Protein AF-A0A4Q2YNB1-F1 (afdb_monomer_lite)

Sequence (427 aa):
MKPGTTLPPLVVAIGGAIWLGSQTATISRIETENKDLGSRISAQRSRPGEAGIDRPSPAPERTRAAVKKGGPKDEPLNWKELAGKVGEMQRGGGMGDMKSMIRFQQRLQQMSAEELVEALDEIAALDLPEQERMMLEQMLAGPLAQKDPELALNRFLDRLDDRNGIWGWQLSSAVKQWAEKDPAAATAWFDGQIAAGKFDSKALSGKSQARTQFEGALLSRLVSSDPEEASRRLSKLPEEQRGEILKHHEFSNLKEADHSAFAKLVREQVSEKERPDALGQPAAKLASEKGYAEVTAYMERVQATEAERAAIVTRAAQGRLSTLNHSAPVTSTQIDEMRTWAAAQAPGSEDKATGRALADMAGFENQKQFANAAKLAGQYHGSTGNDEILTTFLDGWAARSNKEASRELAGKIRDEKKRTDALKKFQ

Foldseek 3Di:
DDDDDDDDPPLVVVVVCCVVVVVVVVVVVVVVVVVVVVVVVVVVVPDDDDDDDDDDDDDDDDDDDPDPPDPPLRDDDPLVVVLVLVVCVSVVNPNPDVVVVVVVLVNLLVDALVRLVVVLVVLVPDPGDPVSSVVSLVSSLQSNLLRPLPVSCVVCLVVCPPPVNPSLQSNLVSLLNVCLVPLPVSVVVVVVCVVVVSQFDPDPVRHRPSVLSNLLSSLLSCLVVPLPVSLVSLQVDDQVSSLVSLLDVSVLPHDPVSLQSSLVSLVNRHDPVRSLVSNQSVLLSCCQPPRLVVLVVSCVSNVPDLVSQLSNLLSSLLSNLQNVLVVHDDDPVNLVVSLVSSCVRHNPSSLLSLLQSLLSQCDQPDPVSVVSSLVVLLVVCVVVVDLSSLLNNLVRPNCQVVLVSNLVSLVSRPDPVSSVVSNVSRD

Secondary structure (DSSP, 8-state):
--------TTTHHHHHHHHHHHHHHHHHHHHHHHHHHHHHHHHHHT-----------PPPP----------TTSSPP-HHHHHHHHHHHHTT-----HHHHHHHHHHHHHS-HHHHHHHHHHHHHS---HHHHHHHHHHHHHHHHHH-HHHHHHHHGGGTT-TT-HHHHHHHHHHHHHHHH-HHHHHHHHHHHHHTTTT---STT---HHHHHHHHHHHHHHHHH-HHHHHHHHHTS-HHHHHHHHTSHHHHT--GGGHHHHHHHHHHHS-TTTHHHHHHHHHHHHHHHH-HHHHHHHHHHTT--HHHHHHHHHHHHHHHHHHHHHHSPPPHHHHHHHHHHHHHHSTT-HHHHHHHHHHHHT-SS-HHHHHHHHHHHHHHHHHH--THHHHHHHTSHHHHHSHHHHHHHHHT-SSHHHHHHHHHTT-

pLDDT: mean 83.28, std 19.95, range [30.06, 98.62]

Radius of gyration: 27.42 Å; chains: 1; bounding box: 64×76×70 Å

Structure (mmCIF, N/CA/C/O backbone):
data_AF-A0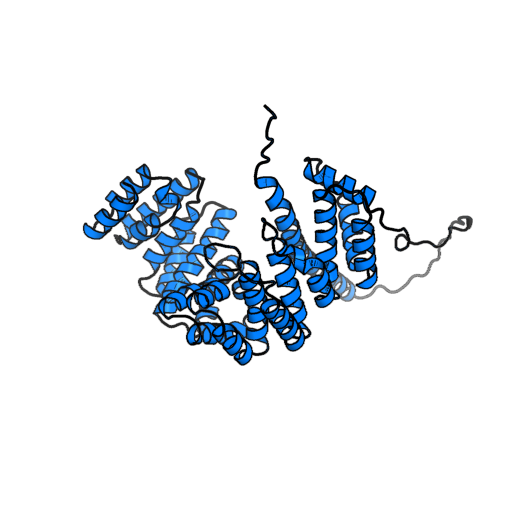A4Q2YNB1-F1
#
_entry.id   AF-A0A4Q2YNB1-F1
#
loop_
_atom_site.group_PDB
_atom_site.id
_atom_site.type_symbol
_atom_site.label_atom_id
_atom_site.label_alt_id
_atom_site.label_comp_id
_atom_site.label_asym_id
_atom_site.label_entity_id
_atom_site.label_seq_id
_atom_site.pdbx_PDB_ins_code
_atom_site.Cartn_x
_atom_site.Cartn_y
_atom_site.Cartn_z
_atom_site.occupancy
_atom_site.B_iso_or_equiv
_atom_site.auth_seq_id
_atom_site.auth_comp_id
_atom_site.auth_asym_id
_atom_site.auth_atom_id
_atom_site.pdbx_PDB_model_num
ATOM 1 N N . MET A 1 1 ? 38.810 -21.265 10.860 1.00 34.44 1 MET A N 1
ATOM 2 C CA . MET A 1 1 ? 37.571 -20.478 11.045 1.00 34.44 1 MET A CA 1
ATOM 3 C C . MET A 1 1 ? 37.701 -19.226 10.190 1.00 34.44 1 MET A C 1
ATOM 5 O O . MET A 1 1 ? 38.666 -18.499 10.377 1.00 34.44 1 MET A O 1
ATOM 9 N N . LYS A 1 2 ? 36.836 -19.040 9.185 1.00 30.06 2 LYS A N 1
ATOM 10 C CA . LYS A 1 2 ? 36.810 -17.827 8.346 1.00 30.06 2 LYS A CA 1
ATOM 11 C C . LYS A 1 2 ? 35.832 -16.824 8.979 1.00 30.06 2 LYS A C 1
ATOM 13 O O . LYS A 1 2 ? 34.773 -17.274 9.417 1.00 30.06 2 LYS A O 1
ATOM 18 N N . PRO A 1 3 ? 36.143 -15.520 9.047 1.00 36.41 3 PRO A N 1
ATOM 19 C CA . PRO A 1 3 ? 35.199 -14.535 9.553 1.00 36.41 3 PRO A CA 1
ATOM 20 C C . PRO A 1 3 ? 34.126 -14.285 8.486 1.00 36.41 3 PRO A C 1
ATOM 22 O O . PRO A 1 3 ? 34.441 -13.955 7.345 1.00 36.41 3 PRO A O 1
ATOM 25 N N . GLY A 1 4 ? 32.862 -14.506 8.846 1.00 32.22 4 GLY A N 1
ATOM 26 C CA . GLY A 1 4 ? 31.717 -14.145 8.020 1.00 32.22 4 GLY A CA 1
ATOM 27 C C . GLY A 1 4 ? 31.391 -12.670 8.216 1.00 32.22 4 GLY A C 1
ATOM 28 O O . GLY A 1 4 ? 31.019 -12.260 9.311 1.00 32.22 4 GLY A O 1
ATOM 29 N N . THR A 1 5 ? 31.544 -11.874 7.164 1.00 36.12 5 THR A N 1
ATOM 30 C CA . THR A 1 5 ? 31.161 -10.462 7.142 1.00 36.12 5 THR A CA 1
ATOM 31 C C . THR A 1 5 ? 29.683 -10.364 6.763 1.00 36.12 5 THR A C 1
ATOM 33 O O . THR A 1 5 ? 29.326 -10.422 5.591 1.00 36.12 5 THR A O 1
ATOM 36 N N . THR A 1 6 ? 28.799 -10.250 7.751 1.00 37.97 6 THR A N 1
ATOM 37 C CA . THR A 1 6 ? 27.397 -9.862 7.537 1.00 37.97 6 THR A CA 1
ATOM 38 C C . THR A 1 6 ? 27.308 -8.337 7.485 1.00 37.97 6 THR A C 1
ATOM 40 O O . THR A 1 6 ? 27.536 -7.673 8.495 1.00 37.97 6 THR A O 1
ATOM 43 N N . LEU A 1 7 ? 27.003 -7.780 6.312 1.00 39.62 7 LEU A N 1
ATOM 44 C CA . LEU A 1 7 ? 26.663 -6.363 6.144 1.00 39.62 7 LEU A CA 1
ATOM 45 C C . LEU A 1 7 ? 25.231 -6.091 6.655 1.00 39.62 7 LEU A C 1
ATOM 47 O O . LEU A 1 7 ? 24.362 -6.946 6.473 1.00 39.62 7 LEU A O 1
ATOM 51 N N . PRO A 1 8 ? 24.948 -4.924 7.268 1.00 31.98 8 PRO A N 1
ATOM 52 C CA . PRO A 1 8 ? 23.611 -4.597 7.749 1.00 31.98 8 PRO A CA 1
ATOM 53 C C . PRO A 1 8 ? 22.647 -4.257 6.590 1.00 31.98 8 PRO A C 1
ATOM 55 O O . PRO A 1 8 ? 23.067 -3.642 5.607 1.00 31.98 8 PRO A O 1
ATOM 58 N N . PRO A 1 9 ? 21.338 -4.553 6.722 1.00 36.41 9 PRO A N 1
ATOM 59 C CA . PRO A 1 9 ? 20.312 -4.359 5.683 1.00 36.41 9 PRO A CA 1
ATOM 60 C C . PRO A 1 9 ? 20.050 -2.899 5.246 1.00 36.41 9 PRO A C 1
ATOM 62 O O . PRO A 1 9 ? 19.257 -2.662 4.338 1.00 36.41 9 PRO A O 1
ATOM 65 N N . LEU A 1 10 ? 20.728 -1.906 5.833 1.00 31.72 10 LEU A N 1
ATOM 66 C CA . LEU A 1 10 ? 20.483 -0.482 5.570 1.00 31.72 10 LEU A CA 1
ATOM 67 C C . LEU A 1 10 ? 21.007 0.018 4.206 1.00 31.72 10 LEU A C 1
ATOM 69 O O . LEU A 1 10 ? 20.523 1.028 3.705 1.00 31.72 10 LEU A O 1
ATOM 73 N N . VAL A 1 11 ? 21.975 -0.668 3.585 1.00 40.81 11 VAL A N 1
ATOM 74 C CA . VAL A 1 11 ? 22.638 -0.191 2.348 1.00 40.81 11 VAL A CA 1
ATOM 75 C C . VAL A 1 11 ? 21.825 -0.508 1.080 1.00 40.81 11 VAL A C 1
ATOM 77 O O . VAL A 1 11 ? 21.908 0.219 0.094 1.00 40.81 11 VAL A O 1
ATOM 80 N N . VAL A 1 12 ? 20.961 -1.529 1.111 1.00 42.34 12 VAL A N 1
ATOM 81 C CA . VAL A 1 12 ? 20.130 -1.936 -0.043 1.00 42.34 12 VAL A CA 1
ATOM 82 C C . VAL A 1 12 ? 18.870 -1.064 -0.188 1.00 42.34 12 VAL A C 1
ATOM 84 O O . VAL A 1 12 ? 18.420 -0.810 -1.303 1.00 42.34 12 VAL A O 1
ATOM 87 N N . ALA A 1 13 ? 18.345 -0.509 0.912 1.00 37.75 13 ALA A N 1
ATOM 88 C CA . ALA A 1 13 ? 17.167 0.369 0.896 1.00 37.75 13 ALA A CA 1
ATOM 89 C C . ALA A 1 13 ? 17.425 1.741 0.233 1.00 37.75 13 ALA A C 1
ATOM 91 O O . ALA A 1 13 ? 16.498 2.386 -0.257 1.00 37.75 13 ALA A O 1
ATOM 92 N N . ILE A 1 14 ? 18.685 2.181 0.177 1.00 41.31 14 ILE A N 1
ATOM 93 C CA . ILE A 1 14 ? 19.062 3.512 -0.318 1.00 41.31 14 ILE A CA 1
ATOM 94 C C . ILE A 1 14 ? 18.975 3.589 -1.854 1.00 41.31 14 ILE A C 1
ATOM 96 O O . ILE A 1 14 ? 18.516 4.595 -2.387 1.00 41.31 14 ILE A O 1
ATOM 100 N N . GLY A 1 15 ? 19.319 2.520 -2.583 1.00 34.62 15 GLY A N 1
ATOM 101 C CA . GLY A 1 15 ? 19.297 2.518 -4.055 1.00 34.62 15 GLY A CA 1
ATOM 102 C C . GLY A 1 15 ? 17.890 2.653 -4.655 1.00 34.62 15 GLY A C 1
ATOM 103 O O . GLY A 1 15 ? 17.667 3.478 -5.542 1.00 34.62 15 GLY A O 1
ATOM 104 N N . GLY A 1 16 ? 16.917 1.907 -4.119 1.00 37.06 16 GLY A N 1
ATOM 105 C CA . GLY A 1 16 ? 15.518 1.972 -4.563 1.00 37.06 16 GLY A CA 1
ATOM 106 C C . GLY A 1 16 ? 14.817 3.279 -4.172 1.00 37.06 16 GLY A C 1
ATOM 107 O O . GLY A 1 16 ? 14.064 3.844 -4.968 1.00 37.06 16 GLY A O 1
ATOM 108 N N . ALA A 1 17 ? 15.119 3.814 -2.982 1.00 38.94 17 ALA A N 1
ATOM 109 C CA . ALA A 1 17 ? 14.586 5.096 -2.521 1.00 38.94 17 ALA A CA 1
ATOM 110 C C . ALA A 1 17 ? 15.133 6.288 -3.328 1.00 38.94 17 ALA A C 1
ATOM 112 O O . ALA A 1 17 ? 14.399 7.241 -3.579 1.00 38.94 17 ALA A O 1
ATOM 113 N N . ILE A 1 18 ? 16.388 6.226 -3.792 1.00 43.75 18 ILE A N 1
ATOM 114 C CA . ILE A 1 18 ? 16.973 7.261 -4.658 1.00 43.75 18 ILE A CA 1
ATOM 115 C C . ILE A 1 18 ? 16.317 7.257 -6.044 1.00 43.75 18 ILE A C 1
ATOM 117 O O . ILE A 1 18 ? 16.024 8.329 -6.571 1.00 43.75 18 ILE A O 1
ATOM 121 N N . TRP A 1 19 ? 16.016 6.092 -6.626 1.00 43.31 19 TRP A N 1
ATOM 122 C CA . TRP A 1 19 ? 15.335 6.029 -7.925 1.00 43.31 19 TRP A CA 1
ATOM 123 C C . TRP A 1 19 ? 13.909 6.603 -7.852 1.00 43.31 19 TRP A C 1
ATOM 125 O O . TRP A 1 19 ? 13.574 7.516 -8.611 1.00 43.31 19 TRP A O 1
ATOM 135 N N . LEU A 1 20 ? 13.105 6.164 -6.876 1.00 47.94 20 LEU A N 1
ATOM 136 C CA . LEU A 1 20 ? 11.732 6.652 -6.662 1.00 47.94 20 LEU A CA 1
ATOM 137 C C . LEU A 1 20 ? 11.678 8.124 -6.207 1.00 47.94 20 LEU A C 1
ATOM 139 O O . LEU A 1 20 ? 10.828 8.891 -6.671 1.00 47.94 20 LEU A O 1
ATOM 143 N N . GLY A 1 21 ? 12.615 8.543 -5.352 1.00 37.12 21 GLY A N 1
ATOM 144 C CA . GLY A 1 21 ? 12.759 9.934 -4.919 1.00 37.12 21 GLY A CA 1
ATOM 145 C C . GLY A 1 21 ? 13.226 10.860 -6.045 1.00 37.12 21 GLY A C 1
ATOM 146 O O . GLY A 1 21 ? 12.768 11.995 -6.137 1.00 37.12 21 GLY A O 1
ATOM 147 N N . SER A 1 22 ? 14.081 10.380 -6.955 1.00 38.09 22 SER A N 1
ATOM 148 C CA . SER A 1 22 ? 14.550 11.183 -8.090 1.00 38.09 22 SER A CA 1
ATOM 149 C C . SER A 1 22 ? 13.452 11.427 -9.127 1.00 38.09 22 SER A C 1
ATOM 151 O O . SER A 1 22 ? 13.362 12.535 -9.650 1.00 38.09 22 SER A O 1
ATOM 153 N N . GLN A 1 23 ? 12.573 10.452 -9.388 1.00 37.53 23 GLN A N 1
ATOM 154 C CA . GLN A 1 23 ? 11.457 10.627 -10.327 1.00 37.53 23 GLN A CA 1
ATOM 155 C C . GLN A 1 23 ? 10.422 11.635 -9.810 1.00 37.53 23 GLN A C 1
ATOM 157 O O . GLN A 1 23 ? 10.018 12.537 -10.542 1.00 37.53 23 GLN A O 1
ATOM 162 N N . THR A 1 24 ? 10.057 11.554 -8.530 1.00 38.84 24 THR A N 1
ATOM 163 C CA . THR A 1 24 ? 9.097 12.483 -7.907 1.00 38.84 24 THR A CA 1
ATOM 164 C C . THR A 1 24 ? 9.679 13.886 -7.700 1.00 38.84 24 THR A C 1
ATOM 166 O O . THR A 1 24 ? 9.009 14.879 -7.991 1.00 38.84 24 THR A O 1
ATOM 169 N N . ALA A 1 25 ? 10.952 13.999 -7.302 1.00 36.38 25 ALA A N 1
ATOM 170 C CA . ALA A 1 25 ? 11.622 15.293 -7.151 1.00 36.38 25 ALA A CA 1
ATOM 171 C C . ALA A 1 25 ? 11.870 15.999 -8.494 1.00 36.38 25 ALA A C 1
ATOM 173 O O . ALA A 1 25 ? 11.833 17.227 -8.561 1.00 36.38 25 ALA A O 1
ATOM 174 N N . THR A 1 26 ? 12.093 15.244 -9.574 1.00 38.44 26 THR A N 1
ATOM 175 C CA . THR A 1 26 ? 12.339 15.816 -10.905 1.00 38.44 26 THR A CA 1
ATOM 176 C C . THR A 1 26 ? 11.042 16.331 -11.533 1.00 38.44 26 THR A C 1
ATOM 178 O O . THR A 1 26 ? 11.058 17.399 -12.138 1.00 38.44 26 THR A O 1
ATOM 181 N N . ILE A 1 27 ? 9.904 15.662 -11.307 1.00 42.59 27 ILE A N 1
ATOM 182 C CA . ILE A 1 27 ? 8.584 16.159 -11.732 1.00 42.59 27 ILE A CA 1
ATOM 183 C C . ILE A 1 27 ? 8.233 17.465 -11.002 1.00 42.59 27 ILE A C 1
ATOM 185 O O . ILE A 1 27 ? 7.980 18.474 -11.657 1.00 42.59 27 ILE A O 1
ATOM 189 N N . SER A 1 28 ? 8.328 17.502 -9.667 1.00 39.81 28 SER A N 1
ATOM 190 C CA . SER A 1 28 ? 8.001 18.713 -8.892 1.00 39.81 28 SER A CA 1
ATOM 191 C C . SER A 1 28 ? 8.947 19.888 -9.197 1.00 39.81 28 SER A C 1
ATOM 193 O O . SER A 1 28 ? 8.534 21.052 -9.252 1.00 39.81 28 SER A O 1
ATOM 195 N N . ARG A 1 29 ? 10.224 19.597 -9.479 1.00 45.34 29 ARG A N 1
ATOM 196 C CA . ARG A 1 29 ? 11.199 20.610 -9.895 1.00 45.34 29 ARG A CA 1
ATOM 197 C C . ARG A 1 29 ? 10.918 21.148 -11.301 1.00 45.34 29 ARG A C 1
ATOM 199 O O . ARG A 1 29 ? 10.974 22.361 -11.476 1.00 45.34 29 ARG A O 1
ATOM 206 N N . ILE A 1 30 ? 10.570 20.295 -12.269 1.00 48.66 30 ILE A N 1
ATOM 207 C CA . ILE A 1 30 ? 10.189 20.725 -13.627 1.00 48.66 30 ILE A CA 1
ATOM 208 C C . ILE A 1 30 ? 8.897 21.550 -13.596 1.00 48.66 30 ILE A C 1
ATOM 210 O O . ILE A 1 30 ? 8.802 22.554 -14.295 1.00 48.66 30 ILE A O 1
ATOM 214 N N . GLU A 1 31 ? 7.921 21.195 -12.759 1.00 50.62 31 GLU A N 1
ATOM 215 C CA . GLU A 1 31 ? 6.698 21.989 -12.571 1.00 50.62 31 GLU A CA 1
ATOM 216 C C . GLU A 1 31 ? 6.994 23.367 -11.963 1.00 50.62 31 GLU A C 1
ATOM 218 O O . GLU A 1 31 ? 6.429 24.374 -12.396 1.00 50.62 31 GLU A O 1
ATOM 223 N N . THR A 1 32 ? 7.932 23.436 -11.013 1.00 60.03 32 THR A N 1
ATOM 224 C CA . THR A 1 32 ? 8.376 24.701 -10.406 1.00 60.03 32 THR A CA 1
ATOM 225 C C . THR A 1 32 ? 9.154 25.566 -11.405 1.00 60.03 32 THR A C 1
ATOM 227 O O . THR A 1 32 ? 8.893 26.765 -11.512 1.00 60.03 32 THR A O 1
ATOM 230 N N . GLU A 1 33 ? 10.063 24.970 -12.184 1.00 54.59 33 GLU A N 1
ATOM 231 C CA . GLU A 1 33 ? 10.836 25.660 -13.227 1.00 54.59 33 GLU A CA 1
ATOM 232 C C . GLU A 1 33 ? 9.937 26.117 -14.397 1.00 54.59 33 GLU A C 1
ATOM 234 O O . GLU A 1 33 ? 10.087 27.239 -14.880 1.00 54.59 33 GLU A O 1
ATOM 239 N N . ASN A 1 34 ? 8.932 25.325 -14.795 1.00 53.50 34 ASN A N 1
ATOM 240 C CA . ASN A 1 34 ? 7.927 25.723 -15.791 1.00 53.50 34 ASN A CA 1
ATOM 241 C C . ASN A 1 34 ? 7.035 26.863 -15.291 1.00 53.50 34 ASN A C 1
ATOM 243 O O . ASN A 1 34 ? 6.704 27.766 -16.065 1.00 53.50 34 ASN A O 1
ATOM 247 N N . LYS A 1 35 ? 6.666 26.856 -14.003 1.00 60.91 35 LYS A N 1
ATOM 248 C CA . LYS A 1 35 ? 5.911 27.953 -13.390 1.00 60.91 35 LYS A CA 1
ATOM 249 C C . LYS A 1 35 ? 6.732 29.242 -13.388 1.00 60.91 35 LYS A C 1
ATOM 251 O O . LYS A 1 35 ? 6.202 30.268 -13.806 1.00 60.91 35 LYS A O 1
ATOM 256 N N . ASP A 1 36 ? 8.017 29.173 -13.023 1.00 66.94 36 ASP A N 1
ATOM 257 C CA . ASP A 1 36 ? 8.933 30.324 -13.043 1.00 66.94 36 ASP A CA 1
ATOM 258 C C . ASP A 1 36 ? 9.139 30.871 -14.469 1.00 66.94 36 ASP A C 1
ATOM 260 O O . ASP A 1 36 ? 9.003 32.077 -14.703 1.00 66.94 36 ASP A O 1
ATOM 264 N N . LEU A 1 37 ? 9.360 29.989 -15.453 1.00 60.38 37 LEU A N 1
ATOM 265 C CA . LEU A 1 37 ? 9.454 30.353 -16.874 1.00 60.38 37 LEU A CA 1
ATOM 266 C C . LEU A 1 37 ? 8.161 30.997 -17.394 1.00 60.38 37 LEU A C 1
ATOM 268 O O . LEU A 1 37 ? 8.224 32.015 -18.089 1.00 60.38 37 LEU A O 1
ATOM 272 N N . GLY A 1 38 ? 6.995 30.465 -17.017 1.00 62.19 38 GLY A N 1
ATOM 273 C CA . GLY A 1 38 ? 5.690 31.044 -17.345 1.00 62.19 38 GLY A CA 1
ATOM 274 C C . GLY A 1 38 ? 5.522 32.464 -16.795 1.00 62.19 38 GLY A C 1
ATOM 275 O O . GLY A 1 38 ? 5.080 33.362 -17.521 1.00 62.19 38 GLY A O 1
ATOM 276 N N . SER A 1 39 ? 5.954 32.711 -15.553 1.00 67.75 39 SER A N 1
ATOM 277 C CA . SER A 1 39 ? 5.972 34.061 -14.969 1.00 67.75 39 SER A CA 1
ATOM 278 C C . SER A 1 39 ? 6.971 34.998 -15.652 1.00 67.75 39 SER A C 1
ATOM 280 O O . SER A 1 39 ? 6.639 36.162 -15.874 1.00 67.75 39 SER A O 1
ATOM 282 N N . ARG A 1 40 ? 8.151 34.517 -16.070 1.00 66.69 40 ARG A N 1
ATOM 283 C CA . ARG A 1 40 ? 9.145 35.335 -16.797 1.00 66.69 40 ARG A CA 1
ATOM 284 C C . ARG A 1 40 ? 8.668 35.728 -18.193 1.00 66.69 40 ARG A C 1
ATOM 286 O O . ARG A 1 40 ? 8.792 36.891 -18.568 1.00 66.69 40 ARG A O 1
ATOM 293 N N . ILE A 1 41 ? 8.061 34.800 -18.933 1.00 68.06 41 ILE A N 1
ATOM 294 C CA . ILE A 1 41 ? 7.481 35.075 -20.258 1.00 68.06 41 ILE A CA 1
ATOM 295 C C . ILE A 1 41 ? 6.316 36.067 -20.135 1.00 68.06 41 ILE A C 1
ATOM 297 O O . ILE A 1 41 ? 6.202 36.991 -20.942 1.00 68.06 41 ILE A O 1
ATOM 301 N N . SER A 1 42 ? 5.486 35.929 -19.098 1.00 69.56 42 SER A N 1
ATOM 302 C CA . SER A 1 42 ? 4.369 36.848 -18.835 1.00 69.56 42 SER A CA 1
ATOM 303 C C . SER A 1 42 ? 4.854 38.243 -18.420 1.00 69.56 42 SER A C 1
ATOM 305 O O . SER A 1 42 ? 4.324 39.246 -18.900 1.00 69.56 42 SER A O 1
ATOM 307 N N . ALA A 1 43 ? 5.913 38.329 -17.607 1.00 69.69 43 ALA A N 1
ATOM 308 C CA . ALA A 1 43 ? 6.550 39.592 -17.228 1.00 69.69 43 ALA A CA 1
ATOM 309 C C . ALA A 1 43 ? 7.239 40.286 -18.417 1.00 69.69 43 ALA A C 1
ATOM 311 O O . ALA A 1 43 ? 7.216 41.511 -18.517 1.00 69.69 43 ALA A O 1
ATOM 312 N N . GLN A 1 44 ? 7.803 39.516 -19.351 1.00 63.12 44 GLN A N 1
ATOM 313 C CA . GLN A 1 44 ? 8.435 40.049 -20.557 1.00 63.12 44 GLN A CA 1
ATOM 314 C C . GLN A 1 44 ? 7.405 40.503 -21.605 1.00 63.12 44 GLN A C 1
ATOM 316 O O . GLN A 1 44 ? 7.633 41.501 -22.281 1.00 63.12 44 GLN A O 1
ATOM 321 N N . ARG A 1 45 ? 6.246 39.832 -21.696 1.00 61.81 45 ARG A N 1
ATOM 322 C CA . ARG A 1 45 ? 5.115 40.246 -22.551 1.00 61.81 45 ARG A CA 1
ATOM 323 C C . ARG A 1 45 ? 4.331 41.441 -22.006 1.00 61.81 45 ARG A C 1
ATOM 325 O O . ARG A 1 45 ? 3.682 42.129 -22.782 1.00 61.81 45 ARG A O 1
ATOM 332 N N . SER A 1 46 ? 4.407 41.697 -20.701 1.00 58.22 46 SER A N 1
ATOM 333 C CA . SER A 1 46 ? 3.697 42.806 -20.047 1.00 58.22 46 SER A CA 1
ATOM 334 C C . SER A 1 46 ? 4.505 44.106 -19.983 1.00 58.22 46 SER A C 1
ATOM 336 O O . SER A 1 46 ? 4.035 45.068 -19.386 1.00 58.22 46 SER A O 1
ATOM 338 N N . ARG A 1 47 ? 5.711 44.163 -20.571 1.00 51.47 47 ARG A N 1
ATOM 339 C CA . ARG A 1 47 ? 6.485 45.408 -20.698 1.00 51.47 47 ARG A CA 1
ATOM 340 C C . ARG A 1 47 ? 6.017 46.196 -21.928 1.00 51.47 47 ARG A C 1
ATOM 342 O O . ARG A 1 47 ? 6.285 45.754 -23.045 1.00 51.47 47 ARG A O 1
ATOM 349 N N . PRO A 1 48 ? 5.358 47.357 -21.768 1.00 44.25 48 PRO A N 1
ATOM 350 C CA . PRO A 1 48 ? 4.989 48.200 -22.891 1.00 44.25 48 PRO A CA 1
ATOM 351 C C . PRO A 1 48 ? 6.155 49.134 -23.229 1.00 44.25 48 PRO A C 1
ATOM 353 O O . PRO A 1 48 ? 6.553 49.943 -22.400 1.00 44.25 48 PRO A O 1
ATOM 356 N N . GLY A 1 49 ? 6.648 49.025 -24.463 1.00 44.09 49 GLY A N 1
ATOM 357 C CA . GLY A 1 49 ? 7.334 50.097 -25.184 1.00 44.09 49 GLY A CA 1
ATOM 358 C C . GLY A 1 49 ? 8.724 50.497 -24.692 1.00 44.09 49 GLY A C 1
ATOM 359 O O . GLY A 1 49 ? 8.858 51.343 -23.821 1.00 44.09 49 GLY A O 1
ATOM 360 N N . GLU A 1 50 ? 9.757 50.034 -25.394 1.00 35.59 50 GLU A N 1
ATOM 361 C CA . GLU A 1 50 ? 10.909 50.898 -25.657 1.00 35.59 50 GLU A CA 1
ATOM 362 C C . GLU A 1 50 ? 11.479 50.560 -27.035 1.00 35.59 50 GLU A C 1
ATOM 364 O O . GLU A 1 50 ? 11.972 49.462 -27.300 1.00 35.59 50 GLU A O 1
ATOM 369 N N . ALA A 1 51 ? 11.272 51.498 -27.953 1.00 39.47 51 ALA A N 1
ATOM 370 C CA . ALA A 1 51 ? 11.749 51.459 -29.317 1.00 39.47 51 ALA A CA 1
ATOM 371 C C . ALA A 1 51 ? 13.196 51.963 -29.380 1.00 39.47 51 ALA A C 1
ATOM 373 O O . ALA A 1 51 ? 13.509 52.992 -28.794 1.00 39.47 51 ALA A O 1
ATOM 374 N N . GLY A 1 52 ? 14.012 51.289 -30.195 1.00 38.78 52 GLY A N 1
ATOM 375 C CA . GLY A 1 52 ? 15.206 51.849 -30.828 1.00 38.78 52 GLY A CA 1
ATOM 376 C C . GLY A 1 52 ? 16.471 51.916 -29.968 1.00 38.78 52 GLY A C 1
ATOM 377 O O . GLY A 1 52 ? 16.514 52.578 -28.941 1.00 38.78 52 GLY A O 1
ATOM 378 N N . ILE A 1 53 ? 17.552 51.312 -30.463 1.00 36.03 53 ILE A N 1
ATOM 379 C CA . ILE A 1 53 ? 18.698 52.037 -31.042 1.00 36.03 53 ILE A CA 1
ATOM 380 C C . ILE A 1 53 ? 19.753 51.008 -31.475 1.00 36.03 53 ILE A C 1
ATOM 382 O O . ILE A 1 53 ? 20.244 50.201 -30.687 1.00 36.03 53 ILE A O 1
ATOM 386 N N . ASP A 1 54 ? 20.096 51.085 -32.760 1.00 40.94 54 ASP A N 1
ATOM 387 C CA . ASP A 1 54 ? 21.296 50.531 -33.373 1.00 40.94 54 ASP A CA 1
ATOM 388 C C . ASP A 1 54 ? 22.569 50.959 -32.634 1.00 40.94 54 ASP A C 1
ATOM 390 O O . ASP A 1 54 ? 22.805 52.154 -32.441 1.00 40.94 54 ASP A O 1
ATOM 394 N N . ARG A 1 55 ? 23.471 50.008 -32.362 1.00 30.48 55 ARG A N 1
ATOM 395 C CA . ARG A 1 55 ? 24.907 50.200 -32.629 1.00 30.48 55 ARG A CA 1
ATOM 396 C C . ARG A 1 55 ? 25.693 48.883 -32.570 1.00 30.48 55 ARG A C 1
ATOM 398 O O . ARG A 1 55 ? 25.511 48.108 -31.632 1.00 30.48 55 ARG A O 1
ATOM 405 N N . PRO A 1 56 ? 26.599 48.645 -33.535 1.00 41.16 56 PRO A N 1
ATOM 406 C CA . PRO A 1 56 ? 27.447 47.464 -33.581 1.00 41.16 56 PRO A CA 1
ATOM 407 C C . PRO A 1 56 ? 28.716 47.682 -32.748 1.00 41.16 56 PRO A C 1
ATOM 409 O O . PRO A 1 56 ? 29.256 48.787 -32.701 1.00 41.16 56 PRO A O 1
ATOM 412 N N . SER A 1 57 ? 29.224 46.621 -32.123 1.00 33.12 57 SER A N 1
ATOM 413 C CA . SER A 1 57 ? 30.559 46.614 -31.519 1.00 33.12 57 SER A CA 1
ATOM 414 C C . SER A 1 57 ? 31.226 45.242 -31.696 1.00 33.12 57 SER A C 1
ATOM 416 O O . SER A 1 57 ? 30.526 44.244 -31.879 1.00 33.12 57 SER A O 1
ATOM 418 N N . PRO A 1 58 ? 32.568 45.201 -31.746 1.00 32.12 58 PRO A N 1
ATOM 419 C CA . PRO A 1 58 ? 33.312 44.402 -32.711 1.00 32.12 58 PRO A CA 1
ATOM 420 C C . PRO A 1 58 ? 33.670 43.000 -32.215 1.00 32.12 58 PRO A C 1
ATOM 422 O O . PRO A 1 58 ? 33.833 42.741 -31.024 1.00 32.12 58 PRO A O 1
ATOM 425 N N . ALA A 1 59 ? 33.844 42.104 -33.183 1.00 33.97 59 ALA A N 1
ATOM 426 C CA . ALA A 1 59 ? 34.374 40.766 -32.985 1.00 33.97 59 ALA A CA 1
ATOM 427 C C . ALA A 1 59 ? 35.860 40.801 -32.580 1.00 33.97 59 ALA A C 1
ATOM 429 O O . ALA A 1 59 ? 36.632 41.542 -33.190 1.00 33.97 59 ALA A O 1
ATOM 430 N N . PRO A 1 60 ? 36.305 39.936 -31.652 1.00 33.88 60 PRO A N 1
ATOM 431 C CA . PRO A 1 60 ? 37.685 39.499 -31.615 1.00 33.88 60 PRO A CA 1
ATOM 432 C C . PRO A 1 60 ? 37.843 38.221 -32.447 1.00 33.88 60 PRO A C 1
ATOM 434 O O . PRO A 1 60 ? 37.189 37.201 -32.207 1.00 33.88 60 PRO A O 1
ATOM 437 N N . GLU A 1 61 ? 38.747 38.290 -33.422 1.00 33.66 61 GLU A N 1
ATOM 438 C CA . GLU A 1 61 ? 39.314 37.144 -34.123 1.00 33.66 61 GLU A CA 1
ATOM 439 C C . GLU A 1 61 ? 39.828 36.099 -33.124 1.00 33.66 61 GLU A C 1
ATOM 441 O O . GLU A 1 61 ? 40.709 36.359 -32.303 1.00 33.66 61 GLU A O 1
ATOM 446 N N . ARG A 1 62 ? 39.308 34.874 -33.233 1.00 33.81 62 ARG A N 1
ATOM 447 C CA . ARG A 1 62 ? 39.996 33.673 -32.763 1.00 33.81 62 ARG A CA 1
ATOM 448 C C . ARG A 1 62 ? 40.148 32.709 -33.929 1.00 33.81 62 ARG A C 1
ATOM 450 O O . ARG A 1 62 ? 39.183 32.185 -34.479 1.00 33.81 62 ARG A O 1
ATOM 457 N N . THR A 1 63 ? 41.411 32.547 -34.288 1.00 32.31 63 THR A N 1
ATOM 458 C CA . THR A 1 63 ? 42.035 31.501 -35.088 1.00 32.31 63 THR A CA 1
ATOM 459 C C . THR A 1 63 ? 41.247 30.188 -35.105 1.00 32.31 63 THR A C 1
ATOM 461 O O . THR A 1 63 ? 41.070 29.517 -34.089 1.00 32.31 63 THR A O 1
ATOM 464 N N . ARG A 1 64 ? 40.809 29.796 -36.308 1.00 33.44 64 ARG A N 1
ATOM 465 C CA . ARG A 1 64 ? 40.297 28.458 -36.619 1.00 33.44 64 ARG A CA 1
ATOM 466 C C . ARG A 1 64 ? 41.435 27.441 -36.505 1.00 33.44 64 ARG A C 1
ATOM 468 O O . ARG A 1 64 ? 42.169 27.225 -37.462 1.00 33.44 64 ARG A O 1
ATOM 475 N N . ALA A 1 65 ? 41.538 26.778 -35.359 1.00 32.12 65 ALA A N 1
ATOM 476 C CA . ALA A 1 65 ? 42.041 25.412 -35.315 1.00 32.12 65 ALA A CA 1
ATOM 477 C C . ALA A 1 65 ? 40.845 24.480 -35.555 1.00 32.12 65 ALA A C 1
ATOM 479 O O . ALA A 1 65 ? 39.815 24.596 -34.890 1.00 32.12 65 ALA A O 1
ATOM 480 N N . ALA A 1 66 ? 40.955 23.603 -36.550 1.00 37.03 66 ALA A N 1
ATOM 481 C CA . ALA A 1 66 ? 39.931 22.625 -36.885 1.00 37.03 66 ALA A CA 1
ATOM 482 C C . ALA A 1 66 ? 39.751 21.629 -35.727 1.00 37.03 66 ALA A C 1
ATOM 484 O O . ALA A 1 66 ? 40.475 20.643 -35.612 1.00 37.03 66 ALA A O 1
ATOM 485 N N . VAL A 1 67 ? 38.777 21.896 -34.859 1.00 34.00 67 VAL A N 1
ATOM 486 C CA . VAL A 1 67 ? 38.271 20.922 -33.893 1.00 34.00 67 VAL A CA 1
ATOM 487 C C . VAL A 1 67 ? 37.431 19.915 -34.674 1.00 34.00 67 VAL A C 1
ATOM 489 O O . VAL A 1 67 ? 36.434 20.277 -35.304 1.00 34.00 67 VAL A O 1
ATOM 492 N N . LYS A 1 68 ? 37.867 18.651 -34.671 1.00 34.97 68 LYS A N 1
ATOM 493 C CA . LYS A 1 68 ? 37.080 17.513 -35.155 1.00 34.97 68 LYS A CA 1
ATOM 494 C C . LYS A 1 68 ? 35.689 17.573 -34.516 1.00 34.97 68 LYS A C 1
ATOM 496 O O . LYS A 1 68 ? 35.569 17.624 -33.296 1.00 34.97 68 LYS A O 1
ATOM 501 N N . LYS A 1 69 ? 34.649 17.570 -35.349 1.00 35.38 69 LYS A N 1
ATOM 502 C CA . LYS A 1 69 ? 33.259 17.380 -34.926 1.00 35.38 69 LYS A CA 1
ATOM 503 C C . LYS A 1 69 ? 33.114 15.970 -34.343 1.00 35.38 69 LYS A C 1
ATOM 505 O O . LYS A 1 69 ? 32.926 15.023 -35.092 1.00 35.38 69 LYS A O 1
ATOM 510 N N . GLY A 1 70 ? 33.227 15.854 -33.029 1.00 31.66 70 GLY A N 1
ATOM 511 C CA . GLY A 1 70 ? 32.691 14.754 -32.236 1.00 31.66 70 GLY A CA 1
ATOM 512 C C . GLY A 1 70 ? 32.064 15.406 -31.017 1.00 31.66 70 GLY A C 1
ATOM 513 O O . GLY A 1 70 ? 32.771 16.000 -30.204 1.00 31.66 70 GLY A O 1
ATOM 514 N N . GLY A 1 71 ? 30.736 15.446 -30.961 1.00 33.62 71 GLY A N 1
ATOM 515 C CA . GLY A 1 71 ? 30.059 15.976 -29.783 1.00 33.62 71 GLY A CA 1
ATOM 516 C C . GLY A 1 71 ? 30.177 14.979 -28.624 1.00 33.62 71 GLY A C 1
ATOM 517 O O . GLY A 1 71 ? 30.403 13.797 -28.866 1.00 33.62 71 GLY A O 1
ATOM 518 N N . PRO A 1 72 ? 29.913 15.387 -27.371 1.00 48.69 72 PRO A N 1
ATOM 519 C CA . PRO A 1 72 ? 29.842 14.484 -26.209 1.00 48.69 72 PRO A CA 1
ATOM 520 C C . PRO A 1 72 ? 28.733 13.406 -26.291 1.00 48.69 72 PRO A C 1
ATOM 522 O O . PRO A 1 72 ? 28.467 12.720 -25.307 1.00 48.69 72 PRO A O 1
ATOM 525 N N . LYS A 1 73 ? 28.067 13.268 -27.445 1.00 51.62 73 LYS A N 1
ATOM 526 C CA . LYS A 1 73 ? 27.115 12.201 -27.768 1.00 51.62 73 LYS A CA 1
ATOM 527 C C . LYS A 1 73 ? 27.789 10.963 -28.379 1.00 51.62 73 LYS A C 1
ATOM 529 O O . LYS A 1 73 ? 27.217 9.888 -28.272 1.00 51.62 73 LYS A O 1
ATOM 534 N N . ASP A 1 74 ? 29.001 11.099 -28.927 1.00 55.28 74 ASP A N 1
ATOM 535 C CA . ASP A 1 74 ? 29.646 10.052 -29.739 1.00 55.28 74 ASP A CA 1
ATOM 536 C C . ASP A 1 74 ? 30.786 9.302 -29.017 1.00 55.28 74 ASP A C 1
ATOM 538 O O . ASP A 1 74 ? 31.339 8.351 -29.561 1.00 55.28 74 ASP A O 1
ATOM 542 N N . GLU A 1 75 ? 31.177 9.699 -27.798 1.00 65.56 75 GLU A N 1
ATOM 543 C CA . GLU A 1 75 ? 32.193 8.956 -27.031 1.00 65.56 75 GLU A CA 1
ATOM 544 C C . GLU A 1 75 ? 31.573 7.699 -26.416 1.00 65.56 75 GLU A C 1
ATOM 546 O O . GLU A 1 75 ? 30.647 7.858 -25.628 1.00 65.56 75 GLU A O 1
ATOM 551 N N . PRO A 1 76 ? 32.031 6.470 -26.699 1.00 73.50 76 PRO A N 1
ATOM 552 C CA . PRO A 1 76 ? 31.447 5.252 -26.130 1.00 73.50 76 PRO A CA 1
ATOM 553 C C . PRO A 1 76 ? 31.462 5.264 -24.592 1.00 73.50 76 PRO A C 1
ATOM 555 O O . PRO A 1 76 ? 32.384 5.790 -23.965 1.00 73.50 76 PRO A O 1
ATOM 558 N N . LEU A 1 77 ? 30.409 4.718 -23.974 1.00 83.81 77 LEU A N 1
ATOM 559 C CA . LEU A 1 77 ? 30.322 4.610 -22.516 1.00 83.81 77 LEU A CA 1
ATOM 560 C C . LEU A 1 77 ? 31.362 3.610 -22.012 1.00 83.81 77 LEU A C 1
ATOM 562 O O . LEU A 1 77 ? 31.341 2.444 -22.378 1.00 83.81 77 LEU A O 1
ATOM 566 N N . ASN A 1 78 ? 32.254 4.051 -21.125 1.00 88.62 78 ASN A N 1
ATOM 567 C CA . ASN A 1 78 ? 33.186 3.144 -20.465 1.00 88.62 78 ASN A CA 1
ATOM 568 C C . ASN A 1 78 ? 32.489 2.446 -19.286 1.00 88.62 78 ASN A C 1
ATOM 570 O O . ASN A 1 78 ? 32.544 2.910 -18.143 1.00 88.62 78 ASN A O 1
ATOM 574 N N . TRP A 1 79 ? 31.823 1.324 -19.564 1.00 90.69 79 TRP A N 1
ATOM 575 C CA . TRP A 1 79 ? 31.087 0.558 -18.553 1.00 90.69 79 TRP A CA 1
ATOM 576 C C . TRP A 1 79 ? 31.970 0.044 -17.421 1.00 90.69 79 TRP A C 1
ATOM 578 O O . TRP A 1 79 ? 31.511 -0.031 -16.286 1.00 90.69 79 TRP A O 1
ATOM 588 N N . LYS A 1 80 ? 33.248 -0.250 -17.689 1.00 88.56 80 LYS A N 1
ATOM 589 C CA . LYS A 1 80 ? 34.196 -0.696 -16.658 1.00 88.56 80 LYS A CA 1
ATOM 590 C C . LYS A 1 80 ? 34.536 0.423 -15.675 1.00 88.56 80 LYS A C 1
ATOM 592 O O . LYS A 1 80 ? 34.595 0.194 -14.470 1.00 88.56 80 LYS A O 1
ATOM 597 N N . GLU A 1 81 ? 34.731 1.642 -16.173 1.00 87.81 81 GLU A N 1
ATOM 598 C CA . GLU A 1 81 ? 34.923 2.816 -15.316 1.00 87.81 81 GLU A CA 1
ATOM 599 C C . GLU A 1 81 ? 33.665 3.107 -14.489 1.00 87.81 81 GLU A C 1
ATOM 601 O O . GLU A 1 81 ? 33.747 3.402 -13.295 1.00 87.81 81 GLU A O 1
ATOM 606 N N . LEU A 1 82 ? 32.491 2.988 -15.112 1.00 85.50 82 LEU A N 1
ATOM 607 C CA . LEU A 1 82 ? 31.221 3.186 -14.428 1.00 85.50 82 LEU A CA 1
ATOM 608 C C . LEU A 1 82 ? 30.973 2.117 -13.353 1.00 85.50 82 LEU A C 1
ATOM 610 O O . LEU A 1 82 ? 30.558 2.470 -12.252 1.00 85.50 82 LEU A O 1
ATOM 614 N N . ALA A 1 83 ? 31.289 0.849 -13.631 1.00 86.06 83 ALA A N 1
ATOM 615 C CA . ALA A 1 83 ? 31.241 -0.245 -12.661 1.00 86.06 83 ALA A CA 1
ATOM 616 C C . ALA A 1 83 ? 32.112 0.060 -11.433 1.00 86.06 83 ALA A C 1
ATOM 618 O O . ALA A 1 83 ? 31.634 -0.022 -10.303 1.00 86.06 83 ALA A O 1
ATOM 619 N N . GLY A 1 84 ? 33.345 0.535 -11.654 1.00 84.25 84 GLY A N 1
ATOM 620 C CA . GLY A 1 84 ? 34.243 0.949 -10.573 1.00 84.25 84 GLY A CA 1
ATOM 621 C C . GLY A 1 84 ? 33.664 2.081 -9.717 1.00 84.25 84 GLY A C 1
ATOM 622 O O . GLY A 1 84 ? 33.661 1.988 -8.489 1.00 84.25 84 GLY A O 1
ATOM 623 N N . LYS A 1 85 ? 33.091 3.114 -10.353 1.00 83.25 85 LYS A N 1
ATOM 624 C CA . LYS A 1 85 ? 32.412 4.228 -9.659 1.00 83.25 85 LYS A CA 1
ATOM 625 C C . LYS A 1 85 ? 31.208 3.756 -8.843 1.00 83.25 85 LYS A C 1
ATOM 627 O O . LYS A 1 85 ? 30.986 4.222 -7.726 1.00 83.25 85 LYS A O 1
ATOM 632 N N . VAL A 1 86 ? 30.437 2.819 -9.389 1.00 81.56 86 VAL A N 1
ATOM 633 C CA . VAL A 1 86 ? 29.303 2.195 -8.703 1.00 81.56 86 VAL A CA 1
ATOM 634 C C . VAL A 1 86 ? 29.779 1.384 -7.488 1.00 81.56 86 VAL A C 1
ATOM 636 O O . VAL A 1 86 ? 29.235 1.545 -6.394 1.00 81.56 86 VAL A O 1
ATOM 639 N N . GLY A 1 87 ? 30.840 0.588 -7.637 1.00 81.00 87 GLY A N 1
ATOM 640 C CA . GLY A 1 87 ? 31.434 -0.190 -6.547 1.00 81.00 87 GLY A CA 1
ATOM 641 C C . GLY A 1 87 ? 32.069 0.671 -5.444 1.00 81.00 87 GLY A C 1
ATOM 642 O O . GLY A 1 87 ? 32.082 0.280 -4.275 1.00 81.00 87 GLY A O 1
ATOM 643 N N . GLU A 1 88 ? 32.586 1.859 -5.769 1.00 80.81 88 GLU A N 1
ATOM 644 C CA . GLU A 1 88 ? 33.047 2.844 -4.775 1.00 80.81 88 GLU A CA 1
ATOM 645 C C . GLU A 1 88 ? 31.891 3.446 -3.972 1.00 80.81 88 GLU A C 1
ATOM 647 O O . GLU A 1 88 ? 31.977 3.528 -2.743 1.00 80.81 88 GLU A O 1
ATOM 652 N N . MET A 1 89 ? 30.787 3.790 -4.643 1.00 75.88 89 MET A N 1
ATOM 653 C CA . MET A 1 89 ? 29.585 4.328 -3.999 1.00 75.88 89 MET A CA 1
ATOM 654 C C . MET A 1 89 ? 29.002 3.344 -2.974 1.00 75.88 89 MET A C 1
ATOM 656 O O . MET A 1 89 ? 28.588 3.736 -1.884 1.00 75.88 89 MET A O 1
ATOM 660 N N . GLN A 1 90 ? 29.027 2.046 -3.283 1.00 70.12 90 GLN A N 1
ATOM 661 C CA . GLN A 1 90 ? 28.562 1.007 -2.360 1.00 70.12 90 GLN A CA 1
ATOM 662 C C . GLN A 1 90 ? 29.445 0.848 -1.118 1.00 70.12 90 GLN A C 1
ATOM 664 O O . GLN A 1 90 ? 28.947 0.517 -0.043 1.00 70.12 90 GLN A O 1
ATOM 669 N N . ARG A 1 91 ? 30.752 1.098 -1.238 1.00 80.19 91 ARG A N 1
ATOM 670 C CA . ARG A 1 91 ? 31.711 0.968 -0.127 1.00 80.19 91 ARG A CA 1
ATOM 671 C C . ARG A 1 91 ? 31.701 2.168 0.826 1.00 80.19 91 ARG A C 1
ATOM 673 O O . ARG A 1 91 ? 32.583 2.279 1.673 1.00 80.19 91 ARG A O 1
ATOM 680 N N . GLY A 1 92 ? 30.711 3.055 0.709 1.00 71.19 92 GLY A N 1
ATOM 681 C CA . GLY A 1 92 ? 30.612 4.270 1.514 1.00 71.19 92 GLY A CA 1
ATOM 682 C C . GLY A 1 92 ? 31.503 5.407 1.012 1.00 71.19 92 GLY A C 1
ATOM 683 O O . GLY A 1 92 ? 31.640 6.416 1.704 1.00 71.19 92 GLY A O 1
ATOM 684 N N . GLY A 1 93 ? 32.083 5.280 -0.189 1.00 63.66 93 GLY A N 1
ATOM 685 C CA . GLY A 1 93 ? 32.547 6.450 -0.924 1.00 63.66 93 GLY A CA 1
ATOM 686 C C . GLY A 1 93 ? 31.334 7.344 -1.158 1.00 63.66 93 GLY A C 1
ATOM 687 O O . GLY A 1 93 ? 30.310 6.863 -1.641 1.00 63.66 93 GLY A O 1
ATOM 688 N N . GLY A 1 94 ? 31.399 8.611 -0.736 1.00 60.75 94 GLY A N 1
ATOM 689 C CA . GLY A 1 94 ? 30.284 9.549 -0.902 1.00 60.75 94 GLY A CA 1
ATOM 690 C C . GLY A 1 94 ? 29.752 9.539 -2.338 1.00 60.75 94 GLY A C 1
ATOM 691 O O . GLY A 1 94 ? 30.481 9.155 -3.252 1.00 60.75 94 GLY A O 1
ATOM 692 N N . MET A 1 95 ? 28.488 9.946 -2.540 1.00 57.59 95 MET A N 1
ATOM 693 C CA . MET A 1 95 ? 27.923 10.117 -3.888 1.00 57.59 95 MET A CA 1
ATOM 694 C C . MET A 1 95 ? 28.980 10.799 -4.758 1.00 57.59 95 MET A C 1
ATOM 696 O O . MET A 1 95 ? 29.374 11.925 -4.453 1.00 57.59 95 MET A O 1
ATOM 700 N N . GLY A 1 96 ? 29.489 10.091 -5.773 1.00 64.75 96 GLY A N 1
ATOM 701 C CA . GLY A 1 96 ? 30.475 10.638 -6.702 1.00 64.75 96 GLY A CA 1
ATOM 702 C C . GLY A 1 96 ? 29.957 11.914 -7.373 1.00 64.75 96 GLY A C 1
ATOM 703 O O . GLY A 1 96 ? 28.868 12.392 -7.064 1.00 64.75 96 GLY A O 1
ATOM 704 N N . ASP A 1 97 ? 30.703 12.479 -8.323 1.00 75.88 97 ASP A N 1
ATOM 705 C CA . ASP A 1 97 ? 30.288 13.713 -9.006 1.00 75.88 97 ASP A CA 1
ATOM 706 C C . ASP A 1 97 ? 28.835 13.628 -9.529 1.00 75.88 97 ASP A C 1
ATOM 708 O O . ASP A 1 97 ? 28.546 12.998 -10.551 1.00 75.88 97 ASP A O 1
ATOM 712 N N . MET A 1 98 ? 27.910 14.285 -8.820 1.00 75.00 98 MET A N 1
ATOM 713 C CA . MET A 1 98 ? 26.469 14.235 -9.078 1.00 75.00 98 MET A CA 1
ATOM 714 C C . MET A 1 98 ? 26.144 14.717 -10.497 1.00 75.00 98 MET A C 1
ATOM 716 O O . MET A 1 98 ? 25.218 14.215 -11.133 1.00 75.00 98 MET A O 1
ATOM 720 N N . LYS A 1 99 ? 26.952 15.637 -11.043 1.00 80.31 99 LYS A N 1
ATOM 721 C CA . LYS A 1 99 ? 26.816 16.097 -12.432 1.00 80.31 99 LYS A CA 1
ATOM 722 C C . LYS A 1 99 ? 27.146 14.997 -13.434 1.00 80.31 99 LYS A C 1
ATOM 724 O O . LYS A 1 99 ? 26.544 14.949 -14.505 1.00 80.31 99 LYS A O 1
ATOM 729 N N . SER A 1 100 ? 28.096 14.124 -13.120 1.00 79.81 100 SER A N 1
ATOM 730 C CA . SER A 1 100 ? 28.428 12.974 -13.963 1.00 79.81 100 SER A CA 1
ATOM 731 C C . SER A 1 100 ? 27.319 11.924 -13.942 1.00 79.81 100 SER A C 1
ATOM 733 O O . SER A 1 100 ? 26.955 11.435 -15.008 1.00 79.81 100 SER A O 1
ATOM 735 N N . MET A 1 101 ? 26.691 11.674 -12.787 1.00 79.69 101 MET A N 1
ATOM 736 C CA . MET A 1 101 ? 25.514 10.794 -12.708 1.00 79.69 101 MET A CA 1
ATOM 737 C C . MET A 1 101 ? 24.311 11.346 -13.483 1.00 79.69 101 MET A C 1
ATOM 739 O O . MET A 1 101 ? 23.669 10.599 -14.217 1.00 79.69 101 MET A O 1
ATOM 743 N N . ILE A 1 102 ? 24.041 12.655 -13.398 1.00 85.00 102 ILE A N 1
ATOM 744 C CA . ILE A 1 102 ? 22.964 13.293 -14.177 1.00 85.00 102 ILE A CA 1
ATOM 745 C C . ILE A 1 102 ? 23.228 13.167 -15.683 1.00 85.00 102 ILE A C 1
ATOM 747 O O . ILE A 1 102 ? 22.326 12.805 -16.436 1.00 85.00 102 ILE A O 1
ATOM 751 N N . ARG A 1 103 ? 24.462 13.433 -16.137 1.00 85.00 103 ARG A N 1
ATOM 752 C CA . ARG A 1 103 ? 24.833 13.283 -17.556 1.00 85.00 103 ARG A CA 1
ATOM 753 C C . ARG A 1 103 ? 24.700 11.839 -18.030 1.00 85.00 103 ARG A C 1
ATOM 755 O O . ARG A 1 103 ? 24.194 11.607 -19.124 1.00 85.00 103 ARG A O 1
ATOM 762 N N . PHE A 1 104 ? 25.114 10.882 -17.204 1.00 85.81 104 PHE A N 1
ATOM 763 C CA . PHE A 1 104 ? 24.951 9.463 -17.492 1.00 85.81 104 PHE A CA 1
ATOM 764 C C . PHE A 1 104 ? 23.470 9.083 -17.627 1.00 85.81 104 PHE A C 1
ATOM 766 O O . PHE A 1 104 ? 23.078 8.506 -18.638 1.00 85.81 104 PHE A O 1
ATOM 773 N N . GLN A 1 105 ? 22.624 9.497 -16.680 1.00 85.75 105 GLN A N 1
ATOM 774 C CA . GLN A 1 105 ? 21.183 9.245 -16.739 1.00 85.75 105 GLN A CA 1
ATOM 775 C C . GLN A 1 105 ? 20.541 9.870 -17.986 1.00 85.75 105 GLN A C 1
ATOM 777 O O . GLN A 1 105 ? 19.764 9.211 -18.673 1.00 85.75 105 GLN A O 1
ATOM 782 N N . GLN A 1 106 ? 20.886 11.119 -18.318 1.00 87.19 106 GLN A N 1
ATOM 783 C CA . GLN A 1 106 ? 20.412 11.775 -19.542 1.00 87.19 106 GLN A CA 1
ATOM 784 C C . GLN A 1 106 ? 20.827 11.012 -20.800 1.00 87.19 106 GLN A C 1
ATOM 786 O O . GLN A 1 106 ? 20.052 10.937 -21.752 1.00 87.19 106 GLN A O 1
ATOM 791 N N . ARG A 1 107 ? 22.032 10.440 -20.802 1.00 88.88 107 ARG A N 1
ATOM 792 C CA . ARG A 1 107 ? 22.516 9.639 -21.919 1.00 88.88 107 ARG A CA 1
ATOM 793 C C . ARG A 1 107 ? 21.757 8.325 -22.055 1.00 88.88 107 ARG A C 1
ATOM 795 O O . ARG A 1 107 ? 21.291 8.045 -23.151 1.00 88.88 107 ARG A O 1
ATOM 802 N N . LEU A 1 108 ? 21.551 7.581 -20.966 1.00 89.44 108 LEU A N 1
ATOM 803 C CA . LEU A 1 108 ? 20.736 6.358 -20.992 1.00 89.44 108 LEU A CA 1
ATOM 804 C C . LEU A 1 108 ? 19.325 6.613 -21.538 1.00 89.44 108 LEU A C 1
ATOM 806 O O . LEU A 1 108 ? 18.776 5.805 -22.276 1.00 89.44 108 LEU A O 1
ATOM 810 N N . GLN A 1 109 ? 18.742 7.764 -21.201 1.00 87.88 109 GLN A N 1
ATOM 811 C CA . GLN A 1 109 ? 17.423 8.161 -21.697 1.00 87.88 109 GLN A CA 1
ATOM 812 C C . GLN A 1 109 ? 17.416 8.478 -23.204 1.00 87.88 109 GLN A C 1
ATOM 814 O O . GLN A 1 109 ? 16.392 8.297 -23.867 1.00 87.88 109 GLN A O 1
ATOM 819 N N . GLN A 1 110 ? 18.548 8.925 -23.755 1.00 90.69 110 GLN A N 1
ATOM 820 C CA . GLN A 1 110 ? 18.709 9.218 -25.182 1.00 90.69 110 GLN A CA 1
ATOM 821 C C . GLN A 1 110 ? 19.005 7.977 -26.026 1.00 90.69 110 GLN A C 1
ATOM 823 O O . GLN A 1 110 ? 18.711 8.017 -27.217 1.00 90.69 110 GLN A O 1
ATOM 828 N N . MET A 1 111 ? 19.532 6.905 -25.427 1.00 92.94 111 MET A N 1
ATOM 829 C CA . MET A 1 111 ? 19.840 5.667 -26.147 1.00 92.94 111 MET A CA 1
ATOM 830 C C . MET A 1 111 ? 18.576 5.032 -26.746 1.00 92.94 111 MET A C 1
ATOM 832 O O . MET A 1 111 ? 17.490 5.139 -26.166 1.00 92.94 111 MET A O 1
ATOM 836 N N . SER A 1 112 ? 18.684 4.393 -27.907 1.00 94.06 112 SER A N 1
ATOM 837 C CA . SER A 1 112 ? 17.612 3.577 -28.489 1.00 94.06 112 SER A CA 1
ATOM 838 C C . SER A 1 112 ? 17.435 2.259 -27.721 1.00 94.06 112 SER A C 1
ATOM 840 O O . SER A 1 112 ? 18.225 1.934 -26.833 1.00 94.06 112 SER A O 1
ATOM 842 N N . ALA A 1 113 ? 16.375 1.500 -28.016 1.00 92.38 113 ALA A N 1
ATOM 843 C CA . ALA A 1 113 ? 16.197 0.180 -27.405 1.00 92.38 113 ALA A CA 1
ATOM 844 C C . ALA A 1 113 ? 17.342 -0.768 -27.805 1.00 92.38 113 ALA A C 1
ATOM 846 O O . ALA A 1 113 ? 17.879 -1.477 -26.960 1.00 92.38 113 ALA A O 1
ATOM 847 N N . GLU A 1 114 ? 17.767 -0.703 -29.066 1.00 93.31 114 GLU A N 1
ATOM 848 C CA . GLU A 1 114 ? 18.877 -1.474 -29.623 1.00 93.31 114 GLU A CA 1
ATOM 849 C C . GLU A 1 114 ? 20.200 -1.109 -28.941 1.00 93.31 114 GLU A C 1
ATOM 851 O O . GLU A 1 114 ? 20.895 -1.995 -28.453 1.00 93.31 114 GLU A O 1
ATOM 856 N N . GLU A 1 115 ? 20.503 0.186 -28.795 1.00 93.56 115 GLU A N 1
ATOM 857 C CA . GLU A 1 115 ? 21.716 0.647 -28.102 1.00 93.56 115 GLU A CA 1
ATOM 858 C C . GLU A 1 115 ? 21.742 0.205 -26.627 1.00 93.56 115 GLU A C 1
ATOM 860 O O . GLU A 1 115 ? 22.799 -0.110 -26.080 1.00 93.56 115 GLU A O 1
ATOM 865 N N . LEU A 1 116 ? 20.583 0.175 -25.956 1.00 93.69 116 LEU A N 1
ATOM 866 C CA . LEU A 1 116 ? 20.478 -0.317 -24.577 1.00 93.69 116 LEU A CA 1
ATOM 867 C C . LEU A 1 116 ? 20.705 -1.832 -24.488 1.00 93.69 116 LEU A C 1
ATOM 869 O O . LEU A 1 116 ? 21.279 -2.300 -23.505 1.00 93.69 116 LEU A O 1
ATOM 873 N N . VAL A 1 117 ? 20.276 -2.598 -25.491 1.00 92.56 117 VAL A N 1
ATOM 874 C CA . VAL A 1 117 ? 20.528 -4.045 -25.564 1.00 92.56 117 VAL A CA 1
ATOM 875 C C . VAL A 1 117 ? 21.995 -4.330 -25.846 1.00 92.56 117 VAL A C 1
ATOM 877 O O . VAL A 1 117 ? 22.594 -5.130 -25.129 1.00 92.56 117 VAL A O 1
ATOM 880 N N . GLU A 1 118 ? 22.596 -3.626 -26.804 1.00 93.31 118 GLU A N 1
ATOM 881 C CA . GLU A 1 118 ? 24.029 -3.730 -27.091 1.00 93.31 118 GLU A CA 1
ATOM 882 C C . GLU A 1 118 ? 24.867 -3.401 -25.850 1.00 93.31 118 GLU A C 1
ATOM 884 O O . GLU A 1 118 ? 25.806 -4.124 -25.523 1.00 93.31 118 GLU A O 1
ATOM 889 N N . ALA A 1 119 ? 24.478 -2.372 -25.091 1.00 93.50 119 ALA A N 1
ATOM 890 C CA . ALA A 1 119 ? 25.112 -2.045 -23.817 1.00 93.50 119 ALA A CA 1
ATOM 891 C C . ALA A 1 119 ? 24.999 -3.176 -22.782 1.00 93.50 119 ALA A C 1
ATOM 893 O O . ALA A 1 119 ? 25.961 -3.457 -22.066 1.00 93.50 119 ALA A O 1
ATOM 894 N N . LEU A 1 120 ? 23.842 -3.838 -22.691 1.00 92.81 120 LEU A N 1
ATOM 895 C CA . LEU A 1 120 ? 23.663 -4.988 -21.801 1.00 92.81 120 LEU A CA 1
ATOM 896 C C . LEU A 1 120 ? 24.536 -6.176 -22.222 1.00 92.81 120 LEU A C 1
ATOM 898 O O . LEU A 1 120 ? 25.097 -6.848 -21.355 1.00 92.81 120 LEU A O 1
ATOM 902 N N . ASP A 1 121 ? 24.666 -6.432 -23.523 1.00 93.25 121 ASP A N 1
ATOM 903 C CA . ASP A 1 121 ? 25.548 -7.479 -24.050 1.00 93.25 121 ASP A CA 1
ATOM 904 C C . ASP A 1 121 ? 27.027 -7.152 -23.801 1.00 93.25 121 ASP A C 1
ATOM 906 O O . ASP A 1 121 ? 27.789 -8.023 -23.371 1.00 93.25 121 ASP A O 1
ATOM 910 N N . GLU A 1 122 ? 27.422 -5.888 -23.974 1.00 93.69 122 GLU A N 1
ATOM 911 C CA . GLU A 1 122 ? 28.765 -5.411 -23.645 1.00 93.69 122 GLU A CA 1
ATOM 912 C C . GLU A 1 122 ? 29.068 -5.628 -22.156 1.00 93.69 122 GLU A C 1
ATOM 914 O O . GLU A 1 122 ? 30.075 -6.246 -21.813 1.00 93.69 122 GLU A O 1
ATOM 919 N N . ILE A 1 123 ? 28.165 -5.212 -21.260 1.00 92.38 123 ILE A N 1
ATOM 920 C CA . ILE A 1 123 ? 28.301 -5.415 -19.809 1.00 92.38 123 ILE A CA 1
ATOM 921 C C . ILE A 1 123 ? 28.406 -6.901 -19.445 1.00 92.38 123 ILE A C 1
ATOM 923 O O . ILE A 1 123 ? 29.202 -7.261 -18.573 1.00 92.38 123 ILE A O 1
ATOM 927 N N . ALA A 1 124 ? 27.632 -7.769 -20.099 1.00 91.00 124 ALA A N 1
ATOM 928 C CA . ALA A 1 124 ? 27.677 -9.208 -19.857 1.00 91.00 124 ALA A CA 1
ATOM 929 C C . ALA A 1 124 ? 29.025 -9.830 -20.266 1.00 91.00 124 ALA A C 1
ATOM 931 O O . ALA A 1 124 ? 29.488 -10.765 -19.605 1.00 91.00 124 ALA A O 1
ATOM 932 N N . ALA A 1 125 ? 29.660 -9.296 -21.316 1.00 93.62 125 ALA A N 1
ATOM 933 C CA . ALA A 1 125 ? 30.980 -9.713 -21.787 1.00 93.62 125 ALA A CA 1
ATOM 934 C C . ALA A 1 125 ? 32.136 -9.184 -20.918 1.00 93.62 125 ALA A C 1
ATOM 936 O O . ALA A 1 125 ? 33.246 -9.720 -20.978 1.00 93.62 125 ALA A O 1
ATOM 937 N N . LEU A 1 126 ? 31.901 -8.154 -20.098 1.00 92.56 126 LEU A N 1
ATOM 938 C CA . LEU A 1 126 ? 32.905 -7.644 -19.170 1.00 92.56 126 LEU A CA 1
ATOM 939 C C . LEU A 1 126 ? 33.080 -8.573 -17.958 1.00 92.56 126 LEU A C 1
ATOM 941 O O . LEU A 1 126 ? 32.119 -9.033 -17.332 1.00 92.56 126 LEU A O 1
ATOM 945 N N . ASP A 1 127 ? 34.341 -8.778 -17.572 1.00 92.62 127 ASP A N 1
ATOM 946 C CA . ASP A 1 127 ? 34.725 -9.463 -16.334 1.00 92.62 127 ASP A CA 1
ATOM 947 C C . ASP A 1 127 ? 34.541 -8.524 -15.129 1.00 92.62 127 ASP A C 1
ATOM 949 O O . ASP A 1 127 ? 35.487 -7.931 -14.605 1.00 92.62 127 ASP A O 1
ATOM 953 N N . LEU A 1 128 ? 33.274 -8.298 -14.774 1.00 90.62 128 LEU A N 1
ATOM 954 C CA . LEU A 1 128 ? 32.846 -7.481 -13.642 1.00 90.62 128 LEU A CA 1
ATOM 955 C C . LEU A 1 128 ? 32.366 -8.372 -12.490 1.00 90.62 128 LEU A C 1
ATOM 957 O O . LEU A 1 128 ? 31.701 -9.383 -12.741 1.00 90.62 128 LEU A O 1
ATOM 961 N N . PRO A 1 129 ? 32.595 -7.966 -11.228 1.00 90.88 129 PRO A N 1
ATOM 962 C CA . PRO A 1 129 ? 31.912 -8.550 -10.081 1.00 90.88 129 PRO A CA 1
ATOM 963 C C . PRO A 1 129 ? 30.389 -8.567 -10.281 1.00 90.88 129 PRO A C 1
ATOM 965 O O . PRO A 1 129 ? 29.804 -7.584 -10.738 1.00 90.88 129 PRO A O 1
ATOM 968 N N . GLU A 1 130 ? 29.733 -9.663 -9.884 1.00 87.25 130 GLU A N 1
ATOM 969 C CA . GLU A 1 130 ? 28.286 -9.879 -10.076 1.00 87.25 130 GLU A CA 1
ATOM 970 C C . GLU A 1 130 ? 27.439 -8.698 -9.583 1.00 87.25 130 GLU A C 1
ATOM 972 O O . GLU A 1 130 ? 26.499 -8.272 -10.250 1.00 87.25 130 GLU A O 1
ATOM 977 N N . GLN A 1 131 ? 27.812 -8.123 -8.441 1.00 84.44 131 GLN A N 1
ATOM 978 C CA . GLN A 1 131 ? 27.105 -6.999 -7.837 1.00 84.44 131 GLN A CA 1
ATOM 979 C C . GLN A 1 131 ? 27.195 -5.710 -8.673 1.00 84.44 131 GLN A C 1
ATOM 981 O O . GLN A 1 131 ? 26.203 -4.989 -8.793 1.00 84.44 131 GLN A O 1
ATOM 986 N N . GLU A 1 132 ? 28.367 -5.418 -9.245 1.00 87.94 132 GLU A N 1
ATOM 987 C CA . GLU A 1 132 ? 28.580 -4.245 -10.102 1.00 87.94 132 GLU A CA 1
ATOM 988 C C . GLU A 1 132 ? 27.829 -4.418 -11.422 1.00 87.94 132 GLU A C 1
ATOM 990 O O . GLU A 1 132 ? 27.115 -3.511 -11.855 1.00 87.94 132 GLU A O 1
ATOM 995 N N . ARG A 1 133 ? 27.908 -5.622 -12.004 1.00 90.44 133 ARG A N 1
ATOM 996 C CA . ARG A 1 133 ? 27.140 -6.000 -13.194 1.00 90.44 133 ARG A CA 1
ATOM 997 C C . ARG A 1 133 ? 25.639 -5.827 -12.966 1.00 90.44 133 ARG A C 1
ATOM 999 O O . ARG A 1 133 ? 24.982 -5.149 -13.748 1.00 90.44 133 ARG A O 1
ATOM 1006 N N . MET A 1 134 ? 25.109 -6.377 -11.873 1.00 86.88 134 MET A N 1
ATOM 1007 C CA . MET A 1 134 ? 23.684 -6.292 -11.543 1.00 86.88 134 MET A CA 1
ATOM 1008 C C . MET A 1 134 ? 23.214 -4.840 -11.398 1.00 86.88 134 MET A C 1
ATOM 1010 O O . MET A 1 134 ? 22.121 -4.506 -11.845 1.00 86.88 134 MET A O 1
ATOM 1014 N N . MET A 1 135 ? 24.022 -3.959 -10.802 1.00 85.50 135 MET A N 1
ATOM 1015 C CA . MET A 1 135 ? 23.659 -2.544 -10.704 1.00 85.50 135 MET A CA 1
ATOM 1016 C C . MET A 1 135 ? 23.601 -1.855 -12.066 1.00 85.50 135 MET A C 1
ATOM 1018 O O . MET A 1 135 ? 22.676 -1.080 -12.309 1.00 85.50 135 MET A O 1
ATOM 1022 N N . LEU A 1 136 ? 24.556 -2.136 -12.955 1.00 89.75 136 LEU A N 1
ATOM 1023 C CA . LEU A 1 136 ? 24.521 -1.597 -14.314 1.00 89.75 136 LEU A CA 1
ATOM 1024 C C . LEU A 1 136 ? 23.308 -2.123 -15.094 1.00 89.75 136 LEU A C 1
ATOM 1026 O O . LEU A 1 136 ? 22.597 -1.335 -15.717 1.00 89.75 136 LEU A O 1
ATOM 1030 N N . GLU A 1 137 ? 23.017 -3.423 -14.989 1.00 90.75 137 GLU A N 1
ATOM 1031 C CA . GLU A 1 137 ? 21.817 -4.038 -15.572 1.00 90.75 137 GLU A CA 1
ATOM 1032 C C . GLU A 1 137 ? 20.534 -3.351 -15.067 1.00 90.75 137 GLU A C 1
ATOM 1034 O O . GLU A 1 137 ? 19.673 -2.989 -15.868 1.00 90.75 137 GLU A O 1
ATOM 1039 N N . GLN A 1 138 ? 20.420 -3.088 -13.759 1.00 87.75 138 GLN A N 1
ATOM 1040 C CA . GLN A 1 138 ? 19.266 -2.386 -13.175 1.00 87.75 138 GLN A CA 1
ATOM 1041 C C . GLN A 1 138 ? 19.107 -0.956 -13.710 1.00 87.75 138 GLN A C 1
ATOM 1043 O O . GLN A 1 138 ? 17.980 -0.524 -13.974 1.00 87.75 138 GLN A O 1
ATOM 1048 N N . MET A 1 139 ? 20.218 -0.232 -13.899 1.00 87.56 139 MET A N 1
ATOM 1049 C CA . MET A 1 139 ? 20.208 1.125 -14.461 1.00 87.56 139 MET A CA 1
ATOM 1050 C C . MET A 1 139 ? 19.712 1.154 -15.913 1.00 87.56 139 MET A C 1
ATOM 1052 O O . MET A 1 139 ? 19.072 2.126 -16.313 1.00 87.56 139 MET A O 1
ATOM 1056 N N . LEU A 1 140 ? 19.987 0.100 -16.685 1.00 91.62 140 LEU A N 1
ATOM 1057 C CA . LEU A 1 140 ? 19.593 -0.038 -18.091 1.00 91.62 140 LEU A CA 1
ATOM 1058 C C . LEU A 1 140 ? 18.177 -0.600 -18.266 1.00 91.62 140 LEU A C 1
ATOM 1060 O O . LEU A 1 140 ? 17.474 -0.222 -19.204 1.00 91.62 140 LEU A O 1
ATOM 1064 N N . ALA A 1 141 ? 17.725 -1.451 -17.344 1.00 90.62 141 ALA A N 1
ATOM 1065 C CA . ALA A 1 141 ? 16.427 -2.111 -17.429 1.00 90.62 141 ALA A CA 1
ATOM 1066 C C . ALA A 1 141 ? 15.243 -1.128 -17.410 1.00 90.62 141 ALA A C 1
ATOM 1068 O O . ALA A 1 141 ? 14.267 -1.332 -18.125 1.00 90.62 141 ALA A O 1
ATOM 1069 N N . GLY A 1 142 ? 15.324 -0.043 -16.630 1.00 88.31 142 GLY A N 1
ATOM 1070 C CA . GLY A 1 142 ? 14.280 0.992 -16.591 1.00 88.31 142 GLY A CA 1
ATOM 1071 C C . GLY A 1 142 ? 14.088 1.718 -17.935 1.00 88.31 142 GLY A C 1
ATOM 1072 O O . GLY A 1 142 ? 12.981 1.695 -18.474 1.00 88.31 142 GLY A O 1
ATOM 1073 N N . PRO A 1 143 ? 15.140 2.346 -18.497 1.00 91.19 143 PRO A N 1
ATOM 1074 C CA . PRO A 1 143 ? 15.098 2.947 -19.832 1.00 91.19 143 PRO A CA 1
ATOM 1075 C C . PRO A 1 143 ? 14.673 1.967 -20.932 1.00 91.19 143 PRO A C 1
ATOM 1077 O O . PRO A 1 143 ? 13.900 2.349 -21.811 1.00 91.19 143 PRO A O 1
ATOM 1080 N N . LEU A 1 144 ? 15.134 0.710 -20.869 1.00 92.44 144 LEU A N 1
ATOM 1081 C CA . LEU A 1 144 ? 14.738 -0.312 -21.838 1.00 92.44 144 LEU A CA 1
ATOM 1082 C C . LEU A 1 144 ? 13.238 -0.592 -21.736 1.00 92.44 144 LEU A C 1
ATOM 1084 O O . LEU A 1 144 ? 12.548 -0.495 -22.741 1.00 92.44 144 LEU A O 1
ATOM 1088 N N . ALA A 1 145 ? 12.710 -0.808 -20.528 1.00 91.00 145 ALA A N 1
ATOM 1089 C CA . ALA A 1 145 ? 11.285 -1.052 -20.311 1.00 91.00 145 ALA A CA 1
ATOM 1090 C C . ALA A 1 145 ? 10.380 0.089 -20.810 1.00 91.00 145 ALA A C 1
ATOM 1092 O O . ALA A 1 145 ? 9.269 -0.153 -21.277 1.00 91.00 145 ALA A O 1
ATOM 1093 N N . GLN A 1 146 ? 10.846 1.338 -20.740 1.00 89.12 146 GLN A N 1
ATOM 1094 C CA . GLN A 1 146 ? 10.100 2.491 -21.255 1.00 89.12 146 GLN A CA 1
ATOM 1095 C C . GLN A 1 146 ? 9.988 2.479 -22.789 1.00 89.12 146 GLN A C 1
ATOM 1097 O O . GLN A 1 146 ? 8.942 2.842 -23.349 1.00 89.12 146 GLN A O 1
ATOM 1102 N N . LYS A 1 147 ? 11.068 2.079 -23.469 1.00 92.00 147 LYS A N 1
ATOM 1103 C CA . LYS A 1 147 ? 11.176 2.083 -24.935 1.00 92.00 147 LYS A CA 1
ATOM 1104 C C . LYS A 1 147 ? 10.568 0.822 -25.535 1.00 92.00 147 LYS A C 1
ATOM 1106 O O . LYS A 1 147 ? 9.666 0.932 -26.360 1.00 92.00 147 LYS A O 1
ATOM 1111 N N . ASP A 1 148 ? 11.004 -0.330 -25.045 1.00 93.25 148 ASP A N 1
ATOM 1112 C CA . ASP A 1 148 ? 10.575 -1.658 -25.459 1.00 93.25 148 ASP A CA 1
ATOM 1113 C C . ASP A 1 148 ? 10.348 -2.548 -24.216 1.00 93.25 148 ASP A C 1
ATOM 1115 O O . ASP A 1 148 ? 11.267 -3.220 -23.726 1.00 93.25 148 ASP A O 1
ATOM 1119 N N . PRO A 1 149 ? 9.131 -2.514 -23.640 1.00 93.56 149 PRO A N 1
ATOM 1120 C CA . PRO A 1 149 ? 8.822 -3.293 -22.451 1.00 93.56 149 PRO A CA 1
ATOM 1121 C C . PRO A 1 149 ? 8.857 -4.800 -22.706 1.00 93.56 149 PRO A C 1
ATOM 1123 O O . PRO A 1 149 ? 9.257 -5.536 -21.808 1.00 93.56 149 PRO A O 1
ATOM 1126 N N . GLU A 1 150 ? 8.486 -5.265 -23.900 1.00 93.94 150 GLU A N 1
ATOM 1127 C CA . GLU A 1 150 ? 8.524 -6.688 -24.244 1.00 93.94 150 GLU A CA 1
ATOM 1128 C C . GLU A 1 150 ? 9.962 -7.209 -24.220 1.00 93.94 150 GLU A C 1
ATOM 1130 O O . GLU A 1 150 ? 10.260 -8.221 -23.576 1.00 93.94 150 GLU A O 1
ATOM 1135 N N . LEU A 1 151 ? 10.877 -6.482 -24.862 1.00 92.50 151 LEU A N 1
ATOM 1136 C CA . LEU A 1 151 ? 12.287 -6.843 -24.894 1.00 92.50 151 LEU A CA 1
ATOM 1137 C C . LEU A 1 151 ? 12.915 -6.808 -23.499 1.00 92.50 151 LEU A C 1
ATOM 1139 O O . LEU A 1 151 ? 13.633 -7.739 -23.131 1.00 92.50 151 LEU A O 1
ATOM 1143 N N . ALA A 1 152 ? 12.597 -5.788 -22.692 1.00 92.56 152 ALA A N 1
ATOM 1144 C CA . ALA A 1 152 ? 13.038 -5.721 -21.298 1.00 92.56 152 ALA A CA 1
ATOM 1145 C C . ALA A 1 152 ? 12.574 -6.946 -20.497 1.00 92.56 152 ALA A C 1
ATOM 1147 O O . ALA A 1 152 ? 13.364 -7.570 -19.786 1.00 92.56 152 ALA A O 1
ATOM 1148 N N . LEU A 1 153 ? 11.298 -7.307 -20.629 1.00 93.12 153 LEU A N 1
ATOM 1149 C CA . LEU A 1 153 ? 10.712 -8.434 -19.917 1.00 93.12 153 LEU A CA 1
ATOM 1150 C C . LEU A 1 153 ? 11.361 -9.754 -20.324 1.00 93.12 153 LEU A C 1
ATOM 1152 O O . LEU A 1 153 ? 11.798 -10.498 -19.451 1.00 93.12 153 LEU A O 1
ATOM 1156 N N . ASN A 1 154 ? 11.498 -10.014 -21.625 1.00 92.56 154 ASN A N 1
ATOM 1157 C CA . ASN A 1 154 ? 12.134 -11.233 -22.127 1.00 92.56 154 ASN A CA 1
ATOM 1158 C C . ASN A 1 154 ? 13.605 -11.335 -21.702 1.00 92.56 154 ASN A C 1
ATOM 1160 O O . ASN A 1 154 ? 14.086 -12.424 -21.392 1.00 92.56 154 ASN A O 1
ATOM 1164 N N . ARG A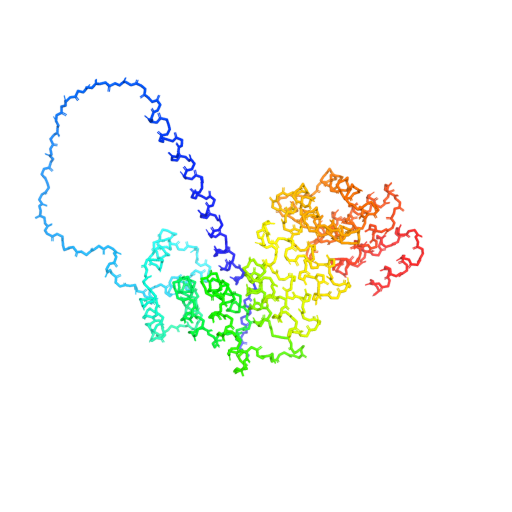 1 155 ? 14.316 -10.204 -21.638 1.00 90.19 155 ARG A N 1
ATOM 1165 C CA . ARG A 1 155 ? 15.733 -10.163 -21.261 1.00 90.19 155 ARG A CA 1
ATOM 1166 C C . ARG A 1 155 ? 15.970 -10.473 -19.786 1.00 90.19 155 ARG A C 1
ATOM 1168 O O . ARG A 1 155 ? 16.954 -11.130 -19.455 1.00 90.19 155 ARG A O 1
ATOM 1175 N N . PHE A 1 156 ? 15.094 -9.987 -18.909 1.00 91.19 156 PHE A N 1
ATOM 1176 C CA . PHE A 1 156 ? 15.285 -10.066 -17.459 1.00 91.19 156 PHE A CA 1
ATOM 1177 C C . PHE A 1 156 ? 14.372 -11.082 -16.764 1.00 91.19 156 PHE A C 1
ATOM 1179 O O . PHE A 1 156 ? 14.429 -11.201 -15.541 1.00 91.19 156 PHE A O 1
ATOM 1186 N N . LEU A 1 157 ? 13.569 -11.854 -17.503 1.00 88.69 157 LEU A N 1
ATOM 1187 C CA . LEU A 1 157 ? 12.612 -12.800 -16.920 1.00 88.69 157 LEU A CA 1
ATOM 1188 C C . LEU A 1 157 ? 13.270 -13.839 -16.002 1.00 88.69 157 LEU A C 1
ATOM 1190 O O . LEU A 1 157 ? 12.745 -14.156 -14.938 1.00 88.69 157 LEU A O 1
ATOM 1194 N N . ASP A 1 158 ? 14.453 -14.329 -16.370 1.00 87.75 158 ASP A N 1
ATOM 1195 C CA . ASP A 1 158 ? 15.181 -15.319 -15.568 1.00 87.75 158 ASP A CA 1
ATOM 1196 C C . ASP A 1 158 ? 15.728 -14.742 -14.247 1.00 87.75 158 ASP A C 1
ATOM 1198 O O . ASP A 1 158 ? 16.238 -15.477 -13.402 1.00 87.75 158 ASP A O 1
ATOM 1202 N N . ARG A 1 159 ? 15.596 -13.425 -14.031 1.00 84.00 159 ARG A N 1
ATOM 1203 C CA . ARG A 1 159 ? 15.937 -12.749 -12.774 1.00 84.00 159 ARG A CA 1
ATOM 1204 C C . ARG A 1 159 ? 14.765 -12.666 -11.790 1.00 84.00 159 ARG A C 1
ATOM 1206 O O . ARG A 1 159 ? 14.967 -12.165 -10.691 1.00 84.00 159 ARG A O 1
ATOM 1213 N N . LEU A 1 160 ? 13.570 -13.161 -12.132 1.00 82.44 160 LEU A N 1
ATOM 1214 C CA . LEU A 1 160 ? 12.403 -13.140 -11.232 1.00 82.44 160 LEU A CA 1
ATOM 1215 C C . LEU A 1 160 ? 12.583 -13.967 -9.948 1.00 82.44 160 LEU A C 1
ATOM 1217 O O . LEU A 1 160 ? 11.920 -13.695 -8.952 1.00 82.44 160 LEU A O 1
ATOM 1221 N N . ASP A 1 161 ? 13.485 -14.952 -9.961 1.00 73.38 161 ASP A N 1
ATOM 1222 C CA . ASP A 1 161 ? 13.854 -15.759 -8.788 1.00 73.38 161 ASP A CA 1
ATOM 1223 C C . ASP A 1 161 ? 14.808 -15.015 -7.821 1.00 73.38 161 ASP A C 1
ATOM 1225 O O . ASP A 1 161 ? 15.384 -15.623 -6.909 1.00 73.38 161 ASP A O 1
ATOM 1229 N N . ASP A 1 162 ? 15.035 -13.708 -8.007 1.00 70.44 162 ASP A N 1
ATOM 1230 C CA . ASP A 1 162 ? 15.940 -12.950 -7.154 1.00 70.44 162 ASP A CA 1
ATOM 1231 C C . ASP A 1 162 ? 15.469 -12.939 -5.694 1.00 70.44 162 ASP A C 1
ATOM 1233 O O . ASP A 1 162 ? 14.339 -12.592 -5.360 1.00 70.44 162 ASP A O 1
ATOM 1237 N N . ARG A 1 163 ? 16.378 -13.283 -4.770 1.00 61.03 163 ARG A N 1
ATOM 1238 C CA . ARG A 1 163 ? 16.058 -13.385 -3.331 1.00 61.03 163 ARG A CA 1
ATOM 1239 C C . ARG A 1 163 ? 15.513 -12.089 -2.723 1.00 61.03 163 ARG A C 1
ATOM 1241 O O . ARG A 1 163 ? 14.925 -12.134 -1.648 1.00 61.03 163 ARG A O 1
ATOM 1248 N N . ASN A 1 164 ? 15.740 -10.957 -3.385 1.00 66.75 164 ASN A N 1
ATOM 1249 C CA . ASN A 1 164 ? 15.367 -9.635 -2.900 1.00 66.75 164 ASN A CA 1
ATOM 1250 C C . ASN A 1 164 ? 14.061 -9.110 -3.528 1.00 66.75 164 ASN A C 1
ATOM 1252 O O . ASN A 1 164 ? 13.580 -8.066 -3.090 1.00 66.75 164 ASN A O 1
ATOM 1256 N N . GLY A 1 165 ? 13.486 -9.799 -4.527 1.00 73.56 165 GLY A N 1
ATOM 1257 C CA . GLY A 1 165 ? 12.236 -9.412 -5.194 1.00 73.56 165 GLY A CA 1
ATOM 1258 C C . GLY A 1 165 ? 12.284 -8.065 -5.926 1.00 73.56 165 GLY A C 1
ATOM 1259 O O . GLY A 1 165 ? 11.232 -7.492 -6.228 1.00 73.56 165 GLY A O 1
ATOM 1260 N N . ILE A 1 166 ? 13.484 -7.530 -6.178 1.00 78.56 166 ILE A N 1
ATOM 1261 C CA . ILE A 1 166 ? 13.684 -6.216 -6.804 1.00 78.56 166 ILE A CA 1
ATOM 1262 C C . ILE A 1 166 ? 13.295 -6.308 -8.274 1.00 78.56 166 ILE A C 1
ATOM 1264 O O . ILE A 1 166 ? 12.580 -5.441 -8.783 1.00 78.56 166 ILE A O 1
ATOM 1268 N N . TRP A 1 167 ? 13.717 -7.387 -8.937 1.00 84.06 167 TRP A N 1
ATOM 1269 C CA . TRP A 1 167 ? 13.381 -7.628 -10.335 1.00 84.06 167 TRP A CA 1
ATOM 1270 C C . TRP A 1 167 ? 11.886 -7.866 -10.524 1.00 84.06 167 TRP A C 1
ATOM 1272 O O . TRP A 1 167 ? 11.308 -7.300 -11.448 1.00 84.06 167 TRP A O 1
ATOM 1282 N N . GLY A 1 168 ? 11.233 -8.598 -9.616 1.00 85.19 168 GLY A N 1
ATOM 1283 C CA . GLY A 1 168 ? 9.775 -8.759 -9.640 1.00 85.19 168 GLY A CA 1
ATOM 1284 C C . GLY A 1 168 ? 9.037 -7.415 -9.652 1.00 85.19 168 GLY A C 1
ATOM 1285 O O . GLY A 1 168 ? 8.191 -7.172 -10.516 1.00 85.19 168 GLY A O 1
ATOM 1286 N N . TRP A 1 169 ? 9.418 -6.496 -8.758 1.00 83.31 169 TRP A N 1
ATOM 1287 C CA . TRP A 1 169 ? 8.811 -5.165 -8.707 1.00 83.31 169 TRP A CA 1
ATOM 1288 C C . TRP A 1 169 ? 9.121 -4.343 -9.967 1.00 83.31 169 TRP A C 1
ATOM 1290 O O . TRP A 1 169 ? 8.203 -3.816 -10.600 1.00 83.31 169 TRP A O 1
ATOM 1300 N N . GLN A 1 170 ? 10.389 -4.270 -10.378 1.00 85.69 170 GLN A N 1
ATOM 1301 C CA . GLN A 1 170 ? 10.802 -3.467 -11.531 1.00 85.69 170 GLN A CA 1
ATOM 1302 C C . GLN A 1 170 ? 10.165 -3.957 -12.840 1.00 85.69 170 GLN A C 1
ATOM 1304 O O . GLN A 1 170 ? 9.673 -3.147 -13.627 1.00 85.69 170 GLN A O 1
ATOM 1309 N N . LEU A 1 171 ? 10.115 -5.272 -13.055 1.00 91.56 171 LEU A N 1
ATOM 1310 C CA . LEU A 1 171 ? 9.521 -5.862 -14.252 1.00 91.56 171 LEU A CA 1
ATOM 1311 C C . LEU A 1 171 ? 7.989 -5.790 -14.240 1.00 91.56 171 LEU A C 1
ATOM 1313 O O . LEU A 1 171 ? 7.394 -5.582 -15.296 1.00 91.56 171 LEU A O 1
ATOM 1317 N N . SER A 1 172 ? 7.335 -5.829 -13.072 1.00 91.81 172 SER A N 1
ATOM 1318 C CA . SER A 1 172 ? 5.888 -5.566 -13.002 1.00 91.81 172 SER A CA 1
ATOM 1319 C C . SER A 1 172 ? 5.537 -4.161 -13.515 1.00 91.81 172 SER A C 1
ATOM 1321 O O . SER A 1 172 ? 4.552 -3.980 -14.231 1.00 91.81 172 SER A O 1
ATOM 1323 N N . SER A 1 173 ? 6.406 -3.175 -13.266 1.00 88.94 173 SER A N 1
ATOM 1324 C CA . SER A 1 173 ? 6.263 -1.819 -13.809 1.00 88.94 173 SER A CA 1
ATOM 1325 C C . SER A 1 173 ? 6.449 -1.770 -15.334 1.00 88.94 173 SER A C 1
ATOM 1327 O O . SER A 1 173 ? 5.805 -0.963 -16.007 1.00 88.94 173 SER A O 1
ATOM 1329 N N . ALA A 1 174 ? 7.280 -2.649 -15.908 1.00 92.69 174 ALA A N 1
ATOM 1330 C CA . ALA A 1 174 ? 7.413 -2.792 -17.361 1.00 92.69 174 ALA A CA 1
ATOM 1331 C C . ALA A 1 174 ? 6.134 -3.372 -17.991 1.00 92.69 174 ALA A C 1
ATOM 1333 O O . ALA A 1 174 ? 5.642 -2.820 -18.974 1.00 92.69 174 ALA A O 1
ATOM 1334 N N . VAL A 1 175 ? 5.533 -4.404 -17.380 1.00 94.94 175 VAL A N 1
ATOM 1335 C CA . VAL A 1 175 ? 4.220 -4.932 -17.811 1.00 94.94 175 VAL A CA 1
ATOM 1336 C C . VAL A 1 175 ? 3.149 -3.854 -17.739 1.00 94.94 175 VAL A C 1
ATOM 1338 O O . VAL A 1 175 ? 2.367 -3.703 -18.673 1.00 94.94 175 VAL A O 1
ATOM 1341 N N . LYS A 1 176 ? 3.134 -3.064 -16.662 1.00 92.12 176 LYS A N 1
ATOM 1342 C CA . LYS A 1 176 ? 2.204 -1.942 -16.509 1.00 92.12 176 LYS A CA 1
ATOM 1343 C C . LYS A 1 176 ? 2.310 -0.952 -17.673 1.00 92.12 176 LYS A C 1
ATOM 1345 O O . LYS A 1 176 ? 1.294 -0.579 -18.251 1.00 92.12 176 LYS A O 1
ATOM 1350 N N . GLN A 1 177 ? 3.532 -0.551 -18.024 1.00 90.44 177 GLN A N 1
ATOM 1351 C CA . GLN A 1 177 ? 3.799 0.368 -19.135 1.00 90.44 177 GLN A CA 1
ATOM 1352 C C . GLN A 1 177 ? 3.461 -0.246 -20.494 1.00 90.44 177 GLN A C 1
ATOM 1354 O O . GLN A 1 177 ? 2.978 0.455 -21.381 1.00 90.44 177 GLN A O 1
ATOM 1359 N N . TRP A 1 178 ? 3.686 -1.549 -20.667 1.00 95.12 178 TRP A N 1
ATOM 1360 C CA . TRP A 1 178 ? 3.257 -2.250 -21.872 1.00 95.12 178 TRP A CA 1
ATOM 1361 C C . TRP A 1 178 ? 1.738 -2.247 -21.993 1.00 95.12 178 TRP A C 1
ATOM 1363 O O . TRP A 1 178 ? 1.212 -1.852 -23.028 1.00 95.12 178 TRP A O 1
ATOM 1373 N N . ALA A 1 179 ? 1.035 -2.584 -20.912 1.00 94.81 179 ALA A N 1
ATOM 1374 C CA . ALA A 1 179 ? -0.419 -2.644 -20.886 1.00 94.81 179 ALA A CA 1
ATOM 1375 C C . ALA A 1 179 ? -1.091 -1.279 -21.115 1.00 94.81 179 ALA A C 1
ATOM 1377 O O . ALA A 1 179 ? -2.240 -1.229 -21.540 1.00 94.81 179 ALA A O 1
ATOM 1378 N N . GLU A 1 180 ? -0.388 -0.167 -20.871 1.00 91.19 180 GLU A N 1
ATOM 1379 C CA . GLU A 1 180 ? -0.853 1.172 -21.265 1.00 91.19 180 GLU A CA 1
ATOM 1380 C C . GLU A 1 180 ? -0.870 1.380 -22.784 1.00 91.19 180 GLU A C 1
ATOM 1382 O O . GLU A 1 180 ? -1.713 2.125 -23.280 1.00 91.19 180 GLU A O 1
ATOM 1387 N N . LYS A 1 181 ? 0.065 0.759 -23.511 1.00 91.56 181 LYS A N 1
ATOM 1388 C CA . LYS A 1 181 ? 0.202 0.886 -24.970 1.00 91.56 181 LYS A CA 1
ATOM 1389 C C . LYS A 1 181 ? -0.612 -0.181 -25.702 1.00 91.56 181 LYS A C 1
ATOM 1391 O O . LYS A 1 181 ? -1.317 0.135 -26.654 1.00 91.56 181 LYS A O 1
ATOM 1396 N N . ASP A 1 182 ? -0.497 -1.426 -25.251 1.00 94.06 182 ASP A N 1
ATOM 1397 C CA . ASP A 1 182 ? -1.157 -2.597 -25.823 1.00 94.06 182 ASP A CA 1
ATOM 1398 C C . ASP A 1 182 ? -1.519 -3.599 -24.705 1.00 94.06 182 ASP A C 1
ATOM 1400 O O . ASP A 1 182 ? -0.729 -4.490 -24.366 1.00 94.06 182 ASP A O 1
ATOM 1404 N N . PRO A 1 183 ? -2.706 -3.454 -24.084 1.00 93.38 183 PRO A N 1
ATOM 1405 C CA . PRO A 1 183 ? -3.144 -4.343 -23.012 1.00 93.38 183 PRO A CA 1
ATOM 1406 C C 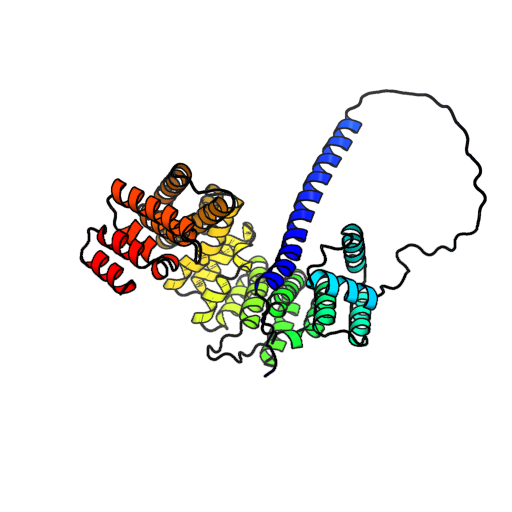. PRO A 1 183 ? -3.325 -5.788 -23.482 1.00 93.38 183 PRO A C 1
ATOM 1408 O O . PRO A 1 183 ? -3.120 -6.705 -22.684 1.00 93.38 183 PRO A O 1
ATOM 1411 N N . ALA A 1 184 ? -3.670 -6.015 -24.753 1.00 93.50 184 ALA A N 1
ATOM 1412 C CA . ALA A 1 184 ? -3.881 -7.357 -25.285 1.00 93.50 184 ALA A CA 1
ATOM 1413 C C . ALA A 1 184 ? -2.550 -8.108 -25.425 1.00 93.50 184 ALA A C 1
ATOM 1415 O O . ALA A 1 184 ? -2.441 -9.237 -24.941 1.00 93.50 184 ALA A O 1
ATOM 1416 N N . ALA A 1 185 ? -1.529 -7.470 -26.007 1.00 95.44 185 ALA A N 1
ATOM 1417 C CA . ALA A 1 185 ? -0.201 -8.068 -26.145 1.00 95.44 185 ALA A CA 1
ATOM 1418 C C . ALA A 1 185 ? 0.458 -8.329 -24.782 1.00 95.44 185 ALA A C 1
ATOM 1420 O O . ALA A 1 185 ? 0.927 -9.440 -24.535 1.00 95.44 185 ALA A O 1
ATOM 1421 N N . ALA A 1 186 ? 0.409 -7.356 -23.862 1.00 96.25 186 ALA A N 1
ATOM 1422 C CA . ALA A 1 186 ? 0.953 -7.519 -22.512 1.00 96.25 186 ALA A CA 1
ATOM 1423 C C . ALA A 1 186 ? 0.272 -8.674 -21.750 1.00 96.25 186 ALA A C 1
ATOM 1425 O O . ALA A 1 186 ? 0.940 -9.477 -21.093 1.00 96.25 186 ALA A O 1
ATOM 1426 N N . THR A 1 187 ? -1.057 -8.783 -21.873 1.00 95.62 187 THR A N 1
ATOM 1427 C CA . THR A 1 187 ? -1.842 -9.873 -21.274 1.00 95.62 187 THR A CA 1
ATOM 1428 C C . THR A 1 187 ? -1.467 -11.224 -21.875 1.00 95.62 187 THR A C 1
ATOM 1430 O O . THR A 1 187 ? -1.189 -12.163 -21.131 1.00 95.62 187 THR A O 1
ATOM 1433 N N . ALA A 1 188 ? -1.416 -11.323 -23.207 1.00 96.44 188 ALA A N 1
ATOM 1434 C CA . ALA A 1 188 ? -1.082 -12.563 -23.903 1.00 96.44 188 ALA A CA 1
ATOM 1435 C C . ALA A 1 188 ? 0.341 -13.039 -23.578 1.00 96.44 188 ALA A C 1
ATOM 1437 O O . ALA A 1 188 ? 0.551 -14.227 -23.326 1.00 96.44 188 ALA A O 1
ATOM 1438 N N . TRP A 1 189 ? 1.305 -12.114 -23.525 1.00 97.12 189 TRP A N 1
ATOM 1439 C CA . TRP A 1 189 ? 2.669 -12.422 -23.110 1.00 97.12 189 TRP A CA 1
ATOM 1440 C C . TRP A 1 189 ? 2.704 -12.958 -21.678 1.00 97.12 189 TRP A C 1
ATOM 1442 O O . TRP A 1 189 ? 3.283 -14.018 -21.434 1.00 97.12 189 TRP A O 1
ATOM 1452 N N . PHE A 1 190 ? 2.047 -12.272 -20.735 1.00 96.75 190 PHE A N 1
ATOM 1453 C CA . PHE A 1 190 ? 2.069 -12.679 -19.332 1.00 96.75 190 PHE A CA 1
ATOM 1454 C C . PHE A 1 190 ? 1.405 -14.047 -19.130 1.00 96.75 190 PHE A C 1
ATOM 1456 O O . PHE A 1 190 ? 1.967 -14.909 -18.452 1.00 96.75 190 PHE A O 1
ATOM 1463 N N . ASP A 1 191 ? 0.271 -14.292 -19.788 1.00 96.62 191 ASP A N 1
ATOM 1464 C CA . ASP A 1 191 ? -0.402 -15.594 -19.769 1.00 96.62 191 ASP A CA 1
ATOM 1465 C C . ASP A 1 191 ? 0.481 -16.703 -20.364 1.00 96.62 191 ASP A C 1
ATOM 1467 O O . ASP A 1 191 ? 0.536 -17.807 -19.815 1.00 96.62 191 ASP A O 1
ATOM 1471 N N . GLY A 1 192 ? 1.238 -16.403 -21.425 1.00 96.75 192 GLY A N 1
ATOM 1472 C CA . GLY A 1 192 ? 2.237 -17.313 -21.990 1.00 96.75 192 GLY A CA 1
ATOM 1473 C C . GLY A 1 192 ? 3.340 -17.680 -20.992 1.00 96.75 192 GLY A C 1
ATOM 1474 O O . GLY A 1 192 ? 3.689 -18.854 -20.864 1.00 96.75 192 GLY A O 1
ATOM 1475 N N . GLN A 1 193 ? 3.845 -16.710 -20.223 1.00 95.88 193 GLN A N 1
ATOM 1476 C CA . GLN A 1 193 ? 4.867 -16.972 -19.202 1.00 95.88 193 GLN A CA 1
ATOM 1477 C C . GLN A 1 193 ? 4.323 -17.742 -17.992 1.00 95.88 193 GLN A C 1
ATOM 1479 O O . GLN A 1 193 ? 5.032 -18.577 -17.425 1.00 95.88 193 GLN A O 1
ATOM 1484 N N . ILE A 1 194 ? 3.064 -17.506 -17.604 1.00 94.25 194 ILE A N 1
ATOM 1485 C CA . ILE A 1 194 ? 2.382 -18.321 -16.587 1.00 94.25 194 ILE A CA 1
ATOM 1486 C C . ILE A 1 194 ? 2.267 -19.769 -17.077 1.00 94.25 194 ILE A C 1
ATOM 1488 O O . ILE A 1 194 ? 2.625 -20.684 -16.342 1.00 94.25 194 ILE A O 1
ATOM 1492 N N . ALA A 1 195 ? 1.833 -19.988 -18.323 1.00 95.50 195 ALA A N 1
ATOM 1493 C CA . ALA A 1 195 ? 1.724 -21.328 -18.903 1.00 95.50 195 ALA A CA 1
ATOM 1494 C C . ALA A 1 195 ? 3.084 -22.043 -19.020 1.00 95.50 195 ALA A C 1
ATOM 1496 O O . ALA A 1 195 ? 3.150 -23.265 -18.903 1.00 95.50 195 ALA A O 1
ATOM 1497 N N . ALA A 1 196 ? 4.171 -21.288 -19.202 1.00 93.44 196 ALA A N 1
ATOM 1498 C CA . ALA A 1 196 ? 5.540 -21.799 -19.200 1.00 93.44 196 ALA A CA 1
ATOM 1499 C C . ALA A 1 196 ? 6.111 -22.070 -17.788 1.00 93.44 196 ALA A C 1
ATOM 1501 O O . ALA A 1 196 ? 7.276 -22.450 -17.667 1.00 93.44 196 ALA A O 1
ATOM 1502 N N . GLY A 1 197 ? 5.333 -21.849 -16.721 1.00 91.81 197 GLY A N 1
ATOM 1503 C CA . GLY A 1 197 ? 5.742 -22.090 -15.332 1.00 91.81 197 GLY A CA 1
ATOM 1504 C C . GLY A 1 197 ? 6.730 -21.062 -14.769 1.00 91.81 197 GLY A C 1
ATOM 1505 O O . GLY A 1 197 ? 7.267 -21.246 -13.678 1.00 91.81 197 GLY A O 1
ATOM 1506 N N . LYS A 1 198 ? 6.976 -19.946 -15.473 1.00 90.44 198 LYS A N 1
ATOM 1507 C CA . LYS A 1 198 ? 7.933 -18.906 -15.039 1.00 90.44 198 LYS A CA 1
ATOM 1508 C C . LYS A 1 198 ? 7.482 -18.150 -13.787 1.00 90.44 198 LYS A C 1
ATOM 1510 O O . LYS A 1 198 ? 8.294 -17.512 -13.129 1.00 90.44 198 LYS A O 1
ATOM 1515 N N . PHE A 1 199 ? 6.196 -18.239 -13.457 1.00 91.00 199 PHE A N 1
ATOM 1516 C CA . PHE A 1 199 ? 5.582 -17.594 -12.300 1.00 91.00 199 PHE A CA 1
ATOM 1517 C C . PHE A 1 199 ? 5.161 -18.579 -11.205 1.00 91.00 199 PHE A C 1
ATOM 1519 O O . PHE A 1 199 ? 4.506 -18.162 -10.245 1.00 91.00 199 PHE A O 1
ATOM 1526 N N . ASP A 1 200 ? 5.527 -19.856 -11.318 1.00 88.06 200 ASP A N 1
ATOM 1527 C CA . ASP A 1 200 ? 5.179 -20.858 -10.316 1.00 88.06 200 ASP A CA 1
ATOM 1528 C C . ASP A 1 200 ? 5.930 -20.616 -9.005 1.00 88.06 200 ASP A C 1
ATOM 1530 O O . ASP A 1 200 ? 7.112 -20.268 -8.973 1.00 88.06 200 ASP A O 1
ATOM 1534 N N . SER A 1 201 ? 5.226 -20.783 -7.885 1.00 83.00 201 SER A N 1
ATOM 1535 C CA . SER A 1 201 ? 5.827 -20.578 -6.572 1.00 83.00 201 SER A CA 1
ATOM 1536 C C . SER A 1 201 ? 6.680 -21.771 -6.160 1.00 83.00 201 SER A C 1
ATOM 1538 O O . SER A 1 201 ? 6.214 -22.907 -6.139 1.00 83.00 201 SER A O 1
ATOM 1540 N N . LYS A 1 202 ? 7.908 -21.487 -5.722 1.00 82.50 202 LYS A N 1
ATOM 1541 C CA . LYS A 1 202 ? 8.766 -22.440 -4.997 1.00 82.50 202 LYS A CA 1
ATOM 1542 C C . LYS A 1 202 ? 8.592 -22.347 -3.474 1.00 82.50 202 LYS A C 1
ATOM 1544 O O . LYS A 1 202 ? 9.255 -23.072 -2.734 1.00 82.50 202 LYS A O 1
ATOM 1549 N N . ALA A 1 203 ? 7.751 -21.433 -2.984 1.00 81.44 203 ALA A N 1
ATOM 1550 C CA . ALA A 1 203 ? 7.533 -21.223 -1.558 1.00 81.44 203 ALA A CA 1
ATOM 1551 C C . ALA A 1 203 ? 6.525 -22.232 -0.989 1.00 81.44 203 ALA A C 1
ATOM 1553 O O . ALA A 1 203 ? 5.577 -22.632 -1.660 1.00 81.44 203 ALA A O 1
ATOM 1554 N N . LEU A 1 204 ? 6.668 -22.565 0.298 1.00 83.19 204 LEU A N 1
ATOM 1555 C CA . LEU A 1 204 ? 5.733 -23.451 1.013 1.00 83.19 204 LEU A CA 1
ATOM 1556 C C . LEU A 1 204 ? 4.293 -22.919 1.042 1.00 83.19 204 LEU A C 1
ATOM 1558 O O . LEU A 1 204 ? 3.355 -23.690 1.206 1.00 83.19 204 LEU A O 1
ATOM 1562 N N . SER A 1 205 ? 4.112 -21.605 0.895 1.00 81.31 205 SER A N 1
ATOM 1563 C CA . SER A 1 205 ? 2.793 -20.975 0.817 1.00 81.31 205 SER A CA 1
ATOM 1564 C C . SER A 1 205 ? 2.072 -21.234 -0.509 1.00 81.31 205 SER A C 1
ATOM 1566 O O . SER A 1 205 ? 0.895 -20.903 -0.613 1.00 81.31 205 SER A O 1
ATOM 1568 N N . GLY A 1 206 ? 2.770 -21.733 -1.538 1.00 84.12 206 GLY A N 1
ATOM 1569 C CA . GLY A 1 206 ? 2.252 -21.852 -2.904 1.00 84.12 206 GLY A CA 1
ATOM 1570 C C . GLY A 1 206 ? 2.021 -20.508 -3.610 1.00 84.12 206 GLY A C 1
ATOM 1571 O O . GLY A 1 206 ? 1.575 -20.483 -4.755 1.00 84.12 206 GLY A O 1
ATOM 1572 N N . LYS A 1 207 ? 2.334 -19.377 -2.963 1.00 86.25 207 LYS A N 1
ATOM 1573 C CA . LYS A 1 207 ? 2.129 -18.027 -3.508 1.00 86.25 207 LYS A CA 1
ATOM 1574 C C . LYS A 1 207 ? 3.393 -17.517 -4.182 1.00 86.25 207 LYS A C 1
ATOM 1576 O O . LYS A 1 207 ? 4.476 -17.586 -3.601 1.00 86.25 207 LYS A O 1
ATOM 1581 N N . SER A 1 208 ? 3.266 -17.016 -5.406 1.00 88.44 208 SER A N 1
ATOM 1582 C CA . SER A 1 208 ? 4.375 -16.411 -6.146 1.00 88.44 208 SER A CA 1
ATOM 1583 C C . SER A 1 208 ? 4.311 -14.896 -6.006 1.00 88.44 208 SER A C 1
ATOM 1585 O O . SER A 1 208 ? 3.381 -14.267 -6.505 1.00 88.44 208 SER A O 1
ATOM 1587 N N . GLN A 1 209 ? 5.294 -14.306 -5.321 1.00 87.50 209 GLN A N 1
ATOM 1588 C CA . GLN A 1 209 ? 5.354 -12.855 -5.126 1.00 87.50 209 GLN A CA 1
ATOM 1589 C C . GLN A 1 209 ? 5.461 -12.114 -6.464 1.00 87.50 209 GLN A C 1
ATOM 1591 O O . GLN A 1 209 ? 4.753 -11.129 -6.671 1.00 87.50 209 GLN A O 1
ATOM 1596 N N . ALA A 1 210 ? 6.290 -12.618 -7.384 1.00 89.44 210 ALA A N 1
ATOM 1597 C CA . ALA A 1 210 ? 6.408 -12.074 -8.732 1.00 89.44 210 ALA A CA 1
ATOM 1598 C C . ALA A 1 210 ? 5.056 -12.106 -9.458 1.00 89.44 210 ALA A C 1
ATOM 1600 O O . ALA A 1 210 ? 4.645 -11.102 -10.038 1.00 89.44 210 ALA A O 1
ATOM 1601 N N . ARG A 1 211 ? 4.309 -13.217 -9.356 1.00 92.25 211 ARG A N 1
ATOM 1602 C CA . ARG A 1 211 ? 2.972 -13.311 -9.958 1.00 92.25 211 ARG A CA 1
ATOM 1603 C C . ARG A 1 211 ? 2.023 -12.276 -9.367 1.00 92.25 211 ARG A C 1
ATOM 1605 O O . ARG A 1 211 ? 1.386 -11.560 -10.125 1.00 92.25 211 ARG A O 1
ATOM 1612 N N . THR A 1 212 ? 1.967 -12.150 -8.042 1.00 91.50 212 THR A N 1
ATOM 1613 C CA . THR A 1 212 ? 1.127 -11.150 -7.361 1.00 91.50 212 THR A CA 1
ATOM 1614 C C . THR A 1 212 ? 1.438 -9.726 -7.834 1.00 91.50 212 THR A C 1
ATOM 1616 O O . THR A 1 212 ? 0.516 -8.953 -8.093 1.00 91.50 212 THR A O 1
ATOM 1619 N N . GLN A 1 213 ? 2.721 -9.379 -7.986 1.00 91.44 213 GLN A N 1
ATOM 1620 C CA . GLN A 1 213 ? 3.147 -8.058 -8.462 1.00 91.44 213 GLN A CA 1
ATOM 1621 C C . GLN A 1 213 ? 2.716 -7.806 -9.913 1.00 91.44 213 GLN A C 1
ATOM 1623 O O . GLN A 1 213 ? 2.159 -6.748 -10.208 1.00 91.44 213 GLN A O 1
ATOM 1628 N N . PHE A 1 214 ? 2.921 -8.781 -10.802 1.00 94.81 214 PHE A N 1
ATOM 1629 C CA . PHE A 1 214 ? 2.542 -8.678 -12.213 1.00 94.81 214 PHE A CA 1
ATOM 1630 C C . PHE A 1 214 ? 1.021 -8.633 -12.404 1.00 94.81 214 PHE A C 1
ATOM 1632 O O . PHE A 1 214 ? 0.527 -7.796 -13.158 1.00 94.81 214 PHE A O 1
ATOM 1639 N N . GLU A 1 215 ? 0.274 -9.473 -11.681 1.00 95.94 215 GLU A N 1
ATOM 1640 C CA . GLU A 1 215 ? -1.191 -9.437 -11.674 1.00 95.94 215 GLU A CA 1
ATOM 1641 C C . GLU A 1 215 ? -1.694 -8.071 -11.199 1.00 95.94 215 GLU A C 1
ATOM 1643 O O . GLU A 1 215 ? -2.533 -7.467 -11.859 1.00 95.94 215 GLU A O 1
ATOM 1648 N N . GLY A 1 216 ? -1.141 -7.533 -10.106 1.00 94.38 216 GLY A N 1
ATOM 1649 C CA . GLY A 1 216 ? -1.512 -6.207 -9.608 1.00 94.38 216 GLY A CA 1
ATOM 1650 C C . GLY A 1 216 ? -1.229 -5.089 -10.615 1.00 94.38 216 GLY A C 1
ATOM 1651 O O . GLY A 1 216 ? -2.085 -4.233 -10.842 1.00 94.38 216 GLY A O 1
ATOM 1652 N N . ALA A 1 217 ? -0.060 -5.118 -11.258 1.00 93.94 217 ALA A N 1
ATOM 1653 C CA . ALA A 1 217 ? 0.323 -4.155 -12.287 1.00 93.94 217 ALA A CA 1
ATOM 1654 C C . ALA A 1 217 ? -0.634 -4.180 -13.488 1.00 93.94 217 ALA A C 1
ATOM 1656 O O . ALA A 1 217 ? -1.179 -3.136 -13.860 1.00 93.94 217 ALA A O 1
ATOM 1657 N N . LEU A 1 218 ? -0.893 -5.364 -14.050 1.00 95.88 218 LEU A N 1
ATOM 1658 C CA . LEU A 1 218 ? -1.777 -5.524 -15.203 1.00 95.88 218 LEU A CA 1
ATOM 1659 C C . LEU 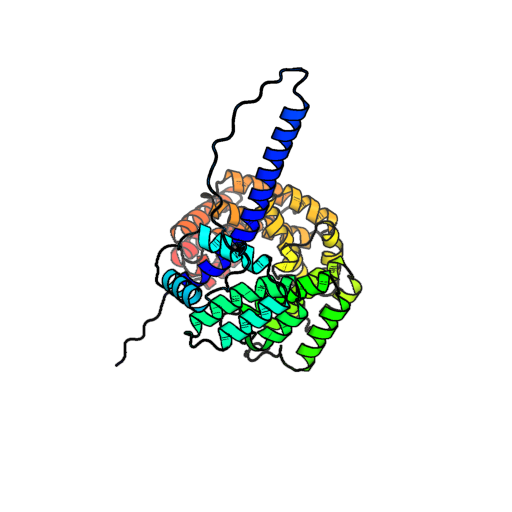A 1 218 ? -3.233 -5.183 -14.857 1.00 95.88 218 LEU A C 1
ATOM 1661 O O . LEU A 1 218 ? -3.863 -4.392 -15.558 1.00 95.88 218 LEU A O 1
ATOM 1665 N N . LEU A 1 219 ? -3.755 -5.705 -13.742 1.00 96.69 219 LEU A N 1
ATOM 1666 C CA . LEU A 1 219 ? -5.122 -5.425 -13.298 1.00 96.69 219 LEU A CA 1
ATOM 1667 C C . LEU A 1 219 ? -5.340 -3.937 -13.018 1.00 96.69 219 LEU A C 1
ATOM 1669 O O . LEU A 1 219 ? -6.400 -3.418 -13.352 1.00 96.69 219 LEU A O 1
ATOM 1673 N N . SER A 1 220 ? -4.347 -3.224 -12.472 1.00 94.44 220 SER A N 1
ATOM 1674 C CA . SER A 1 220 ? -4.464 -1.774 -12.259 1.00 94.44 220 SER A CA 1
ATOM 1675 C C . SER A 1 220 ? -4.656 -0.990 -13.560 1.00 94.44 220 SER A C 1
ATOM 1677 O O . SER A 1 220 ? -5.261 0.078 -13.541 1.00 94.44 220 SER A O 1
ATOM 1679 N N . ARG A 1 221 ? -4.164 -1.514 -14.693 1.00 94.38 221 ARG A N 1
ATOM 1680 C CA . ARG A 1 221 ? -4.385 -0.930 -16.022 1.00 94.38 221 ARG A CA 1
ATOM 1681 C C . ARG A 1 221 ? -5.705 -1.368 -16.627 1.00 94.38 221 ARG A C 1
ATOM 1683 O O . ARG A 1 221 ? -6.443 -0.508 -17.099 1.00 94.38 221 ARG A O 1
ATOM 1690 N N . LEU A 1 222 ? -6.037 -2.652 -16.527 1.00 95.69 222 LEU A N 1
ATOM 1691 C CA . LEU A 1 222 ? -7.311 -3.178 -17.014 1.00 95.69 222 LEU A CA 1
ATOM 1692 C C . LEU A 1 222 ? -8.505 -2.533 -16.301 1.00 95.69 222 LEU A C 1
ATOM 1694 O O . LEU A 1 222 ? -9.484 -2.210 -16.952 1.00 95.69 222 LEU A O 1
ATOM 1698 N N . VAL A 1 223 ? -8.425 -2.238 -15.001 1.00 95.88 223 VAL A N 1
ATOM 1699 C CA . VAL A 1 223 ? -9.504 -1.518 -14.295 1.00 95.88 223 VAL A CA 1
ATOM 1700 C C . VAL A 1 223 ? -9.834 -0.171 -14.949 1.00 95.88 223 VAL A C 1
ATOM 1702 O O . VAL A 1 223 ? -10.995 0.231 -14.929 1.00 95.88 223 VAL A O 1
ATOM 1705 N N . SER A 1 224 ? -8.846 0.512 -15.532 1.00 91.69 224 SER A N 1
ATOM 1706 C CA . SER A 1 224 ? -9.050 1.784 -16.232 1.00 91.69 224 SER A CA 1
ATOM 1707 C C . SER A 1 224 ? -9.489 1.599 -17.692 1.00 91.69 224 SER A C 1
ATOM 1709 O O . SER A 1 224 ? -10.267 2.406 -18.194 1.00 91.69 224 SER A O 1
ATOM 1711 N N . SER A 1 225 ? -8.959 0.595 -18.402 1.00 93.62 225 SER A N 1
ATOM 1712 C CA . SER A 1 225 ? -9.158 0.434 -19.854 1.00 93.62 225 SER A CA 1
ATOM 1713 C C . SER A 1 225 ? -10.243 -0.572 -20.244 1.00 93.62 225 SER A C 1
ATOM 1715 O O . SER A 1 225 ? -10.963 -0.333 -21.210 1.00 93.62 225 SER A O 1
ATOM 1717 N N . ASP A 1 226 ? -10.360 -1.678 -19.511 1.00 95.62 226 ASP A N 1
ATOM 1718 C CA . ASP A 1 226 ? -11.305 -2.776 -19.735 1.00 95.62 226 ASP A CA 1
ATOM 1719 C C . ASP A 1 226 ? -11.681 -3.450 -18.390 1.00 95.62 226 ASP A C 1
ATOM 1721 O O . ASP A 1 226 ? -11.093 -4.464 -17.983 1.00 95.62 226 ASP A O 1
ATOM 1725 N N . PRO A 1 227 ? -12.649 -2.874 -17.646 1.00 95.50 227 PRO A N 1
ATOM 1726 C CA . PRO A 1 227 ? -13.048 -3.389 -16.335 1.00 95.50 227 PRO A CA 1
ATOM 1727 C C . PRO A 1 227 ? -13.617 -4.815 -16.373 1.00 95.50 227 PRO A C 1
ATOM 1729 O O . PRO A 1 227 ? -13.534 -5.537 -15.375 1.00 95.50 227 PRO A O 1
ATOM 1732 N N . GLU A 1 228 ? -14.209 -5.226 -17.497 1.00 95.56 228 GLU A N 1
ATOM 1733 C CA . GLU A 1 228 ? -14.754 -6.575 -17.663 1.00 95.56 228 GLU A CA 1
ATOM 1734 C C . GLU A 1 228 ? -13.622 -7.596 -17.774 1.00 95.56 228 GLU A C 1
ATOM 1736 O O . GLU A 1 228 ? -13.644 -8.620 -17.082 1.00 95.56 228 GLU A O 1
ATOM 1741 N N . GLU A 1 229 ? -12.583 -7.282 -18.551 1.00 95.56 229 GLU A N 1
ATOM 1742 C CA . GLU A 1 229 ? -11.376 -8.103 -18.615 1.00 95.56 229 GLU A CA 1
ATOM 1743 C C . GLU A 1 229 ? -10.651 -8.157 -17.266 1.00 95.56 229 GLU A C 1
ATOM 1745 O O . GLU A 1 229 ? -10.219 -9.236 -16.854 1.00 95.56 229 GLU A O 1
ATOM 1750 N N . ALA A 1 230 ? -10.581 -7.044 -16.524 1.00 97.25 230 ALA A N 1
ATOM 1751 C CA . ALA A 1 230 ? -10.026 -7.041 -15.167 1.00 97.25 230 ALA A CA 1
ATOM 1752 C C . ALA A 1 230 ? -10.770 -8.028 -14.246 1.00 97.25 230 ALA A C 1
ATOM 1754 O O . ALA A 1 230 ? -10.144 -8.817 -13.531 1.00 97.25 230 ALA A O 1
ATOM 1755 N N . SER A 1 231 ? -12.107 -8.023 -14.300 1.00 97.12 231 SER A N 1
ATOM 1756 C CA . SER A 1 231 ? -12.967 -8.936 -13.535 1.00 97.12 231 SER A CA 1
ATOM 1757 C C . SER A 1 231 ? -12.752 -10.393 -13.951 1.00 97.12 231 SER A C 1
ATOM 1759 O O . SER A 1 231 ? -12.477 -11.254 -13.106 1.00 97.12 231 SER A O 1
ATOM 1761 N N . ARG A 1 232 ? -12.758 -10.669 -15.263 1.00 96.81 232 ARG A N 1
ATOM 1762 C CA . ARG A 1 232 ? -12.507 -12.008 -15.814 1.00 96.81 232 ARG A CA 1
ATOM 1763 C C . ARG A 1 232 ? -11.133 -12.530 -15.409 1.00 96.81 232 ARG A C 1
ATOM 1765 O O . ARG A 1 232 ? -11.027 -13.681 -14.986 1.00 96.81 232 ARG A O 1
ATOM 1772 N N . ARG A 1 233 ? -10.090 -11.706 -15.505 1.00 96.38 233 ARG A N 1
ATOM 1773 C CA . ARG A 1 233 ? -8.725 -12.080 -15.129 1.00 96.38 233 ARG A CA 1
ATOM 1774 C C . ARG A 1 233 ? -8.619 -12.396 -13.641 1.00 96.38 233 ARG A C 1
ATOM 1776 O O . ARG A 1 233 ? -8.144 -13.474 -13.290 1.00 96.38 233 ARG A O 1
ATOM 1783 N N . LEU A 1 234 ? -9.123 -11.512 -12.779 1.00 96.75 234 LEU A N 1
ATOM 1784 C CA . LEU A 1 234 ? -9.084 -11.712 -11.330 1.00 96.75 234 LEU A CA 1
ATOM 1785 C C . LEU A 1 234 ? -9.848 -12.977 -10.899 1.00 96.75 234 LEU A C 1
ATOM 1787 O O . LEU A 1 234 ? -9.395 -13.694 -10.007 1.00 96.75 234 LEU A O 1
ATOM 1791 N N . SER A 1 235 ? -10.954 -13.308 -11.577 1.00 96.56 235 SER A N 1
ATOM 1792 C CA . SER A 1 235 ? -11.751 -14.510 -11.287 1.00 96.56 235 SER A CA 1
ATOM 1793 C C . SER A 1 235 ? -11.010 -15.834 -11.536 1.00 96.56 235 SER A C 1
ATOM 1795 O O . SER A 1 235 ? -11.345 -16.848 -10.923 1.00 96.56 235 SER A O 1
ATOM 1797 N N . LYS A 1 236 ? -9.968 -15.836 -12.383 1.00 94.88 236 LYS A N 1
ATOM 1798 C CA . LYS A 1 236 ? -9.123 -17.019 -12.639 1.00 94.88 236 LYS A CA 1
ATOM 1799 C C . LYS A 1 236 ? -8.148 -17.312 -11.497 1.00 94.88 236 LYS A C 1
ATOM 1801 O O . LYS A 1 236 ? -7.521 -18.370 -11.492 1.00 94.88 236 LYS A O 1
ATOM 1806 N N . LEU A 1 237 ? -7.984 -16.383 -10.557 1.00 93.50 237 LEU A N 1
ATOM 1807 C CA . LEU A 1 237 ? -7.108 -16.553 -9.405 1.00 93.50 237 LEU A CA 1
ATOM 1808 C C . LEU A 1 237 ? -7.868 -17.197 -8.235 1.00 93.50 237 LEU A C 1
ATOM 1810 O O . LEU A 1 237 ? -9.082 -16.975 -8.105 1.00 93.50 237 LEU A O 1
ATOM 1814 N N . PRO A 1 238 ? -7.175 -17.957 -7.365 1.00 92.25 238 PRO A N 1
ATOM 1815 C CA . PRO A 1 238 ? -7.758 -18.460 -6.124 1.00 92.25 238 PRO A CA 1
ATOM 1816 C C . PRO A 1 238 ? -8.335 -17.319 -5.278 1.00 92.25 238 PRO A C 1
ATOM 1818 O O . PRO A 1 238 ? -7.735 -16.244 -5.200 1.00 92.25 238 PRO A O 1
ATOM 1821 N N . GLU A 1 239 ? -9.501 -17.535 -4.667 1.00 92.19 239 GLU A N 1
ATOM 1822 C CA . GLU A 1 239 ? -10.257 -16.492 -3.957 1.00 92.19 239 GLU A CA 1
ATOM 1823 C C . GLU A 1 239 ? -9.408 -15.798 -2.881 1.00 92.19 239 GLU A C 1
ATOM 1825 O O . GLU A 1 239 ? -9.383 -14.569 -2.797 1.00 92.19 239 GLU A O 1
ATOM 1830 N N . GLU A 1 240 ? -8.617 -16.573 -2.142 1.00 90.44 240 GLU A N 1
ATOM 1831 C CA . GLU A 1 240 ? -7.733 -16.115 -1.071 1.00 90.44 240 GLU A CA 1
ATOM 1832 C C . GLU A 1 240 ? -6.549 -15.251 -1.539 1.00 90.44 240 GLU A C 1
ATOM 1834 O O . GLU A 1 240 ? -5.829 -14.684 -0.712 1.00 90.44 240 GLU A O 1
ATOM 1839 N N . GLN A 1 241 ? -6.307 -15.163 -2.851 1.00 92.00 241 GLN A N 1
ATOM 1840 C CA . GLN A 1 241 ? -5.269 -14.308 -3.440 1.00 92.00 241 GLN A CA 1
ATOM 1841 C C . GLN A 1 241 ? -5.838 -13.000 -3.994 1.00 92.00 241 GLN A C 1
ATOM 1843 O O . GLN A 1 241 ? -5.117 -12.006 -4.088 1.00 92.00 241 GLN A O 1
ATOM 1848 N N . ARG A 1 242 ? -7.132 -12.961 -4.332 1.00 95.06 242 ARG A N 1
ATOM 1849 C CA . ARG A 1 242 ? -7.750 -11.804 -4.999 1.00 95.06 242 ARG A CA 1
ATOM 1850 C C . ARG A 1 242 ? -7.692 -10.557 -4.125 1.00 95.06 242 ARG A C 1
ATOM 1852 O O . ARG A 1 242 ? -7.275 -9.496 -4.584 1.00 95.06 242 ARG A O 1
ATOM 1859 N N . GLY A 1 243 ? -8.045 -10.704 -2.847 1.00 92.38 243 GLY A N 1
ATOM 1860 C CA . GLY A 1 243 ? -7.976 -9.618 -1.874 1.00 92.38 243 GLY A CA 1
ATOM 1861 C C . GLY A 1 243 ? -6.549 -9.108 -1.653 1.00 92.38 243 GLY A C 1
ATOM 1862 O O . GLY A 1 243 ? -6.353 -7.909 -1.487 1.00 92.38 243 GLY A O 1
ATOM 1863 N N . GLU A 1 244 ? -5.546 -9.990 -1.673 1.00 91.06 244 GLU A N 1
ATOM 1864 C CA . GLU A 1 244 ? -4.131 -9.624 -1.518 1.00 91.06 244 GLU A CA 1
ATOM 1865 C C . GLU A 1 244 ? -3.622 -8.801 -2.709 1.00 91.06 244 GLU A C 1
ATOM 1867 O O . GLU A 1 244 ? -2.997 -7.759 -2.516 1.00 91.06 244 GLU A O 1
ATOM 1872 N N . ILE A 1 245 ? -3.954 -9.216 -3.932 1.00 93.62 245 ILE A N 1
ATOM 1873 C CA . ILE A 1 245 ? -3.559 -8.515 -5.161 1.00 93.62 245 ILE A CA 1
ATOM 1874 C C . ILE A 1 245 ? -4.168 -7.114 -5.218 1.00 93.62 245 ILE A C 1
ATOM 1876 O O . ILE A 1 245 ? -3.462 -6.148 -5.503 1.00 93.62 245 ILE A O 1
ATOM 1880 N N . LEU A 1 246 ? -5.453 -6.971 -4.877 1.00 94.31 246 LEU A N 1
ATOM 1881 C CA . LEU A 1 246 ? -6.123 -5.664 -4.877 1.00 94.31 246 LEU A CA 1
ATOM 1882 C C . LEU A 1 246 ? -5.666 -4.731 -3.742 1.00 94.31 246 LEU A C 1
ATOM 1884 O O . LEU A 1 246 ? -5.968 -3.540 -3.772 1.00 94.31 246 LEU A O 1
ATOM 1888 N N . LYS A 1 247 ? -4.915 -5.239 -2.756 1.00 88.38 247 LYS A N 1
ATOM 1889 C CA . LYS A 1 247 ? -4.259 -4.428 -1.714 1.00 88.38 247 LYS A CA 1
ATOM 1890 C C . LYS A 1 247 ? -2.868 -3.941 -2.137 1.00 88.38 247 LYS A C 1
ATOM 1892 O O . LYS A 1 247 ? -2.226 -3.219 -1.374 1.00 88.38 247 LYS A O 1
ATOM 1897 N N . HIS A 1 248 ? -2.378 -4.343 -3.310 1.00 84.81 248 HIS A N 1
ATOM 1898 C CA . HIS A 1 248 ? -1.058 -3.952 -3.787 1.00 84.81 248 HIS A CA 1
ATOM 1899 C C . HIS A 1 248 ? -0.989 -2.449 -4.097 1.00 84.81 248 HIS A C 1
ATOM 1901 O O . HIS A 1 248 ? -1.989 -1.816 -4.438 1.00 84.81 248 HIS A O 1
ATOM 1907 N N . HIS A 1 249 ? 0.218 -1.882 -4.018 1.00 81.44 249 HIS A N 1
ATOM 1908 C CA . HIS A 1 249 ? 0.459 -0.436 -4.118 1.00 81.44 249 HIS A CA 1
ATOM 1909 C C . HIS A 1 249 ? -0.056 0.214 -5.414 1.00 81.44 249 HIS A C 1
ATOM 1911 O O . HIS A 1 249 ? -0.287 1.423 -5.456 1.00 81.44 249 HIS A O 1
ATOM 1917 N N . GLU A 1 250 ? -0.243 -0.576 -6.469 1.00 85.62 250 GLU A N 1
ATOM 1918 C CA . GLU A 1 250 ? -0.763 -0.109 -7.752 1.00 85.62 250 GLU A CA 1
ATOM 1919 C C . GLU A 1 250 ? -2.194 0.421 -7.639 1.00 85.62 250 GLU A C 1
ATOM 1921 O O . GLU A 1 250 ? -2.522 1.445 -8.239 1.00 85.62 250 GLU A O 1
ATOM 1926 N N . PHE A 1 251 ? -3.019 -0.206 -6.797 1.00 89.25 251 PHE A N 1
ATOM 1927 C CA . PHE A 1 251 ? -4.404 0.208 -6.582 1.00 89.25 251 PHE A CA 1
ATOM 1928 C C . PHE A 1 251 ? -4.521 1.443 -5.690 1.00 89.25 251 PHE A C 1
ATOM 1930 O O . PHE A 1 251 ? -5.471 2.212 -5.813 1.00 89.25 251 PHE A O 1
ATOM 1937 N N . SER A 1 252 ? -3.515 1.707 -4.855 1.00 86.69 252 SER A N 1
ATOM 1938 C CA . SER A 1 252 ? -3.448 2.955 -4.095 1.00 86.69 252 SER A CA 1
ATOM 1939 C C . SER A 1 252 ? -3.204 4.172 -4.998 1.00 86.69 252 SER A C 1
ATOM 1941 O O . SER A 1 252 ? -3.496 5.289 -4.589 1.00 86.69 252 SER A O 1
ATOM 1943 N N . ASN A 1 253 ? -2.683 3.971 -6.215 1.00 86.00 253 ASN A N 1
ATOM 1944 C CA . ASN A 1 253 ? -2.329 5.016 -7.185 1.00 86.00 253 ASN A CA 1
ATOM 1945 C C . ASN A 1 253 ? -3.346 5.183 -8.325 1.00 86.00 253 ASN A C 1
ATOM 1947 O O . ASN A 1 253 ? -3.017 5.780 -9.355 1.00 86.00 253 ASN A O 1
ATOM 1951 N N . LEU A 1 254 ? -4.553 4.634 -8.183 1.00 90.88 254 LEU A N 1
ATOM 1952 C CA . LEU A 1 254 ? -5.577 4.761 -9.215 1.00 90.88 254 LEU A CA 1
ATOM 1953 C C . LEU A 1 254 ? -5.949 6.223 -9.463 1.00 90.88 254 LEU A C 1
ATOM 1955 O O . LEU A 1 254 ? -5.922 7.067 -8.564 1.00 90.88 254 LEU A O 1
ATOM 1959 N N . LYS A 1 255 ? -6.311 6.519 -10.713 1.00 92.81 255 LYS A N 1
ATOM 1960 C CA . LYS A 1 255 ? -6.863 7.827 -11.051 1.00 92.81 255 LYS A CA 1
ATOM 1961 C C . LYS A 1 255 ? -8.272 7.921 -10.491 1.00 92.81 255 LYS A C 1
ATOM 1963 O O . LYS A 1 255 ? -9.001 6.938 -10.400 1.00 92.81 255 LYS A O 1
ATOM 1968 N N . GLU A 1 256 ? -8.690 9.148 -10.222 1.00 94.94 256 GLU A N 1
ATOM 1969 C CA . GLU A 1 256 ? -10.009 9.421 -9.663 1.00 94.94 256 GLU A CA 1
ATOM 1970 C C . GLU A 1 256 ? -11.165 8.869 -10.501 1.00 94.94 256 GLU A C 1
ATOM 1972 O O . GLU A 1 256 ? -12.147 8.404 -9.923 1.00 94.94 256 GLU A O 1
ATOM 1977 N N . ALA A 1 257 ? -11.021 8.881 -11.829 1.00 95.12 257 ALA A N 1
ATOM 1978 C CA . ALA A 1 257 ? -11.989 8.332 -12.777 1.00 95.12 257 ALA A CA 1
ATOM 1979 C C . ALA A 1 257 ? -12.167 6.806 -12.656 1.00 95.12 257 ALA A C 1
ATOM 1981 O O . ALA A 1 257 ? -13.230 6.289 -12.989 1.00 95.12 257 ALA A O 1
ATOM 1982 N N . ASP A 1 258 ? -11.170 6.098 -12.121 1.00 95.94 258 ASP A N 1
ATOM 1983 C CA . ASP A 1 258 ? -11.133 4.633 -12.081 1.00 95.94 258 ASP A CA 1
ATOM 1984 C C . ASP A 1 258 ? -11.660 4.069 -10.749 1.00 95.94 258 ASP A C 1
ATOM 1986 O O . ASP A 1 258 ? -11.887 2.866 -10.613 1.00 95.94 258 ASP A O 1
ATOM 1990 N N . HIS A 1 259 ? -11.885 4.923 -9.744 1.00 96.56 259 HIS A N 1
ATOM 1991 C CA . HIS A 1 259 ? -12.273 4.493 -8.396 1.00 96.56 259 HIS A CA 1
ATOM 1992 C C . HIS A 1 259 ? -13.584 3.693 -8.373 1.00 96.56 259 HIS A C 1
ATOM 1994 O O . HIS A 1 259 ? -13.684 2.700 -7.654 1.00 96.56 259 HIS A O 1
ATOM 2000 N N . SER A 1 260 ? -14.592 4.093 -9.156 1.00 97.19 260 SER A N 1
ATOM 2001 C CA . SER A 1 260 ? -15.875 3.379 -9.198 1.00 97.19 260 SER A CA 1
ATOM 2002 C C . SER A 1 260 ? -15.737 1.999 -9.852 1.00 97.19 260 SER A C 1
ATOM 2004 O O . SER A 1 260 ? -16.330 1.036 -9.364 1.00 97.19 260 SER A O 1
ATOM 2006 N N . ALA A 1 261 ? -14.915 1.879 -10.903 1.00 97.38 261 ALA A N 1
ATOM 2007 C CA . ALA A 1 261 ? -14.613 0.598 -11.543 1.00 97.38 261 ALA A CA 1
ATOM 2008 C C . ALA A 1 261 ? -13.846 -0.332 -10.590 1.00 97.38 261 ALA A C 1
ATOM 2010 O O . ALA A 1 261 ? -14.213 -1.497 -10.433 1.00 97.38 261 ALA A O 1
ATOM 2011 N N . PHE A 1 262 ? -12.854 0.200 -9.869 1.00 97.50 262 PHE A N 1
ATOM 2012 C CA . PHE A 1 262 ? -12.137 -0.538 -8.829 1.00 97.50 262 PHE A CA 1
ATOM 2013 C C . PHE A 1 262 ? -13.068 -1.034 -7.719 1.00 97.50 262 PHE A C 1
ATOM 2015 O O . PHE A 1 262 ? -13.017 -2.204 -7.343 1.00 97.50 262 PHE A O 1
ATOM 2022 N N . ALA A 1 263 ? -13.957 -0.176 -7.216 1.00 97.81 263 ALA A N 1
ATOM 2023 C CA . ALA A 1 263 ? -14.873 -0.566 -6.152 1.00 97.81 263 ALA A CA 1
ATOM 2024 C C . ALA A 1 263 ? -15.854 -1.659 -6.592 1.00 97.81 263 ALA A C 1
ATOM 2026 O O . ALA A 1 263 ? -16.134 -2.580 -5.822 1.00 97.81 263 ALA A O 1
ATOM 2027 N N . LYS A 1 264 ? -16.334 -1.594 -7.840 1.00 97.81 264 LYS A N 1
ATOM 2028 C CA . LYS A 1 264 ? -17.131 -2.665 -8.447 1.00 97.81 264 LYS A CA 1
ATOM 2029 C C . LYS A 1 264 ? -16.337 -3.975 -8.502 1.00 97.81 264 LYS A C 1
ATOM 2031 O O . LYS A 1 264 ? -16.828 -4.983 -8.002 1.00 97.81 264 LYS A O 1
ATOM 2036 N N . LEU A 1 265 ? -15.098 -3.941 -9.003 1.00 97.75 265 LEU A N 1
ATOM 2037 C CA . LEU A 1 265 ? -14.222 -5.115 -9.066 1.00 97.75 265 LEU A CA 1
ATOM 2038 C C . LEU A 1 265 ? -14.019 -5.756 -7.684 1.00 97.75 265 LEU A C 1
ATOM 2040 O O . LEU A 1 265 ? -14.167 -6.968 -7.539 1.00 97.75 265 LEU A O 1
ATOM 2044 N N . VAL A 1 266 ? -13.728 -4.947 -6.659 1.00 97.69 266 VAL A N 1
ATOM 2045 C CA . VAL A 1 266 ? -13.570 -5.430 -5.278 1.00 97.69 266 VAL A CA 1
ATOM 2046 C C . VAL A 1 266 ? -14.849 -6.115 -4.792 1.00 97.69 266 VAL A C 1
ATOM 2048 O O . VAL A 1 266 ? -14.787 -7.213 -4.245 1.00 97.69 266 VAL A O 1
ATOM 2051 N N . ARG A 1 267 ? -16.018 -5.504 -5.002 1.00 97.44 267 ARG A N 1
ATOM 2052 C CA . ARG A 1 267 ? -17.295 -6.068 -4.539 1.00 97.44 267 ARG A CA 1
ATOM 2053 C C . ARG A 1 267 ? -17.673 -7.359 -5.262 1.00 97.44 267 ARG A C 1
ATOM 2055 O O . ARG A 1 267 ? -18.238 -8.245 -4.633 1.00 97.44 267 ARG A O 1
ATOM 2062 N N . GLU A 1 268 ? -17.351 -7.486 -6.542 1.00 96.75 268 GLU A N 1
ATOM 2063 C CA . GLU A 1 268 ? -17.679 -8.679 -7.329 1.00 96.75 268 GLU A CA 1
ATOM 2064 C C . GLU A 1 268 ? -16.721 -9.846 -7.072 1.00 96.75 268 GLU A C 1
ATOM 2066 O O . GLU A 1 268 ? -17.151 -10.997 -7.066 1.00 96.75 268 GLU A O 1
ATOM 2071 N N . GLN A 1 269 ? -15.433 -9.564 -6.853 1.00 97.06 269 GLN A N 1
ATOM 2072 C CA . GLN A 1 269 ? -14.392 -10.598 -6.885 1.00 97.06 269 GLN A CA 1
ATOM 2073 C C . GLN A 1 269 ? -13.766 -10.922 -5.528 1.00 97.06 269 GLN A C 1
ATOM 2075 O O . GLN A 1 269 ? -13.120 -11.964 -5.404 1.00 97.06 269 GLN A O 1
ATOM 2080 N N . VAL A 1 270 ? -13.930 -10.059 -4.521 1.00 96.00 270 VAL A N 1
ATOM 2081 C CA . VAL A 1 270 ? -13.347 -10.239 -3.184 1.00 96.00 270 VAL A CA 1
ATOM 2082 C C . VAL A 1 270 ? -14.432 -10.609 -2.174 1.00 96.00 270 VAL A C 1
ATOM 2084 O O . VAL A 1 270 ? -15.540 -10.060 -2.196 1.00 96.00 270 VAL A O 1
ATOM 2087 N N . SER A 1 271 ? -14.097 -11.523 -1.259 1.00 94.12 271 SER A N 1
ATOM 2088 C CA . SER A 1 271 ? -14.979 -11.940 -0.167 1.00 94.12 271 SER A CA 1
ATOM 2089 C C . SER A 1 271 ? -15.421 -10.750 0.694 1.00 94.12 271 SER A C 1
ATOM 2091 O O . SER A 1 271 ? -14.648 -9.820 0.937 1.00 94.12 271 SER A O 1
ATOM 2093 N N . GLU A 1 272 ? -16.653 -10.778 1.211 1.00 92.50 272 GLU A N 1
ATOM 2094 C CA . GLU A 1 272 ? -17.219 -9.683 2.022 1.00 92.50 272 GLU A CA 1
ATOM 2095 C C . GLU A 1 272 ? -16.326 -9.265 3.191 1.00 92.50 272 GLU A C 1
ATOM 2097 O O . GLU A 1 272 ? -16.222 -8.082 3.509 1.00 92.50 272 GLU A O 1
ATOM 2102 N N . LYS A 1 273 ? -15.629 -10.235 3.788 1.00 91.62 273 LYS A N 1
ATOM 2103 C CA . LYS A 1 273 ? -14.697 -10.016 4.894 1.00 91.62 273 LYS A CA 1
ATOM 2104 C C . LYS A 1 273 ? -13.496 -9.150 4.500 1.00 91.62 273 LYS A C 1
ATOM 2106 O O . LYS A 1 273 ? -12.966 -8.433 5.345 1.00 91.62 273 LYS A O 1
ATOM 2111 N N . GLU A 1 274 ? -13.043 -9.225 3.253 1.00 92.81 274 GLU A N 1
ATOM 2112 C CA . GLU A 1 274 ? -11.821 -8.561 2.788 1.00 92.81 274 GLU A CA 1
ATOM 2113 C C . GLU A 1 274 ? -12.068 -7.273 1.994 1.00 92.81 274 GLU A C 1
ATOM 2115 O O . GLU A 1 274 ? -11.150 -6.452 1.883 1.00 92.81 274 GLU A O 1
ATOM 2120 N N . ARG A 1 275 ? -13.290 -7.058 1.482 1.00 94.31 275 ARG A N 1
ATOM 2121 C CA . ARG A 1 275 ? -13.666 -5.835 0.743 1.00 94.31 275 ARG A CA 1
ATOM 2122 C C . ARG A 1 275 ? -13.326 -4.542 1.494 1.00 94.31 275 ARG A C 1
ATOM 2124 O O . ARG A 1 275 ? -12.729 -3.665 0.866 1.00 94.31 275 ARG A O 1
ATOM 2131 N N . PRO A 1 276 ? -13.628 -4.399 2.804 1.00 92.12 276 PRO A N 1
ATOM 2132 C CA . PRO A 1 276 ? -13.385 -3.136 3.496 1.00 92.12 276 PRO A CA 1
ATOM 2133 C C . PRO A 1 276 ? -11.892 -2.783 3.551 1.00 92.12 276 PRO A C 1
ATOM 2135 O O . PRO A 1 276 ? -11.518 -1.622 3.399 1.00 92.12 276 PRO A O 1
ATOM 2138 N N . ASP A 1 277 ? -11.024 -3.789 3.695 1.00 88.75 277 ASP A N 1
ATOM 2139 C CA . ASP A 1 277 ? -9.574 -3.590 3.681 1.00 88.75 277 ASP A CA 1
ATOM 2140 C C . ASP A 1 277 ? -9.048 -3.209 2.292 1.00 88.75 277 ASP A C 1
ATOM 2142 O O . ASP A 1 277 ? -8.186 -2.337 2.197 1.00 88.75 277 ASP A O 1
ATOM 2146 N N . ALA A 1 278 ? -9.547 -3.841 1.224 1.00 94.25 278 ALA A N 1
ATOM 2147 C CA . ALA A 1 278 ? -9.140 -3.519 -0.145 1.00 94.25 278 ALA A CA 1
ATOM 2148 C C . ALA A 1 278 ? -9.557 -2.089 -0.539 1.00 94.25 278 ALA A C 1
ATOM 2150 O O . ALA A 1 278 ? -8.742 -1.323 -1.052 1.00 94.25 278 ALA A O 1
ATOM 2151 N N . LEU A 1 279 ? -10.791 -1.686 -0.213 1.00 96.12 279 LEU A N 1
ATOM 2152 C CA . LEU A 1 279 ? -11.293 -0.332 -0.480 1.00 96.12 279 LEU A CA 1
ATOM 2153 C C . LEU A 1 279 ? -10.621 0.747 0.374 1.00 96.12 279 LEU A C 1
ATOM 2155 O O . LEU A 1 279 ? -10.598 1.912 -0.025 1.00 96.12 279 LEU A O 1
ATOM 2159 N N . GLY A 1 280 ? -10.084 0.386 1.539 1.00 95.12 280 GLY A N 1
ATOM 2160 C CA . GLY A 1 280 ? -9.408 1.321 2.431 1.00 95.12 280 GLY A CA 1
ATOM 2161 C C . GLY A 1 280 ? -7.991 1.713 1.995 1.00 95.12 280 GLY A C 1
ATOM 2162 O O . GLY A 1 280 ? -7.501 2.754 2.432 1.00 95.12 280 GLY A O 1
ATOM 2163 N N . GLN A 1 281 ? -7.326 0.940 1.128 1.00 91.88 281 GLN A N 1
ATOM 2164 C CA . GLN A 1 281 ? -5.946 1.236 0.706 1.00 91.88 281 GLN A CA 1
ATOM 2165 C C . GLN A 1 281 ? -5.812 2.548 -0.092 1.00 91.88 281 GLN A C 1
ATOM 2167 O O . GLN A 1 281 ? -4.983 3.380 0.294 1.00 91.88 281 GLN A O 1
ATOM 2172 N N . PRO A 1 282 ? -6.643 2.820 -1.123 1.00 94.81 282 PRO A N 1
ATOM 2173 C CA . PRO A 1 282 ? -6.627 4.121 -1.796 1.00 94.81 282 PRO A CA 1
ATOM 2174 C C . PRO A 1 282 ? -6.892 5.283 -0.831 1.00 94.81 282 PRO A C 1
ATOM 2176 O O . PRO A 1 282 ? -6.240 6.322 -0.908 1.00 94.81 282 PRO A O 1
ATOM 2179 N N . ALA A 1 283 ? -7.793 5.093 0.137 1.00 96.50 283 ALA A N 1
ATOM 2180 C CA . ALA A 1 283 ? -8.125 6.113 1.125 1.00 96.50 283 ALA A CA 1
ATOM 2181 C C . ALA A 1 283 ? -6.961 6.459 2.065 1.00 96.50 283 ALA A C 1
ATOM 2183 O O . ALA A 1 283 ? -6.758 7.634 2.365 1.00 96.50 283 ALA A O 1
ATOM 2184 N N . ALA A 1 284 ? -6.174 5.468 2.500 1.00 95.12 284 ALA A N 1
ATOM 2185 C CA . ALA A 1 284 ? -4.967 5.711 3.292 1.00 95.12 284 ALA A CA 1
ATOM 2186 C C . ALA A 1 284 ? -3.993 6.639 2.551 1.00 95.12 284 ALA A C 1
ATOM 2188 O O . ALA A 1 284 ? -3.486 7.605 3.132 1.00 95.12 284 ALA A O 1
ATOM 2189 N N . LYS A 1 285 ? -3.793 6.390 1.251 1.00 93.50 285 LYS A N 1
ATOM 2190 C CA . LYS A 1 285 ? -2.931 7.221 0.409 1.00 93.50 285 LYS A CA 1
ATOM 2191 C C . LYS A 1 285 ? -3.504 8.623 0.210 1.00 93.50 285 LYS A C 1
ATOM 2193 O O . LYS A 1 285 ? -2.805 9.603 0.465 1.00 93.50 285 LYS A O 1
ATOM 2198 N N . LEU A 1 286 ? -4.781 8.733 -0.157 1.00 96.38 286 LEU A N 1
ATOM 2199 C CA . LEU A 1 286 ? -5.457 10.024 -0.327 1.00 96.38 286 LEU A CA 1
ATOM 2200 C C . LEU A 1 286 ? -5.383 10.875 0.946 1.00 96.38 286 LEU A C 1
ATOM 2202 O O . LEU A 1 286 ? -5.055 12.056 0.867 1.00 96.38 286 LEU A O 1
ATOM 2206 N N . ALA A 1 287 ? -5.586 10.274 2.120 1.00 96.94 287 ALA A N 1
ATOM 2207 C CA . ALA A 1 287 ? -5.444 10.972 3.394 1.00 96.94 287 ALA A CA 1
ATOM 2208 C C . ALA A 1 287 ? -4.011 11.487 3.604 1.00 96.94 287 ALA A C 1
ATOM 2210 O O . ALA A 1 287 ? -3.812 12.647 3.975 1.00 96.94 287 ALA A O 1
ATOM 2211 N N . SER A 1 288 ? -3.007 10.643 3.341 1.00 93.62 288 SER A N 1
ATOM 2212 C CA . SER A 1 288 ? -1.598 11.018 3.493 1.00 93.62 288 SER A CA 1
ATOM 2213 C C . SER A 1 288 ? -1.182 12.170 2.573 1.00 93.62 288 SER A C 1
ATOM 2215 O O . SER A 1 288 ? -0.543 13.112 3.037 1.00 93.62 288 SER A O 1
ATOM 2217 N N . GLU A 1 289 ? -1.596 12.135 1.304 1.00 92.75 289 GLU A N 1
ATOM 2218 C CA . GLU A 1 289 ? -1.133 13.066 0.267 1.00 92.75 289 GLU A CA 1
ATOM 2219 C C . GLU A 1 289 ? -1.993 14.326 0.172 1.00 92.75 289 GLU A C 1
ATOM 2221 O O . GLU A 1 289 ? -1.468 15.423 -0.007 1.00 92.75 289 GLU A O 1
ATOM 2226 N N . LYS A 1 290 ? -3.314 14.176 0.298 1.00 95.44 290 LYS A N 1
ATOM 2227 C CA . LYS A 1 290 ? -4.282 15.239 0.008 1.00 95.44 290 LYS A CA 1
ATOM 2228 C C . LYS A 1 290 ? -5.224 15.576 1.174 1.00 95.44 290 LYS A C 1
ATOM 2230 O O . LYS A 1 290 ? -5.914 16.590 1.128 1.00 95.44 290 LYS A O 1
ATOM 2235 N N . GLY A 1 291 ? -5.228 14.779 2.243 1.00 95.94 291 GLY A N 1
ATOM 2236 C CA . GLY A 1 291 ? -6.038 15.017 3.442 1.00 95.94 291 GLY A CA 1
ATOM 2237 C C . GLY A 1 291 ? -7.441 14.401 3.397 1.00 95.94 291 GLY A C 1
ATOM 2238 O O . GLY A 1 291 ? -7.815 13.692 2.466 1.00 95.94 291 GLY A O 1
ATOM 2239 N N . TYR A 1 292 ? -8.221 14.645 4.452 1.00 98.06 292 TYR A N 1
ATOM 2240 C CA . TYR A 1 292 ? -9.482 13.939 4.707 1.00 98.06 292 TYR A CA 1
ATOM 2241 C C . TYR A 1 292 ? -10.635 14.303 3.760 1.00 98.06 292 TYR A C 1
ATOM 2243 O O . TYR A 1 292 ? -11.486 13.457 3.493 1.00 98.06 292 TYR A O 1
ATOM 2251 N N . ALA A 1 293 ? -10.651 15.521 3.211 1.00 98.06 293 ALA A N 1
ATOM 2252 C CA . ALA A 1 293 ? -11.678 15.944 2.255 1.00 98.06 293 ALA A CA 1
ATOM 2253 C C . ALA A 1 293 ? -11.690 15.060 0.993 1.00 98.06 293 ALA A C 1
ATOM 2255 O O . ALA A 1 293 ? -12.750 14.644 0.529 1.00 98.06 293 ALA A O 1
ATOM 2256 N N . GLU A 1 294 ? -10.510 14.686 0.495 1.00 97.94 294 GLU A N 1
ATOM 2257 C CA . GLU A 1 294 ? -10.371 13.796 -0.663 1.00 97.94 294 GLU A CA 1
ATOM 2258 C C . GLU A 1 294 ? -10.805 12.361 -0.359 1.00 97.94 294 GLU A C 1
ATOM 2260 O O . GLU A 1 294 ? -11.328 11.662 -1.226 1.00 97.94 294 GLU A O 1
ATOM 2265 N N . VAL A 1 295 ? -10.656 11.918 0.891 1.00 98.31 295 VAL A N 1
ATOM 2266 C CA . VAL A 1 295 ? -11.187 10.621 1.324 1.00 98.31 295 VAL A CA 1
ATOM 2267 C C . VAL A 1 295 ? -12.716 10.640 1.349 1.00 98.31 295 VAL A C 1
ATOM 2269 O O . VAL A 1 295 ? -13.343 9.663 0.940 1.00 98.31 295 VAL A O 1
ATOM 2272 N N . THR A 1 296 ? -13.330 11.745 1.782 1.00 98.62 296 THR A N 1
ATOM 2273 C CA . THR A 1 296 ? -14.788 11.923 1.714 1.00 98.62 296 THR A CA 1
ATOM 2274 C C . THR A 1 296 ? -15.282 11.852 0.268 1.00 98.62 296 THR A C 1
ATOM 2276 O O . THR A 1 296 ? -16.159 11.039 -0.028 1.00 98.62 296 THR A O 1
ATOM 2279 N N . ALA A 1 297 ? -14.652 12.593 -0.650 1.00 98.31 297 ALA A N 1
ATOM 2280 C CA . ALA A 1 297 ? -14.987 12.544 -2.076 1.00 98.31 297 ALA A CA 1
ATOM 2281 C C . ALA A 1 297 ? -14.799 11.136 -2.677 1.00 98.31 297 ALA A C 1
ATOM 2283 O O . ALA A 1 297 ? -15.612 10.677 -3.483 1.00 98.31 297 ALA A O 1
ATOM 2284 N N . TYR A 1 298 ? -13.755 10.410 -2.259 1.00 98.38 298 TYR A N 1
ATOM 2285 C CA . TYR A 1 298 ? -13.554 9.010 -2.637 1.00 98.38 298 TYR A CA 1
ATOM 2286 C C . TYR A 1 298 ? -14.711 8.114 -2.178 1.00 98.38 298 TYR A C 1
ATOM 2288 O O . TYR A 1 298 ? -15.260 7.383 -3.003 1.00 98.38 298 TYR A O 1
ATOM 2296 N N . MET A 1 299 ? -15.114 8.193 -0.904 1.00 98.56 299 MET A N 1
ATOM 2297 C CA . MET A 1 299 ? -16.221 7.397 -0.352 1.00 98.56 299 MET A CA 1
ATOM 2298 C C . MET A 1 299 ? -17.546 7.650 -1.075 1.00 98.56 299 MET A C 1
ATOM 2300 O O . MET A 1 299 ? -18.312 6.712 -1.293 1.00 98.56 299 MET A O 1
ATOM 2304 N N . GLU A 1 300 ? -17.812 8.896 -1.466 1.00 98.31 300 GLU A N 1
ATOM 2305 C CA . GLU A 1 300 ? -18.989 9.258 -2.262 1.00 98.31 300 GLU A CA 1
ATOM 2306 C C . GLU A 1 300 ? -18.925 8.643 -3.664 1.00 98.31 300 GLU A C 1
ATOM 2308 O O . GLU A 1 300 ? -19.872 7.987 -4.101 1.00 98.31 300 GLU A O 1
ATOM 2313 N N . ARG A 1 301 ? -17.780 8.770 -4.343 1.00 97.81 301 ARG A N 1
ATOM 2314 C CA . ARG A 1 301 ? -17.577 8.264 -5.708 1.00 97.81 301 ARG A CA 1
ATOM 2315 C C . ARG A 1 301 ? -17.697 6.745 -5.816 1.00 97.81 301 ARG A C 1
ATOM 2317 O O . ARG A 1 301 ? -18.247 6.234 -6.793 1.00 97.81 301 ARG A O 1
ATOM 2324 N N . VAL A 1 302 ? -17.189 6.018 -4.821 1.00 97.88 302 VAL A N 1
ATOM 2325 C CA . VAL A 1 302 ? -17.316 4.551 -4.769 1.00 97.88 302 VAL A CA 1
ATOM 2326 C C . VAL A 1 302 ? -18.648 4.091 -4.182 1.00 97.88 302 VAL A C 1
ATOM 2328 O O . VAL A 1 302 ? -18.909 2.886 -4.152 1.00 97.88 302 VAL A O 1
ATOM 2331 N N . GLN A 1 303 ? -19.490 5.024 -3.724 1.00 97.88 303 GLN A N 1
ATOM 2332 C CA . GLN A 1 303 ? -20.743 4.743 -3.025 1.00 97.88 303 GLN A CA 1
ATOM 2333 C C . GLN A 1 303 ? -20.505 3.770 -1.862 1.00 97.88 303 GLN A C 1
ATOM 2335 O O . GLN A 1 303 ? -21.071 2.679 -1.814 1.00 97.88 303 GLN A O 1
ATOM 2340 N N . ALA A 1 304 ? -19.567 4.120 -0.978 1.00 97.56 304 ALA A N 1
ATOM 2341 C CA . ALA A 1 304 ? -19.175 3.267 0.137 1.00 97.56 304 ALA A CA 1
ATOM 2342 C C . ALA A 1 304 ? -20.371 2.996 1.063 1.00 97.56 304 ALA A C 1
ATOM 2344 O O . ALA A 1 304 ? -21.022 3.933 1.543 1.00 97.56 304 ALA A O 1
ATOM 2345 N N . THR A 1 305 ? -20.626 1.715 1.333 1.00 96.00 305 THR A N 1
ATOM 2346 C CA . THR A 1 305 ? -21.594 1.264 2.342 1.00 96.00 305 THR A CA 1
ATOM 2347 C C . THR A 1 305 ? -21.140 1.670 3.746 1.00 96.00 305 THR A C 1
ATOM 2349 O O . THR A 1 305 ? -19.978 2.012 3.958 1.00 96.00 305 THR A O 1
ATOM 2352 N N . GLU A 1 306 ? -22.028 1.603 4.737 1.00 94.25 306 GLU A N 1
ATOM 2353 C CA . GLU A 1 306 ? -21.696 1.946 6.128 1.00 94.25 306 GLU A CA 1
ATOM 2354 C C . GLU A 1 306 ? -20.501 1.138 6.671 1.00 94.25 306 GLU A C 1
ATOM 2356 O O . GLU A 1 306 ? -19.558 1.703 7.230 1.00 94.25 306 GLU A O 1
ATOM 2361 N N . ALA A 1 307 ? -20.483 -0.176 6.422 1.00 91.75 307 ALA A N 1
ATOM 2362 C CA . ALA A 1 307 ? -19.383 -1.047 6.831 1.00 91.75 307 ALA A CA 1
ATOM 2363 C C . ALA A 1 307 ? -18.060 -0.697 6.120 1.00 91.75 307 ALA A C 1
ATOM 2365 O O . ALA A 1 307 ? -16.995 -0.692 6.743 1.00 91.75 307 ALA A O 1
ATOM 2366 N N . GLU A 1 308 ? -18.117 -0.371 4.824 1.00 96.38 308 GLU A N 1
ATOM 2367 C CA . GLU A 1 308 ? -16.943 0.059 4.054 1.00 96.38 308 GLU A CA 1
ATOM 2368 C C . GLU A 1 308 ? -16.422 1.418 4.546 1.00 96.38 308 GLU A C 1
ATOM 2370 O O . GLU A 1 308 ? -15.211 1.582 4.696 1.00 96.38 308 GLU A O 1
ATOM 2375 N N . ARG A 1 309 ? -17.312 2.368 4.871 1.00 97.50 309 ARG A N 1
ATOM 2376 C CA . ARG A 1 309 ? -16.950 3.690 5.412 1.00 97.50 309 ARG A CA 1
ATOM 2377 C C . ARG A 1 309 ? -16.152 3.572 6.704 1.00 97.50 309 ARG A C 1
ATOM 2379 O O . ARG A 1 309 ? -15.103 4.198 6.812 1.00 97.50 309 ARG A O 1
ATOM 2386 N N . ALA A 1 310 ? -16.575 2.729 7.645 1.00 95.62 310 ALA A N 1
ATOM 2387 C CA . ALA A 1 310 ? -15.845 2.535 8.902 1.00 95.62 310 ALA A CA 1
ATOM 2388 C C . ALA A 1 310 ? -14.407 2.013 8.682 1.00 95.62 310 ALA A C 1
ATOM 2390 O O . ALA A 1 310 ? -13.458 2.455 9.343 1.00 95.62 310 ALA A O 1
ATOM 2391 N N . ALA A 1 311 ? -14.217 1.095 7.728 1.00 94.75 311 ALA A N 1
ATOM 2392 C CA . ALA A 1 311 ? -12.889 0.589 7.380 1.00 94.75 311 ALA A CA 1
ATOM 2393 C C . ALA A 1 311 ? -12.040 1.634 6.642 1.00 94.75 311 ALA A C 1
ATOM 2395 O O . ALA A 1 311 ? -10.865 1.811 6.972 1.00 94.75 311 ALA A O 1
ATOM 2396 N N . ILE A 1 312 ? -12.641 2.362 5.697 1.00 97.88 312 ILE A N 1
ATOM 2397 C CA . ILE A 1 312 ? -12.002 3.465 4.972 1.00 97.88 312 ILE A CA 1
ATOM 2398 C C . ILE A 1 312 ? -11.535 4.553 5.948 1.00 97.88 312 ILE A C 1
ATOM 2400 O O . ILE A 1 312 ? -10.381 4.971 5.874 1.00 97.88 312 ILE A O 1
ATOM 2404 N N . VAL A 1 313 ? -12.380 4.952 6.903 1.00 98.25 313 VAL A N 1
ATOM 2405 C CA . VAL A 1 313 ? -12.049 5.920 7.962 1.00 98.25 313 VAL A CA 1
ATOM 2406 C C . VAL A 1 313 ? -10.849 5.455 8.781 1.00 98.25 313 VAL A C 1
ATOM 2408 O O . VAL A 1 313 ? -9.895 6.211 8.966 1.00 98.25 313 VAL A O 1
ATOM 2411 N N . THR A 1 314 ? -10.853 4.192 9.212 1.00 96.69 314 THR A N 1
ATOM 2412 C CA . THR A 1 314 ? -9.739 3.615 9.979 1.00 96.69 314 THR A CA 1
ATOM 2413 C C . THR A 1 314 ? -8.428 3.668 9.183 1.00 96.69 314 THR A C 1
ATOM 2415 O O . THR A 1 314 ? -7.404 4.114 9.702 1.00 96.69 314 THR A O 1
ATOM 2418 N N . ARG A 1 315 ? -8.458 3.273 7.904 1.00 95.94 315 ARG A N 1
ATOM 2419 C CA . ARG A 1 315 ? -7.279 3.256 7.019 1.00 95.94 315 ARG A CA 1
ATOM 2420 C C . ARG A 1 315 ? -6.771 4.659 6.685 1.00 95.94 315 ARG A C 1
ATOM 2422 O O . ARG A 1 315 ? -5.563 4.891 6.692 1.00 95.94 315 ARG A O 1
ATOM 2429 N N . ALA A 1 316 ? -7.673 5.605 6.451 1.00 97.88 316 ALA A N 1
ATOM 2430 C CA . ALA A 1 316 ? -7.346 7.010 6.231 1.00 97.88 316 ALA A CA 1
ATOM 2431 C C . ALA A 1 316 ? -6.677 7.650 7.456 1.00 97.88 316 ALA A C 1
ATOM 2433 O O . ALA A 1 316 ? -5.665 8.337 7.309 1.00 97.88 316 ALA A O 1
ATOM 2434 N N . ALA A 1 317 ? -7.191 7.378 8.661 1.00 97.62 317 ALA A N 1
ATOM 2435 C CA . ALA A 1 317 ? -6.589 7.845 9.908 1.00 97.62 317 ALA A CA 1
ATOM 2436 C C . ALA A 1 317 ? -5.156 7.309 10.082 1.00 97.62 317 ALA A C 1
ATOM 2438 O O . ALA A 1 317 ? -4.242 8.083 10.372 1.00 97.62 317 ALA A O 1
ATOM 2439 N N . GLN A 1 318 ? -4.940 6.009 9.832 1.00 94.88 318 GLN A N 1
ATOM 2440 C CA . GLN A 1 318 ? -3.604 5.395 9.850 1.00 94.88 318 GLN A CA 1
ATOM 2441 C C . GLN A 1 318 ? -2.657 6.072 8.845 1.00 94.88 318 GLN A C 1
ATOM 2443 O O . GLN A 1 318 ? -1.558 6.485 9.216 1.00 94.88 318 GLN A O 1
ATOM 2448 N N . GLY A 1 319 ? -3.094 6.230 7.589 1.00 94.00 319 GLY A N 1
ATOM 2449 C CA . GLY A 1 319 ? -2.294 6.849 6.529 1.00 94.00 319 GLY A CA 1
ATOM 2450 C C . GLY A 1 319 ? -1.889 8.286 6.858 1.00 94.00 319 GLY A C 1
ATOM 2451 O O . GLY A 1 319 ? -0.706 8.627 6.800 1.00 94.00 319 GLY A O 1
ATOM 2452 N N . ARG A 1 320 ? -2.846 9.120 7.287 1.00 95.50 320 ARG A N 1
ATOM 2453 C CA . ARG A 1 320 ? -2.586 10.525 7.633 1.00 95.50 320 ARG A CA 1
ATOM 2454 C C . ARG A 1 320 ? -1.640 10.660 8.820 1.00 95.50 320 ARG A C 1
ATOM 2456 O O . ARG A 1 320 ? -0.661 11.403 8.731 1.00 95.50 320 ARG A O 1
ATOM 2463 N N . LEU A 1 321 ? -1.928 9.978 9.931 1.00 94.12 321 LEU A N 1
ATOM 2464 C CA . LEU A 1 321 ? -1.123 10.125 11.143 1.00 94.12 321 LEU A CA 1
ATOM 2465 C C . LEU A 1 321 ? 0.279 9.542 10.973 1.00 94.12 321 LEU A C 1
ATOM 2467 O O . LEU A 1 321 ? 1.231 10.120 11.493 1.00 94.12 321 LEU A O 1
ATOM 2471 N N . SER A 1 322 ? 0.429 8.466 10.195 1.00 90.56 322 SER A N 1
ATOM 2472 C CA . SER A 1 322 ? 1.746 7.944 9.827 1.00 90.56 322 SER A CA 1
ATOM 2473 C C . SER A 1 322 ? 2.584 9.018 9.127 1.00 90.56 322 SER A C 1
ATOM 2475 O O . SER A 1 322 ? 3.683 9.326 9.586 1.00 90.56 322 SER A O 1
ATOM 2477 N N . THR A 1 323 ? 2.063 9.673 8.084 1.00 90.31 323 THR A N 1
ATOM 2478 C CA . THR A 1 323 ? 2.791 10.735 7.362 1.00 90.31 323 THR A CA 1
ATOM 2479 C C . THR A 1 323 ? 3.135 11.930 8.247 1.00 90.31 323 THR A C 1
ATOM 2481 O O . THR A 1 323 ? 4.255 12.444 8.181 1.00 90.31 323 THR A O 1
ATOM 2484 N N . LEU A 1 324 ? 2.209 12.351 9.112 1.00 90.06 324 LEU A N 1
ATOM 2485 C CA . LEU A 1 324 ? 2.475 13.427 10.068 1.00 90.06 324 LEU A CA 1
ATOM 2486 C C . LEU A 1 324 ? 3.604 13.043 11.030 1.00 90.06 324 LEU A C 1
ATOM 2488 O O . LEU A 1 324 ? 4.541 13.821 11.185 1.00 90.06 324 LEU A O 1
ATOM 2492 N N . ASN A 1 325 ? 3.574 11.821 11.573 1.00 88.31 325 ASN A N 1
ATOM 2493 C CA . ASN A 1 325 ? 4.573 11.304 12.512 1.00 88.31 325 ASN A CA 1
ATOM 2494 C C . ASN A 1 325 ? 5.987 11.198 11.912 1.00 88.31 325 ASN A C 1
ATOM 2496 O O . ASN A 1 325 ? 6.970 11.301 12.644 1.00 88.31 325 ASN A O 1
ATOM 2500 N N . HIS A 1 326 ? 6.109 11.018 10.591 1.00 85.69 326 HIS A N 1
ATOM 2501 C CA . HIS A 1 326 ? 7.406 11.066 9.903 1.00 85.69 326 HIS A CA 1
ATOM 2502 C C . HIS A 1 326 ? 7.995 12.483 9.851 1.00 85.69 326 HIS A C 1
ATOM 2504 O O . HIS A 1 326 ? 9.213 12.633 9.789 1.00 85.69 326 HIS A O 1
ATOM 2510 N N . SER A 1 327 ? 7.147 13.515 9.872 1.00 82.44 327 SER A N 1
ATOM 2511 C CA . SER A 1 327 ? 7.567 14.916 9.740 1.00 82.44 327 SER A CA 1
ATOM 2512 C C . SER A 1 327 ? 7.754 15.602 11.097 1.00 82.44 327 SER A C 1
ATOM 2514 O O . SER A 1 327 ? 8.686 16.384 11.275 1.00 82.44 327 SER A O 1
ATOM 2516 N N . ALA A 1 328 ? 6.870 15.324 12.057 1.00 86.38 328 ALA A N 1
ATOM 2517 C CA . ALA A 1 328 ? 6.892 15.880 13.406 1.00 86.38 328 ALA A CA 1
ATOM 2518 C C . ALA A 1 328 ? 6.068 15.001 14.369 1.00 86.38 328 ALA A C 1
ATOM 2520 O O . ALA A 1 328 ? 5.204 14.248 13.923 1.00 86.38 328 ALA A O 1
ATOM 2521 N N . PRO A 1 329 ? 6.270 15.102 15.697 1.00 87.62 329 PRO A N 1
ATOM 2522 C CA . PRO A 1 329 ? 5.394 14.435 16.656 1.00 87.62 329 PRO A CA 1
ATOM 2523 C C . PRO A 1 329 ? 3.930 14.848 16.457 1.00 87.62 329 PRO A C 1
ATOM 2525 O O . PRO A 1 329 ? 3.618 16.039 16.425 1.00 87.62 329 PRO A O 1
ATOM 2528 N N . VAL A 1 330 ? 3.038 13.863 16.348 1.00 91.75 330 VAL A N 1
ATOM 2529 C CA . VAL A 1 330 ? 1.596 14.106 16.200 1.00 91.75 330 VAL A CA 1
ATOM 2530 C C . VAL A 1 330 ? 1.029 14.751 17.467 1.00 91.75 330 VAL A C 1
ATOM 2532 O O . VAL A 1 330 ? 1.330 14.322 18.584 1.00 91.75 330 VAL A O 1
ATOM 2535 N N . THR A 1 331 ? 0.195 15.774 1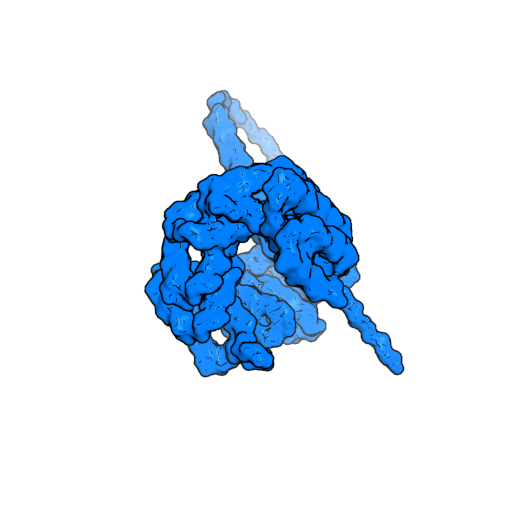7.294 1.00 92.50 331 THR A N 1
ATOM 2536 C CA . THR A 1 331 ? -0.434 16.525 18.390 1.00 92.50 331 THR A CA 1
ATOM 2537 C C . THR A 1 331 ? -1.857 16.040 18.676 1.00 92.50 331 THR A C 1
ATOM 2539 O O . THR A 1 331 ? -2.505 15.434 17.823 1.00 92.50 331 THR A O 1
ATOM 2542 N N . SER A 1 332 ? -2.386 16.351 19.867 1.00 93.94 332 SER A N 1
ATOM 2543 C CA . SER A 1 332 ? -3.797 16.088 20.191 1.00 93.94 332 SER A CA 1
ATOM 2544 C C . SER A 1 332 ? -4.740 16.794 19.217 1.00 93.94 332 SER A C 1
ATOM 2546 O O . SER A 1 332 ? -5.689 16.185 18.754 1.00 93.94 332 SER A O 1
ATOM 2548 N N . THR A 1 333 ? -4.421 18.021 18.793 1.00 96.31 333 THR A N 1
ATOM 2549 C CA . THR A 1 333 ? -5.216 18.761 17.799 1.00 96.31 333 THR A CA 1
ATOM 2550 C C . THR A 1 333 ? -5.375 17.993 16.485 1.00 96.31 333 THR A C 1
ATOM 2552 O O . THR A 1 333 ? -6.471 17.944 15.938 1.00 96.31 333 THR A O 1
ATOM 2555 N N . GLN A 1 334 ? -4.311 17.353 15.991 1.00 96.00 334 GLN A N 1
ATOM 2556 C CA . GLN A 1 334 ? -4.375 16.548 14.764 1.00 96.00 334 GLN A CA 1
ATOM 2557 C C . GLN A 1 334 ? -5.216 15.276 14.948 1.00 96.00 334 GLN A C 1
ATOM 2559 O O . GLN A 1 334 ? -5.887 14.830 14.017 1.00 96.00 334 GLN A O 1
ATOM 2564 N N . ILE A 1 335 ? -5.194 14.689 16.148 1.00 97.25 335 ILE A N 1
ATOM 2565 C CA . ILE A 1 335 ? -6.035 13.535 16.484 1.00 97.25 335 ILE A CA 1
ATOM 2566 C C . ILE A 1 335 ? -7.497 13.969 16.643 1.00 97.25 335 ILE A C 1
ATOM 2568 O O . ILE A 1 335 ? -8.381 13.273 16.158 1.00 97.25 335 ILE A O 1
ATOM 2572 N N . ASP A 1 336 ? -7.769 15.125 17.246 1.00 97.94 336 ASP A N 1
ATOM 2573 C CA . ASP A 1 336 ? -9.120 15.676 17.402 1.00 97.94 336 ASP A CA 1
ATOM 2574 C C . ASP A 1 336 ? -9.752 16.016 16.045 1.00 97.94 336 ASP A C 1
ATOM 2576 O O . ASP A 1 336 ? -10.926 15.714 15.815 1.00 97.94 336 ASP A O 1
ATOM 2580 N N . GLU A 1 337 ? -8.969 16.575 15.116 1.00 97.88 337 GLU A N 1
ATOM 2581 C CA . GLU A 1 337 ? -9.385 16.797 13.725 1.00 97.88 337 GLU A CA 1
ATOM 2582 C C . GLU A 1 337 ? -9.759 15.470 13.047 1.00 97.88 337 GLU A C 1
ATOM 2584 O O . GLU A 1 337 ? -10.849 15.339 12.485 1.00 97.88 337 GLU A O 1
ATOM 2589 N N . MET A 1 338 ? -8.890 14.457 13.162 1.00 98.19 338 MET A N 1
ATOM 2590 C CA . MET A 1 338 ? -9.147 13.114 12.636 1.00 98.19 338 MET A CA 1
ATOM 2591 C C . MET A 1 338 ? -10.415 12.501 13.235 1.00 98.19 338 MET A C 1
ATOM 2593 O O . MET A 1 338 ? -11.246 11.982 12.494 1.00 98.19 338 MET A O 1
ATOM 2597 N N . ARG A 1 339 ? -10.593 12.589 14.558 1.00 98.31 339 ARG A N 1
ATOM 2598 C CA . ARG A 1 339 ? -11.758 12.050 15.273 1.00 98.31 339 ARG A CA 1
ATOM 2599 C C . ARG A 1 339 ? -13.051 12.739 14.858 1.00 98.31 339 ARG A C 1
ATOM 2601 O O . ARG A 1 339 ? -14.050 12.062 14.640 1.00 98.31 339 ARG A O 1
ATOM 2608 N N . THR A 1 340 ? -13.022 14.063 14.708 1.00 98.44 340 THR A N 1
ATOM 2609 C CA . THR A 1 340 ? -14.172 14.851 14.236 1.00 98.44 340 THR A CA 1
ATOM 2610 C C . THR A 1 340 ? -14.575 14.424 12.828 1.00 98.44 340 THR A C 1
ATOM 2612 O O . THR A 1 340 ? -15.752 14.174 12.566 1.00 98.44 340 THR A O 1
ATOM 2615 N N . TRP A 1 341 ? -13.598 14.278 11.927 1.00 98.50 341 TRP A N 1
ATOM 2616 C CA . TRP A 1 341 ? -13.850 13.776 10.580 1.00 98.50 341 TRP A CA 1
ATOM 2617 C C . TRP A 1 341 ? -14.375 12.331 10.591 1.00 98.50 341 TRP A C 1
ATOM 2619 O O . TRP A 1 341 ? -15.372 12.041 9.932 1.00 98.50 341 TRP A O 1
ATOM 2629 N N . ALA A 1 342 ? -13.767 11.439 11.376 1.00 98.25 342 ALA A N 1
ATOM 2630 C CA . ALA A 1 342 ? -14.178 10.042 11.499 1.00 98.25 342 ALA A CA 1
ATOM 2631 C C . ALA A 1 342 ? -15.640 9.909 11.956 1.00 98.25 342 ALA A C 1
ATOM 2633 O O . ALA A 1 342 ? -16.415 9.199 11.316 1.00 98.25 342 ALA A O 1
ATOM 2634 N N . ALA A 1 343 ? -16.034 10.654 12.994 1.00 97.94 343 ALA A N 1
ATOM 2635 C CA . ALA A 1 343 ? -17.400 10.658 13.516 1.00 97.94 343 ALA A CA 1
ATOM 2636 C C . ALA A 1 343 ? -18.427 11.155 12.482 1.00 97.94 343 ALA A C 1
ATOM 2638 O O . ALA A 1 343 ? -19.547 10.653 12.436 1.00 97.94 343 ALA A O 1
ATOM 2639 N N . ALA A 1 344 ? -18.047 12.107 11.621 1.00 98.12 344 ALA A N 1
ATOM 2640 C CA . ALA A 1 344 ? -18.914 12.596 10.550 1.00 98.12 344 ALA A CA 1
ATOM 2641 C C . ALA A 1 344 ? -19.086 11.584 9.401 1.00 98.12 344 ALA A C 1
ATOM 2643 O O . ALA A 1 344 ? -20.132 11.560 8.757 1.00 98.12 344 ALA A O 1
ATOM 2644 N N . GLN A 1 345 ? -18.066 10.769 9.117 1.00 98.12 345 GLN A N 1
ATOM 2645 C CA . GLN A 1 345 ? -18.076 9.838 7.980 1.00 98.12 345 GLN A CA 1
ATOM 2646 C C . GLN A 1 345 ? -18.593 8.440 8.327 1.00 98.12 345 GLN A C 1
ATOM 2648 O O . GLN A 1 345 ? -19.191 7.783 7.472 1.00 98.12 345 GLN A O 1
ATOM 2653 N N . ALA A 1 346 ? -18.342 7.984 9.552 1.00 97.38 346 ALA A N 1
ATOM 2654 C CA . ALA A 1 346 ? -18.792 6.706 10.087 1.00 97.38 346 ALA A CA 1
ATOM 2655 C C . ALA A 1 346 ? -18.992 6.845 11.610 1.00 97.38 346 ALA A C 1
ATOM 2657 O O . ALA A 1 346 ? -18.052 6.589 12.375 1.00 97.38 346 ALA A O 1
ATOM 2658 N N . PRO A 1 347 ? -20.185 7.276 12.060 1.00 97.06 347 PRO A N 1
ATOM 2659 C CA . PRO A 1 347 ? -20.475 7.478 13.478 1.00 97.06 347 PRO A CA 1
ATOM 2660 C C . PRO A 1 347 ? -20.152 6.240 14.329 1.00 97.06 347 PRO A C 1
ATOM 2662 O O . PRO A 1 347 ? -20.534 5.124 13.981 1.00 97.06 347 PRO A O 1
ATOM 2665 N N . GLY A 1 348 ? -19.439 6.433 15.443 1.00 95.38 348 GLY A N 1
ATOM 2666 C CA . GLY A 1 348 ? -19.020 5.360 16.352 1.00 95.38 348 GLY A CA 1
ATOM 2667 C C . GLY A 1 348 ? -17.709 4.667 15.962 1.00 95.38 348 GLY A C 1
ATOM 2668 O O . GLY A 1 348 ? -17.251 3.772 16.675 1.00 95.38 348 GLY A O 1
ATOM 2669 N N . SER A 1 349 ? -17.075 5.060 14.851 1.00 96.25 349 SER A N 1
ATOM 2670 C CA . SER A 1 349 ? -15.778 4.514 14.426 1.00 96.25 349 SER A CA 1
ATOM 2671 C C . SER A 1 349 ? -14.570 5.287 14.968 1.00 96.25 349 SER A C 1
ATOM 2673 O O . SER A 1 349 ? -13.449 4.777 14.910 1.00 96.25 349 SER A O 1
ATOM 2675 N N . GLU A 1 350 ? -14.770 6.486 15.523 1.00 97.00 350 GLU A N 1
ATOM 2676 C CA . GLU A 1 350 ? -13.709 7.416 15.922 1.00 97.00 350 GLU A CA 1
ATOM 2677 C C . GLU A 1 350 ? -12.727 6.819 16.938 1.00 97.00 350 GLU A C 1
ATOM 2679 O O . GLU A 1 350 ? -11.515 7.009 16.824 1.00 97.00 350 GLU A O 1
ATOM 2684 N N . ASP A 1 351 ? -13.222 6.043 17.900 1.00 97.69 351 ASP A N 1
ATOM 2685 C CA . ASP A 1 351 ? -12.410 5.428 18.950 1.00 97.69 351 ASP A CA 1
ATOM 2686 C C . ASP A 1 351 ? -11.568 4.268 18.420 1.00 97.69 351 ASP A C 1
ATOM 2688 O O . ASP A 1 351 ? -10.369 4.180 18.706 1.00 97.69 351 ASP A O 1
ATOM 2692 N N . LYS A 1 352 ? -12.168 3.439 17.562 1.00 96.81 352 LYS A N 1
ATOM 2693 C CA . LYS A 1 352 ? -11.478 2.355 16.859 1.00 96.81 352 LYS A CA 1
ATOM 2694 C C . LYS A 1 352 ? -10.395 2.904 15.924 1.00 96.81 352 LYS A C 1
ATOM 2696 O O . LYS A 1 352 ? -9.266 2.414 15.925 1.00 96.81 352 LYS A O 1
ATOM 2701 N N . ALA A 1 353 ? -10.724 3.943 15.154 1.00 97.50 353 ALA A N 1
ATOM 2702 C CA . ALA A 1 353 ? -9.790 4.616 14.256 1.00 97.50 353 ALA A CA 1
ATOM 2703 C C . ALA A 1 353 ? -8.638 5.271 15.034 1.00 97.50 353 ALA A C 1
ATOM 2705 O O . ALA A 1 353 ? -7.479 5.128 14.644 1.00 97.50 353 ALA A O 1
ATOM 2706 N N . THR A 1 354 ? -8.934 5.909 16.175 1.00 98.31 354 THR A N 1
ATOM 2707 C CA . THR A 1 354 ? -7.924 6.508 17.067 1.00 98.31 354 THR A CA 1
ATOM 2708 C C . THR A 1 354 ? -6.956 5.462 17.599 1.00 98.31 354 THR A C 1
ATOM 2710 O O . THR A 1 354 ? -5.745 5.608 17.428 1.00 98.31 354 THR A O 1
ATOM 2713 N N . GLY A 1 355 ? -7.471 4.397 18.221 1.00 97.81 355 GLY A N 1
ATOM 2714 C CA . GLY A 1 355 ? -6.626 3.350 18.790 1.00 97.81 355 GLY A CA 1
ATOM 2715 C C . GLY A 1 355 ? -5.753 2.690 17.728 1.00 97.81 355 GLY A C 1
ATOM 2716 O O . GLY A 1 355 ? -4.548 2.530 17.931 1.00 97.81 355 GLY A O 1
ATOM 2717 N N . ARG A 1 356 ? -6.319 2.408 16.547 1.00 96.81 356 ARG A N 1
ATOM 2718 C CA . ARG A 1 356 ? -5.577 1.801 15.439 1.00 96.81 356 ARG A CA 1
ATOM 2719 C C . ARG A 1 356 ? -4.509 2.720 14.842 1.00 96.81 356 ARG A C 1
ATOM 2721 O O . ARG A 1 356 ? -3.396 2.260 14.598 1.00 96.81 356 ARG A O 1
ATOM 2728 N N . ALA A 1 357 ? -4.810 3.997 14.622 1.00 96.56 357 ALA A N 1
ATOM 2729 C CA . ALA A 1 357 ? -3.838 4.940 14.073 1.00 96.56 357 ALA A CA 1
ATOM 2730 C C . ALA A 1 357 ? -2.674 5.192 15.050 1.00 96.56 357 ALA A C 1
ATOM 2732 O O . ALA A 1 357 ? -1.516 5.219 14.634 1.00 96.56 357 ALA A O 1
ATOM 2733 N N . LEU A 1 358 ? -2.956 5.266 16.357 1.00 96.69 358 LEU A N 1
ATOM 2734 C CA . LEU A 1 358 ? -1.919 5.337 17.393 1.00 96.69 358 LEU A CA 1
ATOM 2735 C C . LEU A 1 358 ? -1.074 4.055 17.459 1.00 96.69 358 LEU A C 1
ATOM 2737 O O . LEU A 1 358 ? 0.134 4.136 17.682 1.00 96.69 358 LEU A O 1
ATOM 2741 N N . ALA A 1 359 ? -1.680 2.884 17.237 1.00 95.44 359 ALA A N 1
ATOM 2742 C CA . ALA A 1 359 ? -0.962 1.610 17.195 1.00 95.44 359 ALA A CA 1
ATOM 2743 C C . ALA A 1 359 ? 0.090 1.583 16.077 1.00 95.44 359 ALA A C 1
ATOM 2745 O O . ALA A 1 359 ? 1.219 1.147 16.300 1.00 95.44 359 ALA A O 1
ATOM 2746 N N . ASP A 1 360 ? -0.274 2.071 14.888 1.00 92.00 360 ASP A N 1
ATOM 2747 C CA . ASP A 1 360 ? 0.631 2.138 13.737 1.00 92.00 360 ASP A CA 1
ATOM 2748 C C . ASP A 1 360 ? 1.757 3.161 13.961 1.00 92.00 360 ASP A C 1
ATOM 2750 O O . ASP A 1 360 ? 2.909 2.899 13.615 1.00 92.00 360 ASP A O 1
ATOM 2754 N N . MET A 1 361 ? 1.461 4.299 14.601 1.00 91.12 361 MET A N 1
ATOM 2755 C CA . MET A 1 361 ? 2.477 5.307 14.938 1.00 91.12 361 MET A CA 1
ATOM 2756 C C . MET A 1 361 ? 3.497 4.836 15.977 1.00 91.12 361 MET A C 1
ATOM 2758 O O . MET A 1 361 ? 4.605 5.373 16.026 1.00 91.12 361 MET A O 1
ATOM 2762 N N . ALA A 1 362 ? 3.122 3.882 16.833 1.00 89.94 362 ALA A N 1
ATOM 2763 C CA . ALA A 1 362 ? 3.942 3.441 17.953 1.00 89.94 362 ALA A CA 1
ATOM 2764 C C . ALA A 1 362 ? 5.292 2.837 17.516 1.00 89.94 362 ALA A C 1
ATOM 2766 O O . ALA A 1 362 ? 6.232 2.842 18.310 1.00 89.94 362 ALA A O 1
ATOM 2767 N N . GLY A 1 363 ? 5.402 2.389 16.258 1.00 77.94 363 GLY A N 1
ATOM 2768 C CA . GLY A 1 363 ? 6.648 1.923 15.648 1.00 77.94 363 GLY A CA 1
ATOM 2769 C C . GLY A 1 363 ? 7.165 0.600 16.228 1.00 77.94 363 GLY A C 1
ATOM 2770 O O . GLY A 1 363 ? 6.908 0.239 17.371 1.00 77.94 363 GLY A O 1
ATOM 2771 N N . PHE A 1 364 ? 7.910 -0.164 15.429 1.00 67.19 364 PHE A N 1
ATOM 2772 C CA . PHE A 1 364 ? 8.412 -1.486 15.833 1.00 67.19 364 PHE A CA 1
ATOM 2773 C C . PHE A 1 364 ? 9.588 -1.388 16.831 1.00 67.19 364 PHE A C 1
ATOM 2775 O O . PHE A 1 364 ? 9.630 -2.137 17.803 1.00 67.19 364 PHE A O 1
ATOM 2782 N N . GLU A 1 365 ? 10.526 -0.453 16.631 1.00 65.25 365 GLU A N 1
ATOM 2783 C CA . GLU A 1 365 ? 11.814 -0.417 17.365 1.00 65.25 365 GLU A CA 1
ATOM 2784 C C . GLU A 1 365 ? 12.010 0.822 18.245 1.00 65.25 365 GLU A C 1
ATOM 2786 O O . GLU A 1 365 ? 13.033 0.972 18.912 1.00 65.25 365 GLU A O 1
ATOM 2791 N N . ASN A 1 366 ? 11.044 1.738 18.267 1.00 79.31 366 ASN A N 1
ATOM 2792 C CA . ASN A 1 366 ? 11.228 3.033 18.904 1.00 79.31 366 ASN A CA 1
ATOM 2793 C C . ASN A 1 366 ? 10.395 3.144 20.183 1.00 79.31 366 ASN A C 1
ATOM 2795 O O . ASN A 1 366 ? 9.256 3.608 20.171 1.00 79.31 366 ASN A O 1
ATOM 2799 N N . GLN A 1 367 ? 11.000 2.774 21.315 1.00 84.69 367 GLN A N 1
ATOM 2800 C CA . GLN A 1 367 ? 10.367 2.873 22.638 1.00 84.69 367 GLN A CA 1
ATOM 2801 C C . GLN A 1 367 ? 9.791 4.269 22.931 1.00 84.69 367 GLN A C 1
ATOM 2803 O O . GLN A 1 367 ? 8.762 4.381 23.595 1.00 84.69 367 GLN A O 1
ATOM 2808 N N . LYS A 1 368 ? 10.409 5.344 22.414 1.00 87.31 368 LYS A N 1
ATOM 2809 C CA . LYS A 1 368 ? 9.891 6.710 22.591 1.00 87.31 368 LYS A CA 1
ATOM 2810 C C . LYS A 1 368 ? 8.605 6.940 21.794 1.00 87.31 368 LYS A C 1
ATOM 2812 O O . LYS A 1 368 ? 7.685 7.568 22.314 1.00 87.31 368 LYS A O 1
ATOM 2817 N N . GLN A 1 369 ? 8.524 6.428 20.563 1.00 88.81 369 GLN A N 1
ATOM 2818 C CA . GLN A 1 369 ? 7.292 6.484 19.764 1.00 88.81 369 GLN A CA 1
ATOM 2819 C C . GLN A 1 369 ? 6.176 5.681 20.433 1.00 88.81 369 GLN A C 1
ATOM 2821 O O . GLN A 1 369 ? 5.069 6.203 20.576 1.00 88.81 369 GLN A O 1
ATOM 2826 N N . PHE A 1 370 ? 6.485 4.482 20.940 1.00 93.69 370 PHE A N 1
ATOM 2827 C CA . PHE A 1 370 ? 5.517 3.685 21.688 1.00 93.69 370 PHE A CA 1
ATOM 2828 C C . PHE A 1 370 ? 5.011 4.424 22.929 1.00 93.69 370 PHE A C 1
ATOM 2830 O O . PHE A 1 370 ? 3.804 4.556 23.099 1.00 93.69 370 PHE A O 1
ATOM 2837 N N . ALA A 1 371 ? 5.904 4.956 23.770 1.00 93.62 371 ALA A N 1
ATOM 2838 C CA . ALA A 1 371 ? 5.520 5.666 24.992 1.00 93.62 371 ALA A CA 1
ATOM 2839 C C . ALA A 1 371 ? 4.625 6.887 24.710 1.00 93.62 371 ALA A C 1
ATOM 2841 O O . ALA A 1 371 ? 3.634 7.108 25.410 1.00 93.62 371 ALA A O 1
ATOM 2842 N N . ASN A 1 372 ? 4.933 7.653 23.660 1.00 92.25 372 ASN A N 1
ATOM 2843 C CA . ASN A 1 372 ? 4.117 8.797 23.253 1.00 92.25 372 ASN A CA 1
ATOM 2844 C C . ASN A 1 372 ? 2.729 8.361 22.757 1.00 92.25 372 ASN A C 1
ATOM 2846 O O . ASN A 1 372 ? 1.722 8.911 23.205 1.00 92.25 372 ASN A O 1
ATOM 2850 N N . ALA A 1 373 ? 2.663 7.351 21.884 1.00 95.12 373 ALA A N 1
ATOM 2851 C CA . ALA A 1 373 ? 1.399 6.828 21.370 1.00 95.12 373 ALA A CA 1
ATOM 2852 C C . ALA A 1 373 ? 0.543 6.191 22.482 1.00 95.12 373 ALA A C 1
ATOM 2854 O O . ALA A 1 373 ? -0.656 6.450 22.564 1.00 95.12 373 ALA A O 1
ATOM 2855 N N . ALA A 1 374 ? 1.168 5.443 23.395 1.00 96.56 374 ALA A N 1
ATOM 2856 C CA . ALA A 1 374 ? 0.553 4.856 24.585 1.00 96.56 374 ALA A CA 1
ATOM 2857 C C . ALA A 1 374 ? -0.051 5.918 25.514 1.00 96.56 374 ALA A C 1
ATOM 2859 O O . ALA A 1 374 ? -1.175 5.762 25.999 1.00 96.56 374 ALA A O 1
ATOM 2860 N N . LYS A 1 375 ? 0.674 7.022 25.742 1.00 96.19 375 LYS A N 1
ATOM 2861 C CA . LYS A 1 375 ? 0.181 8.154 26.535 1.00 96.19 375 LYS A CA 1
ATOM 2862 C C . LYS A 1 375 ? -1.065 8.768 25.900 1.00 96.19 375 LYS A C 1
ATOM 2864 O O . LYS A 1 375 ? -2.052 8.968 26.603 1.00 96.19 375 LYS A O 1
ATOM 2869 N N . LEU A 1 376 ? -1.033 9.029 24.592 1.00 96.69 376 LEU A N 1
ATOM 2870 C CA . LEU A 1 376 ? -2.181 9.568 23.857 1.00 96.69 376 LEU A CA 1
ATOM 2871 C C . LEU A 1 376 ? -3.372 8.599 23.902 1.00 96.69 376 LEU A C 1
ATOM 2873 O O . LEU A 1 376 ? -4.483 9.017 24.218 1.00 96.69 376 LEU A O 1
ATOM 2877 N N . ALA A 1 377 ? -3.145 7.299 23.689 1.00 97.56 377 ALA A N 1
ATOM 2878 C CA . ALA A 1 377 ? -4.197 6.284 23.754 1.00 97.56 377 ALA A CA 1
ATOM 2879 C C . ALA A 1 377 ? -4.871 6.252 25.137 1.00 97.56 377 ALA A C 1
ATOM 2881 O O . ALA A 1 377 ? -6.098 6.241 25.229 1.00 97.56 377 ALA A O 1
ATOM 2882 N N . GLY A 1 378 ? -4.081 6.315 26.215 1.00 97.69 378 GLY A N 1
ATOM 2883 C CA . GLY A 1 378 ? -4.596 6.413 27.581 1.00 97.69 378 GLY A CA 1
ATOM 2884 C C . GLY A 1 378 ? -5.366 7.710 27.855 1.00 97.69 378 GLY A C 1
ATOM 2885 O O . GLY A 1 378 ? -6.386 7.677 28.538 1.00 97.69 378 GLY A O 1
ATOM 2886 N N . GLN A 1 379 ? -4.918 8.844 27.306 1.00 97.38 379 GLN A N 1
ATOM 2887 C CA . GLN A 1 379 ? -5.616 10.128 27.440 1.00 97.38 379 GLN A CA 1
ATOM 2888 C C . GLN A 1 379 ? -6.994 10.102 26.768 1.00 97.38 379 GLN A C 1
ATOM 2890 O O . GLN A 1 379 ? -7.980 10.468 27.406 1.00 97.38 379 GLN A O 1
ATOM 2895 N N . TYR A 1 380 ? -7.080 9.625 25.521 1.00 97.81 380 TYR A N 1
ATOM 2896 C CA . TYR A 1 380 ? -8.356 9.524 24.803 1.00 97.81 380 TYR A CA 1
ATOM 2897 C C . TYR A 1 380 ? -9.286 8.461 25.396 1.00 97.81 380 TYR A C 1
ATOM 2899 O O . TYR A 1 380 ? -10.497 8.665 25.455 1.00 97.81 380 TYR A O 1
ATOM 2907 N N . HIS A 1 381 ? -8.746 7.343 25.889 1.00 98.06 381 HIS A N 1
ATOM 2908 C CA . HIS A 1 381 ? -9.531 6.368 26.653 1.00 98.06 381 HIS A CA 1
ATOM 2909 C C . HIS A 1 381 ? -10.117 6.984 27.926 1.00 98.06 381 HIS A C 1
ATOM 2911 O O . HIS A 1 381 ? -11.302 6.818 28.202 1.00 98.06 381 HIS A O 1
ATOM 2917 N N . GLY A 1 382 ? -9.313 7.747 28.670 1.00 96.94 382 GLY A N 1
ATOM 2918 C CA . GLY A 1 382 ? -9.758 8.420 29.886 1.00 96.94 382 GLY A CA 1
ATOM 2919 C C . GLY A 1 382 ? -10.857 9.457 29.639 1.00 96.94 382 GLY A C 1
ATOM 2920 O O . GLY A 1 382 ? -11.788 9.541 30.439 1.00 96.94 382 GLY A O 1
ATOM 2921 N N . SER A 1 383 ? -10.774 10.216 28.540 1.00 95.75 383 SER A N 1
ATOM 2922 C CA . SER A 1 383 ? -11.750 11.267 28.215 1.00 95.75 383 SER A CA 1
ATOM 2923 C C . SER A 1 383 ? -13.067 10.728 27.654 1.00 95.75 383 SER A C 1
ATOM 2925 O O . SER A 1 383 ? -14.128 11.246 27.991 1.00 95.75 383 SER A O 1
ATOM 2927 N N . THR A 1 384 ? -13.017 9.684 26.827 1.00 95.44 384 THR A N 1
ATOM 2928 C CA . THR A 1 384 ? -14.208 9.088 26.190 1.00 95.44 384 THR A CA 1
ATOM 2929 C C . THR A 1 384 ? -14.858 8.013 27.053 1.00 95.44 384 THR A C 1
ATOM 2931 O O . THR A 1 384 ? -16.060 7.776 26.975 1.00 95.44 384 THR A O 1
ATOM 2934 N N . GLY A 1 385 ? -14.057 7.330 27.874 1.00 94.69 385 GLY A N 1
ATOM 2935 C CA . GLY A 1 385 ? -14.465 6.139 28.602 1.00 94.69 385 GLY A CA 1
ATOM 2936 C C . GLY A 1 385 ? -14.667 4.896 27.732 1.00 94.69 385 GLY A C 1
ATOM 2937 O O . GLY A 1 385 ? -15.189 3.909 28.252 1.00 94.69 385 GLY A O 1
ATOM 2938 N N . ASN A 1 386 ? -14.278 4.926 26.451 1.00 96.94 386 ASN A N 1
ATOM 2939 C CA . ASN A 1 386 ? -14.480 3.818 25.522 1.00 96.94 386 ASN A CA 1
ATOM 2940 C C . ASN A 1 386 ? -13.238 2.920 25.421 1.00 96.94 386 ASN A C 1
ATOM 2942 O O . ASN A 1 386 ? -12.186 3.313 24.909 1.00 96.94 386 ASN A O 1
ATOM 2946 N N . ASP A 1 387 ? -13.389 1.669 25.854 1.00 97.88 387 ASP A N 1
ATOM 2947 C CA . ASP A 1 387 ? -12.343 0.642 25.826 1.00 97.88 387 ASP A CA 1
ATOM 2948 C C . ASP A 1 387 ? -11.867 0.266 24.411 1.00 97.88 387 ASP A C 1
ATOM 2950 O O . ASP A 1 387 ? -10.814 -0.363 24.255 1.00 97.88 387 ASP A O 1
ATOM 2954 N N . GLU A 1 388 ? -12.607 0.647 23.366 1.00 97.31 388 GLU A N 1
ATOM 2955 C CA . GLU A 1 388 ? -12.241 0.360 21.976 1.00 97.31 388 GLU A CA 1
ATOM 2956 C C . GLU A 1 388 ? -10.885 0.975 21.584 1.00 97.31 388 GLU A C 1
ATOM 2958 O O . GLU A 1 388 ? -10.113 0.346 20.860 1.00 97.31 388 GLU A O 1
ATOM 2963 N N . ILE A 1 389 ? -10.533 2.145 22.137 1.00 98.12 389 ILE A N 1
ATOM 2964 C CA . ILE A 1 389 ? -9.237 2.799 21.881 1.00 98.12 389 ILE A CA 1
ATOM 2965 C C . ILE A 1 389 ? -8.086 1.909 22.354 1.00 98.12 389 ILE A C 1
ATOM 2967 O O . ILE A 1 389 ? -7.149 1.643 21.603 1.00 98.12 389 ILE A O 1
ATOM 2971 N N . LEU A 1 390 ? -8.144 1.436 23.604 1.00 98.31 390 LEU A N 1
ATOM 2972 C CA . LEU A 1 390 ? -7.056 0.644 24.178 1.00 98.31 390 LEU A CA 1
ATOM 2973 C C . LEU A 1 390 ? -7.010 -0.757 23.583 1.00 98.31 390 LEU A C 1
ATOM 2975 O O . LEU A 1 390 ? -5.925 -1.255 23.299 1.00 98.31 390 LEU A O 1
ATOM 2979 N N . THR A 1 391 ? -8.163 -1.387 23.359 1.00 97.94 391 THR A N 1
ATOM 2980 C CA . THR A 1 391 ? -8.195 -2.727 22.756 1.00 97.94 391 THR A CA 1
ATOM 2981 C C . THR A 1 391 ? -7.592 -2.737 21.354 1.00 97.94 391 THR A C 1
ATOM 2983 O O . THR A 1 391 ? -6.743 -3.586 21.081 1.00 97.94 391 THR A O 1
ATOM 2986 N N . THR A 1 392 ? -7.929 -1.760 20.506 1.00 97.06 392 THR A N 1
ATOM 2987 C CA . THR A 1 392 ? -7.329 -1.652 19.166 1.00 97.06 392 THR A CA 1
ATOM 2988 C C . THR A 1 392 ? -5.883 -1.167 19.172 1.00 97.06 392 THR A C 1
ATOM 2990 O O . THR A 1 392 ? -5.093 -1.644 18.354 1.00 97.06 392 THR A O 1
ATOM 2993 N N . PHE A 1 393 ? -5.497 -0.283 20.099 1.00 97.88 393 PHE A N 1
ATOM 2994 C CA . PHE A 1 393 ? -4.096 0.112 20.281 1.00 97.88 393 PHE A CA 1
ATOM 2995 C C . PHE A 1 393 ? -3.209 -1.094 20.627 1.00 97.88 393 PHE A C 1
ATOM 2997 O O . PHE A 1 393 ? -2.154 -1.307 20.026 1.00 97.88 393 PHE A O 1
ATOM 3004 N N . LEU A 1 394 ? -3.672 -1.930 21.560 1.00 97.38 394 LEU A N 1
ATOM 3005 C CA . LEU A 1 394 ? -2.952 -3.107 22.055 1.00 97.38 394 LEU A CA 1
ATOM 3006 C C . LEU A 1 394 ? -2.924 -4.281 21.061 1.00 97.38 394 LEU A C 1
ATOM 3008 O O . LEU A 1 394 ? -2.131 -5.207 21.235 1.00 97.38 394 LEU A O 1
ATOM 3012 N N . ASP A 1 395 ? -3.740 -4.243 20.004 1.00 95.56 395 ASP A N 1
ATOM 3013 C CA . ASP A 1 395 ? -3.633 -5.164 18.864 1.00 95.56 395 ASP A CA 1
ATOM 3014 C C . ASP A 1 395 ? -2.450 -4.849 17.940 1.00 95.56 395 ASP A C 1
ATOM 3016 O O . ASP A 1 395 ? -2.078 -5.675 17.098 1.00 95.56 395 ASP A O 1
ATOM 3020 N N . GLY A 1 396 ? -1.847 -3.667 18.090 1.00 93.25 396 GLY A N 1
ATOM 3021 C CA . GLY A 1 396 ? -0.653 -3.265 17.36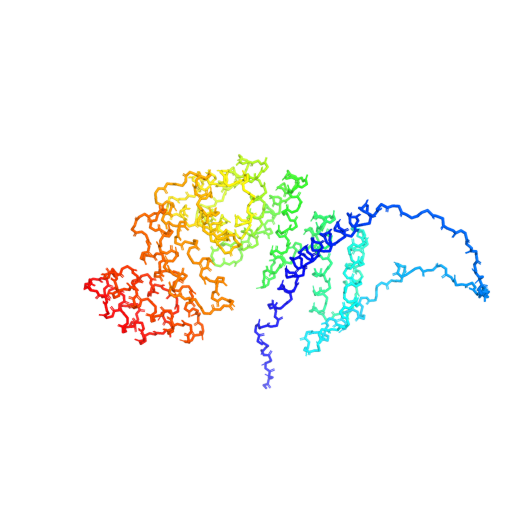4 1.00 93.25 396 GLY A CA 1
ATOM 3022 C C . GLY A 1 396 ? 0.551 -4.151 17.670 1.00 93.25 396 GLY A C 1
ATOM 3023 O O . GLY A 1 396 ? 0.755 -4.619 18.791 1.00 93.25 396 GLY A O 1
ATOM 3024 N N . TRP A 1 397 ? 1.406 -4.347 16.669 1.00 90.69 397 TRP A N 1
ATOM 3025 C CA . TRP A 1 397 ? 2.616 -5.152 16.830 1.00 90.69 397 TRP A CA 1
ATOM 3026 C C . TRP A 1 397 ? 3.563 -4.561 17.890 1.00 90.69 397 TRP A C 1
ATOM 3028 O O . TRP A 1 397 ? 4.098 -5.297 18.717 1.00 90.69 397 TRP A O 1
ATOM 3038 N N . ALA A 1 398 ? 3.689 -3.230 17.937 1.00 92.31 398 ALA A N 1
ATOM 3039 C CA . ALA A 1 398 ? 4.537 -2.517 18.892 1.00 92.31 398 ALA A CA 1
ATOM 3040 C C . ALA A 1 398 ? 4.196 -2.830 20.362 1.00 92.31 398 ALA A C 1
ATOM 3042 O O . ALA A 1 398 ? 5.092 -2.900 21.204 1.00 92.31 398 ALA A O 1
ATOM 3043 N N . ALA A 1 399 ? 2.920 -3.086 20.673 1.00 94.50 399 ALA A N 1
ATOM 3044 C CA . ALA A 1 399 ? 2.488 -3.462 22.018 1.00 94.50 399 ALA A CA 1
ATOM 3045 C C . ALA A 1 399 ? 3.102 -4.800 22.465 1.00 94.50 399 ALA A C 1
ATOM 3047 O O . ALA A 1 399 ? 3.527 -4.956 23.609 1.00 94.50 399 ALA A O 1
ATOM 3048 N N . ARG A 1 400 ? 3.247 -5.759 21.541 1.00 91.88 400 ARG A N 1
ATOM 3049 C CA . ARG A 1 400 ? 3.840 -7.079 21.832 1.00 91.88 400 ARG A CA 1
ATOM 3050 C C . ARG A 1 400 ? 5.314 -6.987 22.215 1.00 91.88 400 ARG A C 1
ATOM 3052 O O . ARG A 1 400 ? 5.785 -7.799 23.008 1.00 91.88 400 ARG A O 1
ATOM 3059 N N . SER A 1 401 ? 6.010 -5.987 21.687 1.00 90.88 401 SER A N 1
ATOM 3060 C CA . SER A 1 401 ? 7.417 -5.706 21.994 1.00 90.88 401 SER A CA 1
ATOM 3061 C C . SER A 1 401 ? 7.594 -4.861 23.255 1.00 90.88 401 SER A C 1
ATOM 3063 O O . SER A 1 401 ? 8.652 -4.896 23.873 1.00 90.88 401 SER A O 1
ATOM 3065 N N . ASN A 1 402 ? 6.543 -4.161 23.690 1.00 93.44 402 ASN A N 1
ATOM 3066 C CA . ASN A 1 402 ? 6.523 -3.320 24.888 1.00 93.44 402 ASN A CA 1
ATOM 3067 C C . ASN A 1 402 ? 5.572 -3.913 25.944 1.00 93.44 402 ASN A C 1
ATOM 3069 O O . ASN A 1 402 ? 4.613 -3.267 26.376 1.00 93.44 402 ASN A O 1
ATOM 3073 N N . LYS A 1 403 ? 5.811 -5.175 26.337 1.00 94.38 403 LYS A N 1
ATOM 3074 C CA . LYS A 1 403 ? 4.871 -5.986 27.136 1.00 94.38 403 LYS A CA 1
ATOM 3075 C C . LYS A 1 403 ? 4.458 -5.341 28.459 1.00 94.38 403 LYS A C 1
ATOM 3077 O O . LYS A 1 403 ? 3.277 -5.348 28.784 1.00 94.38 403 LYS A O 1
ATOM 3082 N N . GLU A 1 404 ? 5.400 -4.803 29.230 1.00 94.75 404 GLU A N 1
ATOM 3083 C CA . GLU A 1 404 ? 5.113 -4.247 30.562 1.00 94.75 404 GLU A CA 1
ATOM 3084 C C . GLU A 1 404 ? 4.186 -3.031 30.484 1.00 94.75 404 GLU A C 1
ATOM 3086 O O . GLU A 1 404 ? 3.110 -3.036 31.082 1.00 94.75 404 GLU A O 1
ATOM 3091 N N . ALA A 1 405 ? 4.543 -2.046 29.657 1.00 95.00 405 ALA A N 1
ATOM 3092 C CA . ALA A 1 405 ? 3.708 -0.872 29.409 1.00 95.00 405 ALA A CA 1
ATOM 3093 C C . ALA A 1 405 ? 2.342 -1.253 28.806 1.00 95.00 405 ALA A C 1
ATOM 3095 O O . ALA A 1 405 ? 1.312 -0.672 29.150 1.00 95.00 405 ALA A O 1
ATOM 3096 N N . SER A 1 406 ? 2.308 -2.275 27.947 1.00 96.88 406 SER A N 1
ATOM 3097 C CA . SER A 1 406 ? 1.065 -2.781 27.355 1.00 96.88 406 SER A CA 1
ATOM 3098 C C . SER A 1 406 ? 0.150 -3.460 28.376 1.00 96.88 406 SER A C 1
ATOM 3100 O O . SER A 1 406 ? -1.065 -3.284 28.307 1.00 96.88 406 SER A O 1
ATOM 3102 N N . ARG A 1 407 ? 0.698 -4.183 29.365 1.00 97.56 407 ARG A N 1
ATOM 3103 C CA . ARG A 1 407 ? -0.084 -4.746 30.482 1.00 97.56 407 ARG A CA 1
ATOM 3104 C C . ARG A 1 407 ? -0.667 -3.648 31.370 1.00 97.56 407 ARG A C 1
ATOM 3106 O O . ARG A 1 407 ? -1.824 -3.760 31.768 1.00 97.56 407 ARG A O 1
ATOM 3113 N N . GLU A 1 408 ? 0.094 -2.587 31.644 1.00 96.94 408 GLU A N 1
ATOM 3114 C CA . GLU A 1 408 ? -0.407 -1.439 32.413 1.00 96.94 408 GLU A CA 1
ATOM 3115 C C . GLU A 1 408 ? -1.588 -0.765 31.699 1.00 96.94 408 GLU A C 1
ATOM 3117 O O . GLU A 1 408 ? -2.620 -0.496 32.315 1.00 96.94 408 GLU A O 1
ATOM 3122 N N . LEU A 1 409 ? -1.472 -0.541 30.386 1.00 97.25 409 LEU A N 1
ATOM 3123 C CA . LEU A 1 409 ? -2.576 -0.020 29.578 1.00 97.25 409 LEU A CA 1
ATOM 3124 C C . LEU A 1 409 ? -3.770 -0.976 29.545 1.00 97.25 409 LEU A C 1
ATOM 3126 O O . LEU A 1 409 ? -4.898 -0.532 29.734 1.00 97.25 409 LEU A O 1
ATOM 3130 N N . ALA A 1 410 ? -3.543 -2.279 29.358 1.00 97.81 410 ALA A N 1
ATOM 3131 C CA . ALA A 1 410 ? -4.615 -3.273 29.367 1.00 97.81 410 ALA A CA 1
ATOM 3132 C C . ALA A 1 410 ? -5.393 -3.256 30.693 1.00 97.81 410 ALA A C 1
ATOM 3134 O O . ALA A 1 410 ? -6.615 -3.374 30.686 1.00 97.81 410 ALA A O 1
ATOM 3135 N N . GLY A 1 411 ? -4.713 -3.033 31.823 1.00 97.12 411 GLY A N 1
ATOM 3136 C CA . GLY A 1 411 ? -5.339 -2.898 33.141 1.00 97.12 411 GLY A CA 1
ATOM 3137 C C . GLY A 1 411 ? -6.335 -1.737 33.262 1.00 97.12 411 GLY A C 1
ATOM 3138 O O . GLY A 1 411 ? -7.203 -1.782 34.130 1.00 97.12 411 GLY A O 1
ATOM 3139 N N . LYS A 1 412 ? -6.255 -0.729 32.382 1.00 97.44 412 LYS A N 1
ATOM 3140 C CA . LYS A 1 412 ? -7.169 0.428 32.357 1.00 97.44 412 LYS A CA 1
ATOM 3141 C C . LYS A 1 412 ? -8.492 0.127 31.638 1.00 97.44 412 LYS A C 1
ATOM 3143 O O . LYS A 1 412 ? -9.435 0.900 31.782 1.00 97.44 412 LYS A O 1
ATOM 3148 N N . ILE A 1 413 ? -8.582 -0.987 30.903 1.00 98.25 413 ILE A N 1
ATOM 3149 C CA . ILE A 1 413 ? -9.810 -1.434 30.227 1.00 98.25 413 ILE A CA 1
ATOM 3150 C C . ILE A 1 413 ? -10.874 -1.787 31.278 1.00 98.25 413 ILE A C 1
ATOM 3152 O O . ILE A 1 413 ? -10.628 -2.592 32.187 1.00 98.25 413 ILE A O 1
ATOM 3156 N N . ARG A 1 414 ? -12.059 -1.180 31.157 1.00 97.31 414 ARG A N 1
ATOM 3157 C CA . ARG A 1 414 ? -13.161 -1.313 32.124 1.00 97.31 414 ARG A CA 1
ATOM 3158 C C . ARG A 1 414 ? -13.873 -2.654 31.976 1.00 97.31 414 ARG A C 1
ATOM 3160 O O . ARG A 1 414 ? -14.077 -3.341 32.979 1.00 97.31 414 ARG A O 1
ATOM 3167 N N . ASP A 1 415 ? -14.193 -3.038 30.744 1.00 97.75 415 ASP A N 1
ATOM 3168 C CA . ASP A 1 415 ? -14.804 -4.320 30.406 1.00 97.75 415 ASP A CA 1
ATOM 3169 C C . ASP A 1 415 ? -13.860 -5.476 30.766 1.00 97.75 415 ASP A C 1
ATOM 3171 O O . ASP A 1 415 ? -12.739 -5.599 30.263 1.00 97.75 415 ASP A O 1
ATOM 3175 N N . GLU A 1 416 ? -14.318 -6.339 31.670 1.00 97.19 416 GLU A N 1
ATOM 3176 C CA . GLU A 1 416 ? -13.509 -7.421 32.227 1.00 97.19 416 GLU A CA 1
ATOM 3177 C C . GLU A 1 416 ? -13.089 -8.458 31.180 1.00 97.19 416 GLU A C 1
ATOM 3179 O O . GLU A 1 416 ? -11.958 -8.962 31.222 1.00 97.19 416 GLU A O 1
ATOM 3184 N N . LYS A 1 417 ? -13.963 -8.751 30.211 1.00 97.38 417 LYS A N 1
ATOM 3185 C CA . LYS A 1 417 ? -13.680 -9.715 29.148 1.00 97.38 417 LYS A CA 1
ATOM 3186 C C . LYS A 1 417 ? -12.633 -9.147 28.191 1.00 97.38 417 LYS A C 1
ATOM 3188 O O . LYS A 1 417 ? -11.617 -9.800 27.953 1.00 97.38 417 LYS A O 1
ATOM 3193 N N . LYS A 1 418 ? -12.820 -7.907 27.725 1.00 97.25 418 LYS A N 1
ATOM 3194 C CA . LYS A 1 418 ? -11.855 -7.190 26.873 1.00 97.25 418 LYS A CA 1
ATOM 3195 C C . LYS A 1 418 ? -10.500 -7.042 27.570 1.00 97.25 418 LYS A C 1
ATOM 3197 O O . LYS A 1 418 ? -9.469 -7.293 26.944 1.00 97.25 418 LYS A O 1
ATOM 3202 N N . ARG A 1 419 ? -10.484 -6.700 28.865 1.00 97.81 419 ARG A N 1
ATOM 3203 C CA . ARG A 1 419 ? -9.255 -6.601 29.673 1.00 97.81 419 ARG A CA 1
ATOM 3204 C C . ARG A 1 419 ? -8.520 -7.935 29.736 1.00 97.81 419 ARG A C 1
ATOM 3206 O O . ARG A 1 419 ? -7.319 -7.990 29.481 1.00 97.81 419 ARG A O 1
ATOM 3213 N N . THR A 1 420 ? -9.240 -9.011 30.046 1.00 97.31 420 THR A N 1
ATOM 3214 C CA . THR A 1 420 ? -8.671 -10.362 30.132 1.00 97.31 420 THR A CA 1
ATOM 3215 C C . THR A 1 420 ? -8.088 -10.804 28.791 1.00 97.31 420 THR A C 1
ATOM 3217 O O . THR A 1 420 ? -6.961 -11.299 28.739 1.00 97.31 420 THR A O 1
ATOM 3220 N N . ASP A 1 421 ? -8.814 -10.588 27.694 1.00 96.06 421 ASP A N 1
ATOM 3221 C CA . ASP A 1 421 ? -8.350 -10.960 26.357 1.00 96.06 421 ASP A CA 1
ATOM 3222 C C . ASP A 1 421 ? -7.156 -10.112 25.891 1.00 96.06 421 ASP A C 1
ATOM 3224 O O . ASP A 1 421 ? -6.256 -10.634 25.231 1.00 96.06 421 ASP A O 1
ATOM 3228 N N . ALA A 1 422 ? -7.086 -8.834 26.279 1.00 95.94 422 ALA A N 1
ATOM 3229 C CA . ALA A 1 422 ? -5.908 -8.000 26.050 1.00 95.94 422 ALA A CA 1
ATOM 3230 C C . ALA A 1 422 ? -4.689 -8.497 26.848 1.00 95.94 422 ALA A C 1
ATOM 3232 O O . ALA A 1 422 ? -3.606 -8.631 26.284 1.00 95.94 422 ALA A O 1
ATOM 3233 N N . LEU A 1 423 ? -4.857 -8.833 28.133 1.00 96.56 423 LEU A N 1
ATOM 3234 C CA . LEU A 1 423 ? -3.764 -9.307 28.993 1.00 96.56 423 LEU A CA 1
ATOM 3235 C C . LEU A 1 423 ? -3.161 -10.636 28.519 1.00 96.56 423 LEU A C 1
ATOM 3237 O O . LEU A 1 423 ? -1.940 -10.792 28.568 1.00 96.56 423 LEU A O 1
ATOM 3241 N N . LYS A 1 424 ? -3.981 -11.565 28.002 1.00 96.06 424 LYS A N 1
ATOM 3242 C CA . LYS A 1 424 ? -3.509 -12.847 27.439 1.00 96.06 424 LYS A CA 1
ATOM 3243 C C . LYS A 1 424 ? -2.479 -12.670 26.319 1.00 96.06 424 LYS A C 1
ATOM 3245 O O . LYS A 1 424 ? -1.604 -13.512 26.170 1.00 96.06 424 LYS A O 1
ATOM 3250 N N . LYS A 1 425 ? -2.545 -11.575 25.551 1.00 93.38 425 LYS A N 1
ATOM 3251 C CA . LYS A 1 425 ? -1.607 -11.294 24.442 1.00 93.38 425 LYS A CA 1
ATOM 3252 C C . LYS A 1 425 ? -0.188 -10.980 24.922 1.00 93.38 425 LYS A C 1
ATOM 3254 O O . LYS A 1 425 ? 0.740 -10.995 24.116 1.00 93.38 425 LYS A O 1
ATOM 3259 N N . PHE A 1 426 ? -0.031 -10.664 26.207 1.00 92.62 426 PHE A N 1
ATOM 3260 C CA . PHE A 1 426 ? 1.231 -10.233 26.801 1.00 92.62 426 PHE A CA 1
ATOM 3261 C C . PHE A 1 426 ? 1.724 -11.164 27.904 1.00 92.62 426 PHE A C 1
ATOM 3263 O O . PHE A 1 426 ? 2.680 -10.797 28.585 1.00 92.62 426 PHE A O 1
ATOM 3270 N N . GLN A 1 427 ? 1.095 -12.320 28.114 1.00 85.81 427 GLN A N 1
ATOM 3271 C CA . GLN A 1 427 ? 1.683 -13.416 28.891 1.00 85.81 427 GLN A CA 1
ATOM 3272 C C . GLN A 1 427 ? 2.831 -14.015 28.074 1.00 85.81 427 GLN A C 1
ATOM 3274 O O . GLN A 1 427 ? 3.928 -14.152 28.657 1.00 85.81 427 GLN A O 1
#